Protein AF-A0A535AF80-F1 (afdb_monomer)

Solvent-accessible surface area (backbone atoms only — not comparable to full-atom values): 20603 Å² total; per-residue (Å²): 132,81,79,77,71,72,63,47,30,35,35,31,58,43,94,53,42,88,67,36,57,57,56,49,55,56,58,67,22,40,58,79,92,40,58,54,42,36,38,41,33,32,73,37,66,48,49,93,91,62,58,72,66,58,47,52,55,50,43,55,52,49,51,60,47,44,55,61,45,42,58,47,17,63,76,68,74,39,65,56,46,75,47,75,46,78,26,67,43,61,30,57,51,47,53,52,46,37,65,75,69,59,32,54,32,38,45,36,75,47,94,52,69,73,54,70,70,56,46,53,52,48,55,52,49,46,51,52,29,52,77,68,72,42,84,74,77,74,68,61,68,67,36,66,48,59,48,51,41,62,70,71,33,92,32,28,37,35,42,28,29,79,62,62,68,90,75,40,61,30,36,38,30,57,44,70,55,63,68,24,25,53,50,17,43,48,49,44,53,28,39,24,61,69,51,70,23,48,42,36,41,32,35,70,41,65,61,88,63,51,70,73,40,50,51,37,46,48,48,11,50,54,46,51,44,67,75,56,42,78,90,52,89,62,47,80,40,83,40,71,34,94,42,62,57,62,50,51,42,58,56,41,65,80,31,38,31,37,28,24,25,31,58,81,85,84,82,81,74,60,96,71,71,59,56,90,37,25,71,56,47,51,50,41,47,72,67,39,76,34,18,24,37,41,24,44,60,44,72,78,79,51,87,59,52,60,56,52,40,40,66,37,82,54,27,43,46,26,28,50,52,48,42,54,51,52,53,51,49,48,52,52,50,52,47,48,47,69,76,58,70,78,59,81,76,73,66,71,52,58,68,63,55,50,52,53,29,63,74,67,74,55,92,79,83,87,86,78,87,83,130

Sequence (371 aa):
MARSRQPYRVLLPLANPRTARDLVRIGSGVSPNRRTEITGLGIVEVPEGFSLADGAIAARTTRRLLQRVLDFGDEEGVEIRTMVRISRKASDGIIEAVAEEGADLIIFGWGGPPSPRKVARADEADRDASLRGRPIEPRPTFSETIDAVVRDSPCDIAVVKQRGVNEVRSILVPVRGGPHASLSMRLARDLSRRFKAELVVMHVAPKGIGERARHRQQQALDRFIAEHGGGRRVRGLLREAASVRTAILREAAHHDLVVMGASAQPSNATPEGRFLFGVVAETVAAKAKPTVIVVKTRQALAAGTFDDLRAAEGSFAAADAFVERSTSLSALVDQWFAENTFHAGEFRDIAKLVELKERQGITISVGLPAL

Secondary structure (DSSP, 8-state):
----PPPEEEEEE-S-GGGTHHHHHHHHTS-TTS-EEEEEEEEEE--TT--HHHHHHHHHHHHHHHHHHHHHHHHHT--EEEEEEEESSHHHHHHHHHHHHT-SEEEEE---SPPHHHHHHHHHHHHHHHHTTPPPPPPPSS-HHHHHHHHH--SEEEEEE-S--S---EEEEE---HHHHHHHHHHHHHHHHHHT-EEEEEEEEPTT-HHHHHHHHHHHHHHHHHHHSTTS-EEEEEEE-S-HHHHHHHHHTT-SEEEEEPPPP-S---TT---SS-HHHHHHHHH-SSEEEEEE--S---TTHHHHHHHSTTSHHHHHHHHHHHHHHHHHHHHHHHHT---GGGGS-HHHHHHHHHHHT------PPP-

Radius of gyration: 26.9 Å; Cα contacts (8 Å, |Δi|>4): 601; chains: 1; bounding box: 60×52×89 Å

pLDDT: mean 82.91, std 14.98, range [36.03, 98.75]

Mean predicted aligned error: 10.99 Å

Nearest PDB structures (foldseek):
  6vwa-assembly1_A-2  TM=6.072E-01  e=1.140E-09  Caenorhabditis elegans
  2z3v-assembly1_A  TM=7.632E-01  e=3.804E-04  Thermus thermophilus HB8
  7yem-assembly2_B  TM=6.408E-01  e=2.740E-03  Methanosarcina mazei Go1
  1jmv-assembly3_C  TM=5.153E-01  e=1.565E-02  Haemophilus influenzae
  5b3g-assembly1_B  TM=5.092E-01  e=1.757E-02  Arabidopsis thaliana

Foldseek 3Di:
DPPQPPAAEEEEECPQLVPCLVVLLLQLLAPVVGQYEYEYEYEAAAAPPGDPVVSVVVQVVSVVRNVVNCVSCVVSVHHYHYDYDYYNDLQVSVLVVCVVRVHQEYEYEFPFDDDPVVVVVLVVVQVVCVVVVHDRAQDALGDPNVSSNLVVCSHKYKYKHAPDDPAFAEEEEEDLDDPQSLVLLNSQLSVCVSRVHAAEYEYEDEPPLDDVLLVLLVLQQVVVCVVRVVPDDHHYHYHYDNDPLVVLQVVLQVGQEYGYEQDDDDDDDPPNCNGSRDPSLSSCSNRHNHMYMYIYGSPDCPPCNLVVQCPPRSHSNVSVVSSVVSVVVVVVVVVVCVVPVDDPVVCPCVVVVVVVCVVVVHDDDDDDDDD

Structure (mmCIF, N/CA/C/O backbone):
data_AF-A0A535AF80-F1
#
_entry.id   AF-A0A535AF80-F1
#
loop_
_atom_site.group_PDB
_atom_site.id
_atom_site.type_symbol
_atom_site.label_atom_id
_atom_site.label_alt_id
_atom_site.label_comp_id
_atom_site.label_asym_id
_atom_site.label_entity_id
_atom_site.label_seq_id
_atom_site.pdbx_PDB_ins_code
_atom_site.Cartn_x
_atom_site.Cartn_y
_atom_site.Cartn_z
_atom_site.occupancy
_atom_site.B_iso_or_equiv
_atom_site.auth_seq_id
_atom_site.auth_comp_id
_atom_site.auth_asym_id
_atom_site.auth_atom_id
_atom_site.pdbx_PDB_model_num
ATOM 1 N N . MET A 1 1 ? -22.419 14.947 -25.824 1.00 36.03 1 MET A N 1
ATOM 2 C CA . MET A 1 1 ? -21.231 14.067 -25.888 1.00 36.03 1 MET A CA 1
ATOM 3 C C . MET A 1 1 ? -20.567 14.046 -24.520 1.00 36.03 1 MET A C 1
ATOM 5 O O . MET A 1 1 ? -20.099 15.084 -24.068 1.00 36.03 1 MET A O 1
ATOM 9 N N . ALA A 1 2 ? -20.599 12.913 -23.816 1.00 41.78 2 ALA A N 1
ATOM 10 C CA . ALA A 1 2 ? -19.894 12.770 -22.544 1.00 41.78 2 ALA A CA 1
ATOM 11 C C . ALA A 1 2 ? -18.384 12.854 -22.813 1.00 41.78 2 ALA A C 1
ATOM 13 O O . ALA A 1 2 ? -17.870 12.070 -23.607 1.00 41.78 2 ALA A O 1
ATOM 14 N N . ARG A 1 3 ? -17.675 13.809 -22.191 1.00 42.47 3 ARG A N 1
ATOM 15 C CA . ARG A 1 3 ? -16.203 13.827 -22.189 1.00 42.47 3 ARG A CA 1
ATOM 16 C C . ARG A 1 3 ? -15.738 12.454 -21.702 1.00 42.47 3 ARG A C 1
ATOM 18 O O . ARG A 1 3 ? -15.981 12.119 -20.542 1.00 42.47 3 ARG A O 1
ATOM 25 N N . SER A 1 4 ? -15.123 11.649 -22.568 1.00 54.62 4 SER A N 1
ATOM 26 C CA . SER A 1 4 ? -14.541 10.371 -22.160 1.00 54.62 4 SER A CA 1
ATOM 27 C C . SER A 1 4 ? -13.546 10.663 -21.040 1.00 54.62 4 SER A C 1
ATOM 29 O O . SER A 1 4 ? -12.564 11.376 -21.262 1.00 54.62 4 SER A O 1
ATOM 31 N N . ARG A 1 5 ? -13.819 10.195 -19.814 1.00 71.88 5 ARG A N 1
ATOM 32 C CA . ARG A 1 5 ? -12.859 10.325 -18.709 1.00 71.88 5 ARG A CA 1
ATOM 33 C C . ARG A 1 5 ? -11.549 9.702 -19.183 1.00 71.88 5 ARG A C 1
ATOM 35 O O . ARG A 1 5 ? -11.574 8.584 -19.694 1.00 71.88 5 ARG A O 1
ATOM 42 N N . GLN A 1 6 ? -10.440 10.425 -19.031 1.00 83.94 6 GLN A N 1
ATOM 43 C CA . GLN A 1 6 ? -9.116 9.903 -19.372 1.00 83.94 6 GLN A CA 1
ATOM 44 C C . GLN A 1 6 ? -8.912 8.525 -18.713 1.00 83.94 6 GLN A C 1
ATO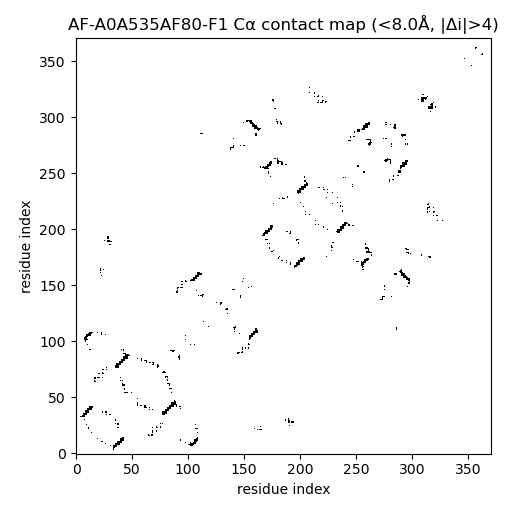M 46 O O . GLN A 1 6 ? -9.408 8.317 -17.595 1.00 83.94 6 GLN A O 1
ATOM 51 N N . PRO A 1 7 ? -8.228 7.574 -19.371 1.00 89.06 7 PRO A N 1
ATOM 52 C CA . PRO A 1 7 ? -7.968 6.258 -18.791 1.00 89.06 7 PRO A CA 1
ATOM 53 C C . PRO A 1 7 ? -7.167 6.386 -17.491 1.00 89.06 7 PRO A C 1
ATOM 55 O O . PRO A 1 7 ? -6.455 7.372 -17.312 1.00 89.06 7 PRO A O 1
ATOM 58 N N . TYR A 1 8 ? -7.347 5.454 -16.554 1.00 93.25 8 TYR A N 1
ATOM 59 C CA . TYR A 1 8 ? -6.520 5.364 -15.348 1.00 93.25 8 TYR A CA 1
ATOM 60 C C . TYR A 1 8 ? -5.271 4.550 -15.676 1.00 93.25 8 TYR A C 1
ATOM 62 O O . TYR A 1 8 ? -5.395 3.405 -16.114 1.00 93.25 8 TYR A O 1
ATOM 70 N N . ARG A 1 9 ? -4.086 5.135 -15.512 1.00 95.50 9 ARG A N 1
ATOM 71 C CA . ARG A 1 9 ? -2.837 4.537 -16.001 1.00 95.50 9 ARG A CA 1
ATOM 72 C C . ARG A 1 9 ? -2.043 3.909 -14.867 1.00 95.50 9 ARG A C 1
ATOM 74 O O . ARG A 1 9 ? -1.689 4.587 -13.904 1.00 95.50 9 ARG A O 1
ATOM 81 N N . VAL A 1 10 ? -1.752 2.619 -14.995 1.00 97.25 10 VAL A N 1
ATOM 82 C CA . VAL A 1 10 ? -0.998 1.835 -14.013 1.00 97.25 10 VAL A CA 1
ATOM 83 C C . VAL A 1 10 ? 0.339 1.424 -14.613 1.00 97.25 10 VAL A C 1
ATOM 85 O O . VAL A 1 10 ? 0.383 0.761 -15.647 1.00 97.25 10 VAL A O 1
ATOM 88 N N . LEU A 1 11 ? 1.433 1.762 -13.938 1.00 98.06 11 LEU A N 1
ATOM 89 C CA . LEU A 1 11 ? 2.770 1.304 -14.302 1.00 98.06 11 LEU A CA 1
ATOM 90 C C . LEU A 1 11 ? 3.189 0.149 -13.385 1.00 98.06 11 LEU A C 1
ATOM 92 O O . LEU A 1 11 ? 3.129 0.262 -12.160 1.00 98.06 11 LEU A O 1
ATOM 96 N N . LEU A 1 12 ? 3.642 -0.958 -13.972 1.00 97.50 12 LEU A N 1
ATOM 97 C CA . LEU A 1 12 ? 4.144 -2.131 -13.256 1.00 97.50 12 LEU A CA 1
ATOM 98 C C . LEU A 1 12 ? 5.644 -2.303 -13.531 1.00 97.50 12 LEU A C 1
ATOM 100 O O . LEU A 1 12 ? 6.000 -2.907 -14.541 1.00 97.50 12 LEU A O 1
ATOM 104 N N . PRO A 1 13 ? 6.550 -1.804 -12.675 1.00 96.44 13 PRO A N 1
ATOM 105 C CA . PRO A 1 13 ? 7.966 -2.146 -12.754 1.00 96.44 13 PRO A CA 1
ATOM 106 C C . PRO A 1 13 ? 8.185 -3.613 -12.362 1.00 96.44 13 PRO A C 1
ATOM 108 O O . PRO A 1 13 ? 7.913 -4.024 -11.231 1.00 96.44 13 PRO A O 1
ATOM 111 N N . LEU A 1 14 ? 8.675 -4.423 -13.302 1.00 93.50 14 LEU A N 1
ATOM 112 C CA . LEU A 1 14 ? 8.781 -5.875 -13.155 1.00 93.50 14 LEU A CA 1
ATOM 113 C C . LEU A 1 14 ? 10.241 -6.330 -13.129 1.00 93.50 14 LEU A C 1
ATOM 115 O O . LEU A 1 14 ? 10.872 -6.510 -14.168 1.00 93.50 14 LEU A O 1
ATOM 119 N N . ALA A 1 15 ? 10.753 -6.610 -11.928 1.00 84.56 15 ALA A N 1
ATOM 120 C CA . ALA A 1 15 ? 12.056 -7.261 -11.757 1.00 84.56 15 ALA A CA 1
ATOM 121 C C . ALA A 1 15 ? 12.026 -8.741 -12.187 1.00 84.56 15 ALA A C 1
ATOM 123 O O . ALA A 1 15 ? 12.991 -9.261 -12.741 1.00 84.56 15 ALA A O 1
ATOM 124 N N . ASN A 1 16 ? 10.903 -9.427 -11.952 1.00 84.56 16 ASN A N 1
ATOM 125 C CA . ASN A 1 16 ? 10.665 -10.787 -12.424 1.00 84.56 16 ASN A CA 1
ATOM 126 C C . ASN A 1 16 ? 9.269 -10.883 -13.063 1.00 84.56 16 ASN A C 1
ATOM 128 O O . ASN A 1 16 ? 8.282 -11.082 -12.354 1.00 84.56 16 ASN A O 1
ATOM 132 N N . PRO A 1 17 ? 9.164 -10.796 -14.400 1.00 83.19 17 PRO A N 1
ATOM 133 C CA . PRO A 1 17 ? 7.881 -10.878 -15.098 1.00 83.19 17 PRO A CA 1
ATOM 134 C C . PRO A 1 17 ? 7.100 -12.176 -14.841 1.00 83.19 17 PRO A C 1
ATOM 136 O O . PRO A 1 17 ? 5.883 -12.199 -14.975 1.00 83.19 17 PRO A O 1
ATOM 139 N N . ARG A 1 18 ? 7.764 -13.260 -14.408 1.00 77.81 18 ARG A N 1
ATOM 140 C CA . ARG A 1 18 ? 7.097 -14.540 -14.106 1.00 77.81 18 ARG A CA 1
ATOM 141 C C . ARG A 1 18 ? 6.209 -14.477 -12.867 1.00 77.81 18 ARG A C 1
ATOM 143 O O . ARG A 1 18 ? 5.315 -15.301 -12.731 1.00 77.81 18 ARG A O 1
ATOM 150 N N . THR A 1 19 ? 6.457 -13.526 -11.971 1.00 83.31 19 THR A N 1
ATOM 151 C CA . THR A 1 19 ? 5.650 -13.318 -10.762 1.00 83.31 19 THR A CA 1
ATOM 152 C C . THR A 1 19 ? 4.671 -12.157 -10.927 1.00 83.31 19 THR A C 1
ATOM 154 O O . THR A 1 19 ? 4.051 -11.748 -9.952 1.00 83.31 19 THR A O 1
ATOM 157 N N . ALA A 1 20 ? 4.513 -11.613 -12.139 1.00 92.00 20 ALA A N 1
ATOM 158 C CA . ALA A 1 20 ? 3.694 -10.428 -12.383 1.00 92.00 20 ALA A CA 1
ATOM 159 C C . ALA A 1 20 ? 2.183 -10.684 -12.293 1.00 92.00 20 ALA A C 1
ATOM 161 O O . ALA A 1 20 ? 1.436 -9.724 -12.147 1.00 92.00 20 ALA A O 1
ATOM 162 N N . ARG A 1 21 ? 1.728 -11.946 -12.344 1.00 93.19 21 ARG A N 1
ATOM 163 C CA . ARG A 1 21 ? 0.301 -12.311 -12.363 1.00 93.19 21 ARG A CA 1
ATOM 164 C C . ARG A 1 21 ? -0.508 -11.630 -11.254 1.00 93.19 21 ARG A C 1
ATOM 166 O O . ARG A 1 21 ? -1.501 -10.978 -11.554 1.00 93.19 21 ARG A O 1
ATOM 173 N N . ASP A 1 22 ? -0.066 -11.709 -9.995 1.00 93.69 22 ASP A N 1
ATOM 174 C CA . ASP A 1 22 ? -0.788 -11.050 -8.891 1.00 93.69 22 ASP A CA 1
ATOM 175 C C . ASP A 1 22 ? -0.807 -9.523 -9.054 1.00 93.69 22 ASP A C 1
ATOM 177 O O . ASP A 1 22 ? -1.806 -8.885 -8.740 1.00 93.69 22 ASP A O 1
ATOM 181 N N . LEU A 1 23 ? 0.287 -8.926 -9.544 1.00 95.88 23 LEU A N 1
ATOM 182 C CA . LEU A 1 23 ? 0.392 -7.476 -9.740 1.00 95.88 23 LEU A CA 1
ATOM 183 C C . LEU A 1 23 ? -0.539 -7.001 -10.855 1.00 95.88 23 LEU A C 1
ATOM 185 O O . LEU A 1 23 ? -1.203 -5.982 -10.693 1.00 95.88 23 LEU A O 1
ATOM 189 N N . VAL A 1 24 ? -0.624 -7.760 -11.950 1.00 95.44 24 VAL A N 1
ATOM 190 C CA . VAL A 1 24 ? -1.572 -7.525 -13.044 1.00 95.44 24 VAL A CA 1
ATOM 191 C C . VAL A 1 24 ? -3.002 -7.661 -12.539 1.00 95.44 24 VAL A C 1
ATOM 193 O O . VAL A 1 24 ? -3.808 -6.763 -12.752 1.00 95.44 24 VAL A O 1
ATOM 196 N N . ARG A 1 25 ? -3.312 -8.722 -11.789 1.00 94.88 25 ARG A N 1
ATOM 197 C CA . ARG A 1 25 ? -4.644 -8.942 -11.215 1.00 94.88 25 ARG A CA 1
ATOM 198 C C . ARG A 1 25 ? -5.056 -7.827 -10.254 1.00 94.88 25 ARG A C 1
ATOM 200 O O . ARG A 1 25 ? -6.181 -7.341 -10.335 1.00 94.88 25 ARG A O 1
ATOM 207 N N . ILE A 1 26 ? -4.149 -7.364 -9.392 1.00 95.75 26 ILE A N 1
ATOM 208 C CA . ILE A 1 26 ? -4.372 -6.192 -8.530 1.00 95.75 26 ILE A CA 1
ATOM 209 C C . ILE A 1 26 ? -4.562 -4.931 -9.385 1.00 95.75 26 ILE A C 1
ATOM 211 O O . ILE A 1 26 ? -5.537 -4.209 -9.189 1.00 95.75 26 ILE A O 1
ATOM 215 N N . GLY A 1 27 ? -3.671 -4.687 -10.349 1.00 95.19 27 GLY A N 1
ATOM 216 C CA . GLY A 1 27 ? -3.712 -3.535 -11.251 1.00 95.19 27 GLY A CA 1
ATOM 217 C C . GLY A 1 27 ? -4.979 -3.475 -12.105 1.00 95.19 27 GLY A C 1
ATOM 218 O O . GLY A 1 27 ? -5.515 -2.396 -12.312 1.00 95.19 27 GLY A O 1
ATOM 219 N N . SER A 1 28 ? -5.519 -4.617 -12.530 1.00 93.62 28 SER A N 1
ATOM 220 C CA . SER A 1 28 ? -6.771 -4.708 -13.296 1.00 93.62 28 SER A CA 1
ATOM 221 C C . SER A 1 28 ? -7.994 -4.276 -12.482 1.00 93.62 28 SER A C 1
ATOM 223 O O . SER A 1 28 ? -8.983 -3.792 -13.028 1.00 93.62 28 SER A O 1
ATOM 225 N N . GLY A 1 29 ? -7.929 -4.444 -11.158 1.00 92.06 29 GLY A N 1
ATOM 226 C CA . GLY A 1 29 ? -9.030 -4.170 -10.243 1.00 92.06 29 GLY A CA 1
ATOM 227 C C . GLY A 1 29 ? -9.111 -2.724 -9.767 1.00 92.06 29 GLY A C 1
ATOM 228 O O . GLY A 1 29 ? -10.014 -2.416 -8.989 1.00 92.06 29 GLY A O 1
ATOM 229 N N . VAL A 1 30 ? -8.191 -1.846 -10.179 1.00 91.38 30 VAL A N 1
ATOM 230 C CA . VAL A 1 30 ? -8.158 -0.448 -9.725 1.00 91.38 30 VAL A CA 1
ATOM 231 C C . VAL A 1 30 ? -9.034 0.443 -10.602 1.00 91.38 30 VAL A C 1
ATOM 233 O O . VAL A 1 30 ? -9.098 0.265 -11.816 1.00 91.38 30 VAL A O 1
ATOM 236 N N . SER A 1 31 ? -9.679 1.445 -9.996 1.00 85.75 31 SER A N 1
ATOM 237 C CA . SER A 1 31 ? -10.458 2.467 -10.707 1.00 85.75 31 SER A CA 1
ATOM 238 C C . SER A 1 31 ? -11.528 1.902 -11.668 1.00 85.75 31 SER A C 1
ATOM 240 O O . SER A 1 31 ? -11.614 2.338 -12.814 1.00 85.75 31 SER A O 1
ATOM 242 N N . PRO A 1 32 ? -12.425 0.997 -11.221 1.00 80.00 32 PRO A N 1
ATOM 243 C CA . PRO A 1 32 ? -13.348 0.253 -12.094 1.00 80.00 32 PRO A CA 1
ATOM 244 C C . PRO A 1 32 ? -14.362 1.124 -12.863 1.00 80.00 32 PRO A C 1
ATOM 246 O O . PRO A 1 32 ? -15.074 0.631 -13.729 1.00 80.00 32 PRO A O 1
ATOM 249 N N . ASN A 1 33 ? -14.448 2.420 -12.550 1.00 83.69 33 ASN A N 1
ATOM 250 C CA . ASN A 1 33 ? -15.314 3.387 -13.232 1.00 83.69 33 ASN A CA 1
ATOM 251 C C . ASN A 1 33 ? -14.601 4.131 -14.383 1.00 83.69 33 ASN A C 1
ATOM 253 O O . ASN A 1 33 ? -15.168 5.063 -14.959 1.00 83.69 33 ASN A O 1
ATOM 257 N N . ARG A 1 34 ? -13.341 3.793 -14.672 1.00 84.62 34 ARG A N 1
ATOM 258 C CA . ARG A 1 34 ? -12.534 4.308 -15.786 1.00 84.62 34 ARG A CA 1
ATOM 259 C C . ARG A 1 34 ? -11.957 3.111 -16.542 1.00 84.62 34 ARG A C 1
ATOM 261 O O . ARG A 1 34 ? -11.769 2.048 -15.964 1.00 84.62 34 ARG A O 1
ATOM 268 N N . ARG A 1 35 ? -11.651 3.287 -17.829 1.00 86.94 35 ARG A N 1
ATOM 269 C CA . ARG A 1 35 ? -10.811 2.321 -18.549 1.00 86.94 35 ARG A CA 1
ATOM 270 C C . ARG A 1 35 ? -9.427 2.330 -17.900 1.00 86.94 35 ARG A C 1
ATOM 272 O O . ARG A 1 35 ? -8.835 3.404 -17.798 1.00 86.94 35 ARG A O 1
ATOM 279 N N . THR A 1 36 ? -8.949 1.175 -17.457 1.00 90.19 36 THR A N 1
ATOM 280 C CA . THR A 1 36 ? -7.615 1.024 -16.866 1.00 90.19 36 THR A CA 1
ATOM 281 C C . THR A 1 36 ? -6.643 0.553 -17.942 1.00 90.19 36 THR A C 1
ATOM 283 O O . THR A 1 36 ? -6.920 -0.419 -18.639 1.00 90.19 36 THR A O 1
ATOM 286 N N . GLU A 1 37 ? -5.530 1.264 -18.099 1.00 93.00 37 GLU A N 1
ATOM 287 C CA . GLU A 1 37 ? -4.429 0.911 -19.002 1.00 93.00 37 GLU A CA 1
ATOM 288 C C . GLU A 1 37 ? -3.228 0.505 -18.151 1.00 93.00 37 GLU A C 1
ATOM 290 O O . GLU A 1 37 ? -2.828 1.250 -17.253 1.00 93.00 37 GLU A O 1
ATOM 295 N N . ILE A 1 38 ? -2.664 -0.673 -18.414 1.00 96.31 38 ILE A N 1
ATOM 296 C CA . ILE A 1 38 ? -1.537 -1.201 -17.644 1.00 96.31 38 ILE A CA 1
ATOM 297 C C . ILE A 1 38 ? -0.297 -1.262 -18.534 1.00 96.31 38 ILE A C 1
ATOM 299 O O . ILE A 1 38 ? -0.318 -1.876 -19.600 1.00 96.31 38 ILE A O 1
ATOM 303 N N . THR A 1 39 ? 0.809 -0.693 -18.062 1.00 97.25 39 THR A N 1
ATOM 304 C CA . THR A 1 39 ? 2.114 -0.786 -18.722 1.00 97.25 39 THR A CA 1
ATOM 305 C C . THR A 1 39 ? 3.080 -1.605 -17.867 1.00 97.25 39 THR A C 1
ATOM 307 O O . THR A 1 39 ? 3.488 -1.186 -16.785 1.00 97.25 39 THR A O 1
ATOM 310 N N . GLY A 1 40 ? 3.473 -2.783 -18.352 1.00 96.94 40 GLY A N 1
ATOM 311 C CA . GLY A 1 40 ? 4.551 -3.598 -17.796 1.00 96.94 40 GLY A CA 1
ATOM 312 C C . GLY A 1 40 ? 5.920 -3.056 -18.204 1.00 96.94 40 GLY A C 1
ATOM 313 O O . GLY A 1 40 ? 6.291 -3.104 -19.377 1.00 96.94 40 GLY A O 1
ATOM 314 N N . LEU A 1 41 ? 6.686 -2.562 -17.237 1.00 97.12 41 LEU A N 1
ATOM 315 C CA . LEU A 1 41 ? 7.989 -1.935 -17.436 1.00 97.12 41 LEU A CA 1
ATOM 316 C C . LEU A 1 41 ? 9.116 -2.879 -17.012 1.00 97.12 41 LEU A C 1
ATOM 318 O O . LEU A 1 41 ? 9.243 -3.237 -15.841 1.00 97.12 41 LEU A O 1
ATOM 322 N N . GLY A 1 42 ? 9.968 -3.248 -17.963 1.00 95.19 42 GLY A N 1
ATOM 323 C CA . GLY A 1 42 ? 11.255 -3.881 -17.694 1.00 95.19 42 GLY A CA 1
ATOM 324 C C . GLY A 1 42 ? 12.375 -2.850 -17.725 1.00 95.19 42 GLY A C 1
ATOM 325 O O . GLY A 1 42 ? 12.481 -2.081 -18.679 1.00 95.19 42 GLY A O 1
ATOM 326 N N . ILE A 1 43 ? 13.231 -2.860 -16.710 1.00 93.56 43 ILE A N 1
ATOM 327 C CA . ILE A 1 43 ? 14.398 -1.984 -16.643 1.00 93.56 43 ILE A CA 1
ATOM 328 C C . ILE A 1 43 ? 15.663 -2.801 -16.856 1.00 93.56 43 ILE A C 1
ATOM 330 O O . ILE A 1 43 ? 15.850 -3.849 -16.239 1.00 93.56 43 ILE A O 1
ATOM 334 N N . VAL A 1 44 ? 16.525 -2.314 -17.739 1.00 91.25 44 VAL A N 1
ATOM 335 C CA . VAL A 1 44 ? 17.880 -2.819 -17.929 1.00 91.25 44 VAL A CA 1
ATOM 336 C C . VAL A 1 44 ? 18.840 -1.755 -17.435 1.00 91.25 44 VAL A C 1
ATOM 338 O O . VAL A 1 44 ? 18.978 -0.698 -18.048 1.00 91.25 44 VAL A O 1
ATOM 341 N N . GLU A 1 45 ? 19.481 -2.039 -16.309 1.00 88.81 45 GLU A N 1
ATOM 342 C CA . GLU A 1 45 ? 20.495 -1.156 -15.754 1.00 88.81 45 GLU A CA 1
ATOM 343 C C . GLU A 1 45 ? 21.834 -1.394 -16.463 1.00 88.81 45 GLU A C 1
ATOM 345 O O . GLU A 1 45 ? 22.305 -2.530 -16.537 1.00 88.81 45 GLU A O 1
ATOM 350 N N . VAL A 1 46 ? 22.424 -0.333 -17.018 1.00 86.56 46 VAL A N 1
ATOM 351 C CA . VAL A 1 46 ? 23.730 -0.362 -17.697 1.00 86.56 46 VAL A CA 1
ATOM 352 C C . VAL A 1 46 ? 24.652 0.655 -17.016 1.00 86.56 46 VAL A C 1
ATOM 354 O O . VAL A 1 46 ? 24.660 1.835 -17.398 1.00 86.56 46 VAL A O 1
ATOM 357 N N . PRO A 1 47 ? 25.416 0.225 -15.994 1.00 78.56 47 PRO A N 1
ATOM 358 C CA . PRO A 1 47 ? 26.306 1.102 -15.242 1.00 78.56 47 PRO A CA 1
ATOM 359 C C . PRO A 1 47 ? 27.404 1.733 -16.104 1.00 78.56 47 PRO A C 1
ATOM 361 O O . PRO A 1 47 ? 27.651 1.342 -17.251 1.00 78.56 47 PRO A O 1
ATOM 364 N N . GLU A 1 48 ? 28.094 2.721 -15.541 1.00 79.19 48 GLU A N 1
ATOM 365 C CA . GLU A 1 48 ? 29.237 3.354 -16.201 1.00 79.19 48 GLU A CA 1
ATOM 366 C C . GLU A 1 48 ? 30.346 2.330 -16.480 1.00 79.19 48 GLU A C 1
ATOM 368 O O . GLU A 1 48 ? 30.684 1.522 -15.621 1.00 79.19 48 GLU A O 1
ATOM 373 N N . GLY A 1 49 ? 30.880 2.332 -17.706 1.00 76.00 49 GLY A N 1
ATOM 374 C CA . GLY A 1 49 ? 31.903 1.376 -18.150 1.00 76.00 49 GLY A CA 1
ATOM 375 C C . GLY A 1 49 ? 31.387 0.107 -18.844 1.00 76.00 49 GLY A C 1
ATOM 376 O O . GLY A 1 49 ? 32.199 -0.632 -19.393 1.00 76.00 49 GLY A O 1
ATOM 377 N N . PHE A 1 50 ? 30.071 -0.143 -18.889 1.00 77.94 50 PHE A N 1
ATOM 378 C CA . PHE A 1 50 ? 29.495 -1.258 -19.660 1.00 77.94 50 PHE A CA 1
ATOM 379 C C . PHE A 1 50 ? 29.270 -0.903 -21.137 1.00 77.94 50 PHE A C 1
ATOM 381 O O . PHE A 1 50 ? 28.965 0.244 -21.475 1.00 77.94 50 PHE A O 1
ATOM 388 N N . SER A 1 51 ? 29.392 -1.896 -22.027 1.00 80.75 51 SER A N 1
ATOM 389 C CA . SER A 1 51 ? 29.195 -1.694 -23.465 1.00 80.75 51 SER A CA 1
ATOM 390 C C . SER A 1 51 ? 27.709 -1.562 -23.833 1.00 80.75 51 SER A C 1
ATOM 392 O O . SER A 1 51 ? 26.832 -2.194 -23.237 1.00 80.75 51 SER A O 1
ATOM 394 N N . LEU A 1 52 ? 27.410 -0.785 -24.880 1.00 75.38 52 LEU A N 1
ATOM 395 C CA . LEU A 1 52 ? 26.048 -0.678 -25.427 1.00 75.38 52 LEU A CA 1
ATOM 396 C C . LEU A 1 52 ? 25.524 -2.022 -25.970 1.00 75.38 52 LEU A C 1
ATOM 398 O O . LEU A 1 52 ? 24.316 -2.269 -25.958 1.00 75.38 52 LEU A O 1
ATOM 402 N N . ALA A 1 53 ? 26.421 -2.903 -26.424 1.00 78.81 53 ALA A N 1
ATOM 403 C CA . ALA A 1 53 ? 26.067 -4.225 -26.933 1.00 78.81 53 ALA A CA 1
ATOM 404 C C . ALA A 1 53 ? 25.501 -5.131 -25.824 1.00 78.81 53 ALA A C 1
ATOM 406 O O . ALA A 1 53 ? 24.483 -5.796 -26.039 1.00 78.81 53 ALA A O 1
ATOM 407 N N . ASP A 1 54 ? 26.091 -5.094 -24.625 1.00 77.56 54 ASP A N 1
ATOM 408 C CA . ASP A 1 54 ? 25.610 -5.855 -23.464 1.00 77.56 54 ASP A CA 1
ATOM 409 C C . ASP A 1 54 ? 24.213 -5.391 -23.036 1.00 77.56 54 ASP A C 1
ATOM 411 O O . ASP A 1 54 ? 23.308 -6.208 -22.826 1.00 77.56 54 ASP A O 1
ATOM 415 N N . GLY A 1 55 ? 23.995 -4.070 -23.015 1.00 82.56 55 GLY A N 1
ATOM 416 C CA . GLY A 1 55 ? 22.682 -3.473 -22.766 1.00 82.56 55 GLY A CA 1
ATOM 417 C C . GLY A 1 55 ? 21.623 -3.931 -23.775 1.00 82.56 55 GLY A C 1
ATOM 418 O O . GLY A 1 55 ? 20.500 -4.265 -23.392 1.00 82.56 55 GLY A O 1
ATOM 419 N N . ALA A 1 56 ? 21.977 -4.035 -25.060 1.00 84.31 56 ALA A N 1
ATOM 420 C CA . ALA A 1 56 ? 21.067 -4.509 -26.102 1.00 84.31 56 ALA A CA 1
ATOM 421 C C . ALA A 1 56 ? 20.685 -5.994 -25.936 1.00 84.31 56 ALA A C 1
ATOM 423 O O . ALA A 1 56 ? 19.521 -6.364 -26.136 1.00 84.31 56 ALA A O 1
ATOM 424 N N . ILE A 1 57 ? 21.632 -6.856 -25.545 1.00 87.38 57 ILE A N 1
ATOM 425 C CA . ILE A 1 57 ? 21.372 -8.282 -25.275 1.00 87.38 57 ILE A CA 1
ATOM 426 C C . ILE A 1 57 ? 20.453 -8.440 -24.057 1.00 87.38 57 ILE A C 1
ATOM 428 O O . ILE A 1 57 ? 19.459 -9.179 -24.116 1.00 87.38 57 ILE A O 1
ATOM 432 N N . ALA A 1 58 ? 20.745 -7.717 -22.974 1.00 86.94 58 ALA A N 1
ATOM 433 C CA . ALA A 1 58 ? 19.912 -7.701 -21.779 1.00 86.94 58 ALA A CA 1
ATOM 434 C C . ALA A 1 58 ? 18.495 -7.194 -22.102 1.00 86.94 58 ALA A C 1
ATOM 436 O O . ALA A 1 58 ? 17.516 -7.858 -21.761 1.00 86.94 58 ALA A O 1
ATOM 437 N N . ALA A 1 59 ? 18.365 -6.113 -22.878 1.00 90.25 59 ALA A N 1
ATOM 438 C CA . ALA A 1 59 ? 17.075 -5.571 -23.304 1.00 90.25 59 ALA A CA 1
ATOM 439 C C . ALA A 1 59 ? 16.251 -6.561 -24.133 1.00 90.25 59 ALA A C 1
ATOM 441 O O . ALA A 1 59 ? 15.056 -6.721 -23.877 1.00 90.25 59 ALA A O 1
ATOM 442 N N . ARG A 1 60 ? 16.866 -7.279 -25.084 1.00 91.00 60 ARG A N 1
ATOM 443 C CA . ARG A 1 60 ? 16.187 -8.349 -25.845 1.00 91.00 60 ARG A CA 1
ATOM 444 C C . ARG A 1 60 ? 15.686 -9.465 -24.930 1.00 91.00 60 ARG A C 1
ATOM 446 O O . ARG A 1 60 ? 14.591 -9.989 -25.130 1.00 91.00 60 ARG A O 1
ATOM 453 N N . THR A 1 61 ? 16.467 -9.834 -23.920 1.00 90.12 61 THR A N 1
ATOM 454 C CA . THR A 1 61 ? 16.089 -10.872 -22.952 1.00 90.12 61 THR A CA 1
ATOM 455 C C . THR A 1 61 ? 14.935 -10.418 -22.063 1.00 90.12 61 THR A C 1
ATOM 457 O O . THR A 1 61 ? 13.941 -11.137 -21.959 1.00 90.12 61 THR A O 1
ATOM 460 N N . THR A 1 62 ? 14.996 -9.201 -21.524 1.00 91.19 62 THR A N 1
ATOM 461 C CA . THR A 1 62 ? 13.901 -8.596 -20.753 1.00 91.19 62 THR A CA 1
ATOM 462 C C . THR A 1 62 ? 12.620 -8.501 -21.579 1.00 91.19 62 THR A C 1
ATOM 464 O O . THR A 1 62 ? 11.558 -8.891 -21.100 1.00 91.19 62 THR A O 1
ATOM 467 N N . ARG A 1 63 ? 12.707 -8.088 -22.853 1.00 91.94 63 ARG A N 1
ATOM 468 C CA . ARG A 1 63 ? 11.545 -8.000 -23.756 1.00 91.94 63 ARG A CA 1
ATOM 469 C C . ARG A 1 63 ? 10.857 -9.353 -23.940 1.00 91.94 63 ARG A C 1
ATOM 471 O O . ARG A 1 63 ? 9.637 -9.426 -23.866 1.00 91.94 63 ARG A O 1
ATOM 478 N N . ARG A 1 64 ? 11.636 -10.430 -24.114 1.00 90.75 64 ARG A N 1
ATOM 479 C CA . ARG A 1 64 ? 11.110 -11.805 -24.196 1.00 90.75 64 ARG A CA 1
ATOM 480 C C . ARG A 1 64 ? 10.432 -12.247 -22.900 1.00 90.75 64 ARG A C 1
ATOM 482 O O . ARG A 1 64 ? 9.402 -12.907 -22.956 1.00 90.75 64 ARG A O 1
ATOM 489 N N . LEU A 1 65 ? 10.981 -11.889 -21.737 1.00 89.00 65 LEU A N 1
ATOM 490 C CA . LEU A 1 65 ? 10.360 -12.212 -20.447 1.00 89.00 65 LEU A CA 1
ATOM 491 C C . LEU A 1 65 ? 9.040 -11.460 -20.238 1.00 89.00 65 LEU A C 1
ATOM 493 O O . LEU A 1 65 ? 8.104 -12.041 -19.694 1.00 89.00 65 LEU A O 1
ATOM 497 N N . LEU A 1 66 ? 8.961 -10.205 -20.688 1.00 92.38 66 LEU A N 1
ATOM 498 C CA . LEU A 1 66 ? 7.754 -9.385 -20.590 1.00 92.38 66 LEU A CA 1
ATOM 499 C C . LEU A 1 66 ? 6.604 -9.879 -21.470 1.00 92.38 66 LEU A C 1
ATOM 501 O O . LEU A 1 66 ? 5.462 -9.612 -21.122 1.00 92.38 66 LEU A O 1
ATOM 505 N N . GLN A 1 67 ? 6.863 -10.625 -22.551 1.00 90.44 67 GLN A N 1
ATOM 506 C CA . GLN A 1 67 ? 5.783 -11.169 -23.390 1.00 90.44 67 GLN A CA 1
ATOM 507 C C . GLN A 1 67 ? 4.781 -12.004 -22.583 1.00 90.44 67 GLN A C 1
ATOM 509 O O . GLN A 1 67 ? 3.587 -11.888 -22.803 1.00 90.44 67 GLN A O 1
ATOM 514 N N . ARG A 1 68 ? 5.243 -12.734 -21.559 1.00 87.75 68 ARG A N 1
ATOM 515 C CA . ARG A 1 68 ? 4.364 -13.512 -20.664 1.00 87.75 68 ARG A CA 1
ATOM 516 C C . ARG A 1 68 ? 3.383 -12.661 -19.860 1.00 87.75 68 ARG A C 1
ATOM 518 O O . ARG A 1 68 ? 2.422 -13.180 -19.314 1.00 87.75 68 ARG A O 1
ATOM 525 N N . VAL A 1 69 ? 3.667 -11.370 -19.702 1.00 92.56 69 VAL A N 1
ATOM 526 C CA . VAL A 1 69 ? 2.789 -10.451 -18.972 1.00 92.56 69 VAL A CA 1
ATOM 527 C C . VAL A 1 69 ? 1.546 -10.142 -19.800 1.00 92.56 69 VAL A C 1
ATOM 529 O O . VAL A 1 69 ? 0.495 -9.912 -19.214 1.00 92.56 69 VAL A O 1
ATOM 532 N N . LEU A 1 70 ? 1.651 -10.180 -21.135 1.00 92.62 70 LEU A N 1
ATOM 533 C CA . LEU A 1 70 ? 0.514 -9.994 -22.037 1.00 92.62 70 LEU A CA 1
ATOM 534 C C . LEU A 1 70 ? -0.534 -11.090 -21.821 1.00 92.62 70 LEU A C 1
ATOM 536 O O . LEU A 1 70 ? -1.704 -10.763 -21.658 1.00 92.62 70 LEU A O 1
ATOM 540 N N . ASP A 1 71 ? -0.095 -12.345 -21.664 1.00 92.00 71 ASP A N 1
ATOM 541 C CA . ASP A 1 71 ? -0.977 -13.480 -21.356 1.00 92.00 71 ASP A CA 1
ATOM 542 C C . ASP A 1 71 ? -1.803 -13.229 -20.077 1.00 92.00 71 ASP A C 1
ATOM 544 O O . ASP A 1 71 ? -2.994 -13.526 -20.019 1.00 92.00 71 ASP A O 1
ATOM 548 N N . PHE A 1 72 ? -1.204 -12.617 -19.045 1.00 92.62 72 PHE A N 1
ATOM 549 C CA . PHE A 1 72 ? -1.930 -12.255 -17.819 1.00 92.62 72 PHE A CA 1
ATOM 550 C C . PHE A 1 72 ? -2.951 -11.132 -18.041 1.00 92.62 72 PHE A C 1
ATOM 552 O O . PHE A 1 72 ? -3.932 -11.052 -17.307 1.00 92.62 72 PHE A O 1
ATOM 559 N N . GLY A 1 73 ? -2.718 -10.253 -19.016 1.00 90.31 73 GLY A N 1
ATOM 560 C CA . GLY A 1 73 ? -3.677 -9.227 -19.420 1.00 90.31 73 GLY A CA 1
ATOM 561 C C . GLY A 1 73 ? -4.919 -9.831 -20.049 1.00 90.31 73 GLY A C 1
ATOM 562 O O . GLY A 1 73 ? -6.028 -9.485 -19.647 1.00 90.31 73 GLY A O 1
ATOM 563 N N . ASP A 1 74 ? -4.725 -10.793 -20.950 1.00 90.44 74 ASP A N 1
ATOM 564 C CA . ASP A 1 74 ? -5.813 -11.528 -21.594 1.00 90.44 74 ASP A CA 1
ATOM 565 C C . ASP A 1 74 ? -6.634 -12.324 -20.568 1.00 90.44 74 ASP A C 1
ATOM 567 O O . ASP A 1 74 ? -7.864 -12.264 -20.580 1.00 90.44 74 ASP A O 1
ATOM 571 N N . GLU A 1 75 ? -5.969 -13.000 -19.620 1.00 91.06 75 GLU A N 1
ATOM 572 C CA . GLU A 1 75 ? -6.627 -13.706 -18.508 1.00 91.06 75 GLU A CA 1
ATOM 573 C C . GLU A 1 75 ? -7.495 -12.774 -17.639 1.00 91.06 75 GLU A C 1
ATOM 575 O O . GLU A 1 75 ? -8.565 -13.166 -17.169 1.00 91.06 75 GLU A O 1
ATOM 580 N N . GLU A 1 76 ? -7.041 -11.540 -17.414 1.00 89.19 76 GLU A N 1
ATOM 581 C CA . GLU A 1 76 ? -7.733 -10.548 -16.583 1.00 89.19 76 GLU A CA 1
ATOM 582 C C . GLU A 1 76 ? -8.688 -9.640 -17.384 1.00 89.19 76 GLU A C 1
ATOM 584 O O . GLU A 1 76 ? -9.409 -8.834 -16.790 1.00 89.19 76 GLU A O 1
ATOM 589 N N . GLY A 1 77 ? -8.729 -9.776 -18.714 1.00 87.00 77 GLY A N 1
ATOM 590 C CA . GLY A 1 77 ? -9.563 -8.971 -19.606 1.00 87.00 77 GLY A CA 1
ATOM 591 C C . GLY A 1 77 ? -9.157 -7.495 -19.676 1.00 87.00 77 GLY A C 1
ATOM 592 O O . GLY A 1 77 ? -10.023 -6.628 -19.813 1.00 87.00 77 GLY A O 1
ATOM 593 N N . VAL A 1 78 ? -7.861 -7.190 -19.549 1.00 87.94 78 VAL A N 1
ATOM 594 C CA . VAL A 1 78 ? -7.321 -5.820 -19.574 1.00 87.94 78 VAL A CA 1
ATOM 595 C C . VAL A 1 78 ? -6.229 -5.653 -20.623 1.00 87.94 78 VAL A C 1
ATOM 597 O O . VAL A 1 78 ? -5.393 -6.529 -20.820 1.00 87.94 78 VAL A O 1
ATOM 600 N N . GLU A 1 79 ? -6.198 -4.488 -21.277 1.00 86.75 79 GLU A N 1
ATOM 601 C CA . GLU A 1 79 ? -5.126 -4.162 -22.220 1.00 86.75 79 GLU A CA 1
ATOM 602 C C . GLU A 1 79 ? -3.824 -3.910 -21.455 1.00 86.75 79 GLU A C 1
ATOM 604 O O . GLU A 1 79 ? -3.731 -2.983 -20.639 1.00 86.75 79 GLU A O 1
ATOM 609 N N . ILE A 1 80 ? -2.813 -4.725 -21.755 1.00 93.75 80 ILE A N 1
ATOM 610 C CA . ILE A 1 80 ? -1.462 -4.558 -21.231 1.00 93.75 80 ILE A CA 1
ATOM 611 C C . ILE A 1 80 ? -0.520 -4.177 -22.359 1.00 93.75 80 ILE A C 1
ATOM 613 O O . ILE A 1 80 ? -0.441 -4.839 -23.391 1.00 93.75 80 ILE A O 1
ATOM 617 N N . ARG A 1 81 ? 0.259 -3.127 -22.121 1.00 94.88 81 ARG A N 1
ATOM 618 C CA . ARG A 1 81 ? 1.415 -2.769 -22.940 1.00 94.88 81 ARG A CA 1
ATOM 619 C C . ARG A 1 81 ? 2.678 -3.159 -22.205 1.00 94.88 81 ARG A C 1
ATOM 621 O O . ARG A 1 81 ? 2.727 -3.141 -20.980 1.00 94.88 81 ARG A O 1
ATOM 628 N N . THR A 1 82 ? 3.726 -3.496 -22.942 1.00 95.25 82 THR A N 1
ATOM 629 C CA . THR A 1 82 ? 5.034 -3.775 -22.343 1.00 95.25 82 THR A CA 1
ATOM 630 C C . THR A 1 82 ? 6.081 -2.855 -22.921 1.00 95.25 82 THR A C 1
ATOM 632 O O . THR A 1 82 ? 6.145 -2.682 -24.138 1.00 95.25 82 THR A O 1
ATOM 635 N N . MET A 1 83 ? 6.948 -2.330 -22.066 1.00 94.75 83 MET A N 1
ATOM 636 C CA . MET A 1 83 ? 8.066 -1.499 -22.480 1.00 94.75 83 MET A CA 1
ATOM 637 C C . MET A 1 83 ? 9.351 -1.923 -21.776 1.00 94.75 83 MET A C 1
ATOM 639 O O . MET A 1 83 ? 9.332 -2.420 -20.650 1.00 94.75 83 MET A O 1
ATOM 643 N N . VAL A 1 84 ? 10.480 -1.729 -22.453 1.00 95.12 84 VAL A N 1
ATOM 644 C CA . VAL A 1 84 ? 11.811 -1.944 -21.881 1.00 95.12 84 VAL A CA 1
ATOM 645 C C . VAL A 1 84 ? 12.558 -0.624 -21.938 1.00 95.12 84 VAL A C 1
ATOM 647 O O . VAL A 1 84 ? 12.717 -0.082 -23.032 1.00 95.12 84 VAL A O 1
ATOM 650 N N . ARG A 1 85 ? 13.025 -0.135 -20.788 1.00 92.38 85 ARG A N 1
ATOM 651 C CA . ARG A 1 85 ? 13.918 1.025 -20.701 1.00 92.38 85 ARG A CA 1
ATOM 652 C C . ARG A 1 85 ? 15.319 0.588 -20.302 1.00 92.38 85 ARG A C 1
ATOM 654 O O . ARG A 1 85 ? 15.491 -0.324 -19.494 1.00 92.38 85 ARG A O 1
ATOM 661 N N . ILE A 1 86 ? 16.307 1.250 -20.889 1.00 91.38 86 ILE A N 1
ATOM 662 C CA . ILE A 1 86 ? 17.712 1.131 -20.512 1.00 91.38 86 ILE A CA 1
ATOM 663 C C . ILE A 1 86 ? 18.050 2.394 -19.728 1.00 91.38 86 ILE A C 1
ATOM 665 O O . ILE A 1 86 ? 17.778 3.485 -20.216 1.00 91.38 86 ILE A O 1
ATOM 669 N N . SER A 1 87 ? 18.608 2.255 -18.530 1.00 89.81 87 SER A N 1
ATOM 670 C CA . SER A 1 87 ? 19.006 3.404 -17.710 1.00 89.81 87 SER A CA 1
ATOM 671 C C . SER A 1 87 ? 20.295 3.114 -16.949 1.00 89.81 87 SER A C 1
ATOM 673 O O . SER A 1 87 ? 20.691 1.960 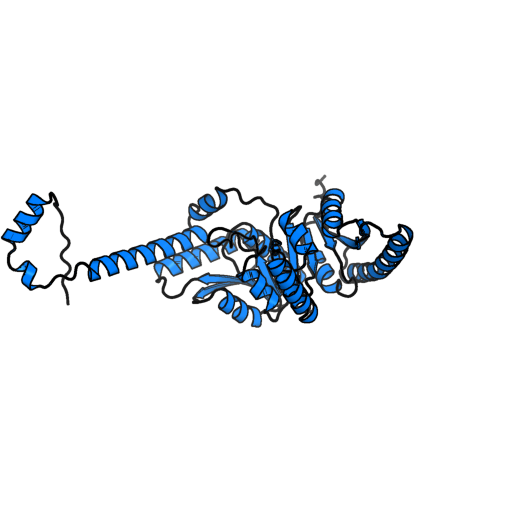-16.790 1.00 89.81 87 SER A O 1
ATOM 675 N N . ARG A 1 88 ? 20.964 4.169 -16.480 1.00 87.75 88 ARG A N 1
ATOM 676 C CA . ARG A 1 88 ? 22.128 4.060 -15.589 1.00 87.75 88 ARG A CA 1
ATOM 677 C C . ARG A 1 88 ? 21.749 3.548 -14.208 1.00 87.75 88 ARG A C 1
ATOM 679 O O . ARG A 1 88 ? 22.539 2.841 -13.596 1.00 87.75 88 ARG A O 1
ATOM 686 N N . LYS A 1 89 ? 20.557 3.921 -13.744 1.00 90.12 89 LYS A N 1
ATOM 687 C CA . LYS A 1 89 ? 19.984 3.521 -12.462 1.00 90.12 89 LYS A CA 1
ATOM 688 C C . LYS A 1 89 ? 18.534 3.143 -12.670 1.00 90.12 89 LYS A C 1
ATOM 690 O O . LYS A 1 89 ? 17.784 3.865 -13.329 1.00 90.12 89 LYS A O 1
ATOM 695 N N . ALA A 1 90 ? 18.113 2.028 -12.087 1.00 92.25 90 ALA A N 1
ATOM 696 C CA . ALA A 1 90 ? 16.763 1.555 -12.320 1.00 92.25 90 ALA A CA 1
ATOM 697 C C . ALA A 1 90 ? 15.678 2.504 -11.791 1.00 92.25 90 ALA A C 1
ATOM 699 O O . ALA A 1 90 ? 14.614 2.596 -12.398 1.00 92.25 90 ALA A O 1
ATOM 700 N N . SER A 1 91 ? 15.948 3.221 -10.695 1.00 94.50 91 SER A N 1
ATOM 701 C CA . SER A 1 91 ? 15.032 4.209 -10.114 1.00 94.50 91 SER A CA 1
ATOM 702 C C . SER A 1 91 ? 14.707 5.330 -11.091 1.00 94.50 91 SER A C 1
ATOM 704 O O . SER A 1 91 ? 13.537 5.638 -11.299 1.00 94.50 91 SER A O 1
ATOM 706 N N . ASP A 1 92 ? 15.735 5.880 -11.729 1.00 94.31 92 ASP A N 1
ATOM 707 C CA . ASP A 1 92 ? 15.629 7.058 -12.588 1.00 94.31 92 ASP A CA 1
ATOM 708 C C . ASP A 1 92 ? 14.830 6.694 -13.841 1.00 94.31 92 ASP A C 1
ATOM 710 O O . ASP A 1 92 ? 13.849 7.352 -14.171 1.00 94.31 92 ASP A O 1
ATOM 714 N N . GLY A 1 93 ? 15.137 5.536 -14.439 1.00 94.62 93 GLY A N 1
ATOM 715 C CA . GLY A 1 93 ? 14.369 5.014 -15.570 1.00 94.62 93 GLY A CA 1
ATOM 716 C C . GLY A 1 93 ? 12.902 4.703 -15.242 1.00 94.62 93 GLY A C 1
ATOM 717 O O . GLY A 1 93 ? 12.066 4.710 -16.144 1.00 94.62 93 GLY A O 1
ATOM 718 N N . ILE A 1 94 ? 12.560 4.425 -13.977 1.00 96.94 94 ILE A N 1
ATO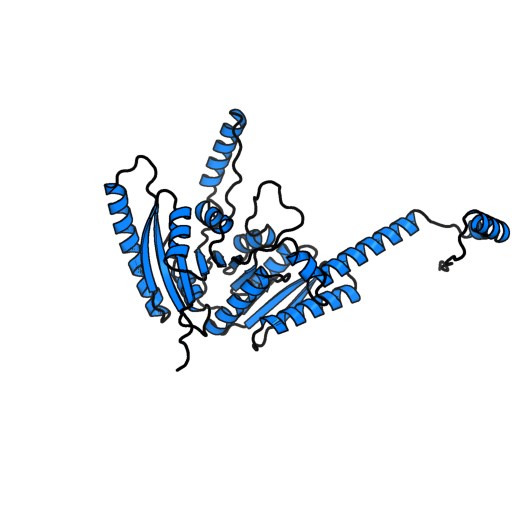M 719 C CA . ILE A 1 94 ? 11.162 4.276 -13.536 1.00 96.94 94 ILE A CA 1
ATOM 720 C C . ILE A 1 94 ? 10.507 5.644 -13.340 1.00 96.94 94 ILE A C 1
ATOM 722 O O . ILE A 1 94 ? 9.367 5.818 -13.754 1.00 96.94 94 ILE A O 1
ATOM 726 N N . ILE A 1 95 ? 11.191 6.614 -12.734 1.00 96.25 95 ILE A N 1
ATOM 727 C CA . ILE A 1 95 ? 10.653 7.967 -12.518 1.00 96.25 95 ILE A CA 1
ATOM 728 C C . ILE A 1 95 ? 10.372 8.650 -13.864 1.00 96.25 95 ILE A C 1
ATOM 730 O O . ILE A 1 95 ? 9.268 9.149 -14.086 1.00 96.25 95 ILE A O 1
ATOM 734 N N . GLU A 1 96 ? 11.316 8.576 -14.804 1.00 95.94 96 GLU A N 1
ATOM 735 C CA . GLU A 1 96 ? 11.145 9.055 -16.182 1.00 95.94 96 GLU A CA 1
ATOM 736 C C . GLU A 1 96 ? 9.959 8.365 -16.867 1.00 95.94 96 GLU A C 1
ATOM 738 O O . GLU A 1 96 ? 9.114 9.018 -17.479 1.00 95.94 96 GLU A O 1
ATOM 743 N N . ALA A 1 97 ? 9.825 7.046 -16.684 1.00 96.69 97 ALA A N 1
ATOM 744 C CA . ALA A 1 97 ? 8.692 6.292 -17.210 1.00 96.69 97 ALA A CA 1
ATOM 745 C C . ALA A 1 97 ? 7.344 6.795 -16.708 1.00 96.69 97 ALA A C 1
ATOM 747 O O . ALA A 1 97 ? 6.390 6.871 -17.477 1.00 96.69 97 ALA A O 1
ATOM 748 N N . VAL A 1 98 ? 7.256 7.107 -15.420 1.00 96.50 98 VAL A N 1
ATOM 749 C CA . VAL A 1 98 ? 6.028 7.602 -14.795 1.00 96.50 98 VAL A CA 1
ATOM 750 C C . VAL A 1 98 ? 5.637 8.946 -15.387 1.00 96.50 98 VAL A C 1
ATOM 752 O O . VAL A 1 98 ? 4.463 9.142 -15.705 1.00 96.50 98 VAL A O 1
ATOM 755 N N . ALA A 1 99 ? 6.612 9.840 -15.561 1.00 94.44 99 ALA A N 1
ATOM 756 C CA . ALA A 1 99 ? 6.397 11.157 -16.143 1.00 94.44 99 ALA A CA 1
ATOM 757 C C . ALA A 1 99 ? 5.960 11.069 -17.614 1.00 94.44 99 ALA A C 1
ATOM 759 O O . ALA A 1 99 ? 4.973 11.696 -17.995 1.00 94.44 99 ALA A O 1
ATOM 760 N N . GLU A 1 100 ? 6.642 10.257 -18.425 1.00 95.44 100 GLU A N 1
ATOM 761 C CA . GLU A 1 100 ? 6.342 10.099 -19.854 1.00 95.44 100 GLU A CA 1
ATOM 762 C C . GLU A 1 100 ? 4.992 9.412 -20.106 1.00 95.44 100 GLU A C 1
ATOM 764 O O . GLU A 1 100 ? 4.208 9.856 -20.946 1.00 95.44 100 GLU A O 1
ATOM 769 N N . GLU A 1 101 ? 4.685 8.348 -19.359 1.00 94.31 101 GLU A N 1
ATOM 770 C CA . GLU A 1 101 ? 3.418 7.620 -19.500 1.00 94.31 101 GLU A CA 1
ATOM 771 C C . GLU A 1 101 ? 2.251 8.340 -18.804 1.00 94.31 101 GLU A C 1
ATOM 773 O O . GLU A 1 101 ? 1.085 8.002 -19.027 1.00 94.31 101 GLU A O 1
ATOM 778 N N . GLY A 1 102 ? 2.529 9.334 -17.955 1.00 94.69 102 GLY A N 1
ATOM 779 C CA . GLY A 1 102 ? 1.527 9.997 -17.121 1.00 94.69 102 GLY A CA 1
ATOM 780 C C . GLY A 1 102 ? 0.809 9.007 -16.203 1.00 94.69 102 GLY A C 1
ATOM 781 O O . GLY A 1 102 ? -0.423 8.978 -16.174 1.00 94.69 102 GLY A O 1
ATOM 782 N N . ALA A 1 103 ? 1.566 8.140 -15.524 1.00 96.19 103 ALA A N 1
ATOM 783 C CA . ALA A 1 103 ? 0.989 7.098 -14.680 1.00 96.19 103 ALA A CA 1
ATOM 784 C C . ALA A 1 103 ? 0.298 7.697 -13.441 1.00 96.19 103 ALA A C 1
ATOM 786 O O . ALA A 1 103 ? 0.849 8.552 -12.748 1.00 96.19 103 ALA A O 1
ATOM 787 N N . ASP A 1 104 ? -0.912 7.220 -13.140 1.00 95.56 104 ASP A N 1
ATOM 788 C CA . ASP A 1 104 ? -1.653 7.596 -11.933 1.00 95.56 104 ASP A CA 1
ATOM 789 C C . ASP A 1 104 ? -1.168 6.794 -10.710 1.00 95.56 104 ASP A C 1
ATOM 791 O O . ASP A 1 104 ? -1.194 7.298 -9.584 1.00 95.56 104 ASP A O 1
ATOM 795 N N . LEU A 1 105 ? -0.748 5.541 -10.937 1.00 97.50 105 LEU A N 1
ATOM 796 C CA . LEU A 1 105 ? -0.333 4.584 -9.913 1.00 97.50 105 LEU A CA 1
ATOM 797 C C . LEU A 1 105 ? 0.842 3.722 -10.391 1.00 97.50 105 LEU A C 1
ATOM 799 O O . LEU A 1 105 ? 0.779 3.122 -11.465 1.00 97.50 105 LEU A O 1
ATOM 803 N N . ILE A 1 106 ? 1.859 3.564 -9.545 1.00 97.88 106 ILE A N 1
ATOM 804 C CA . ILE A 1 106 ? 2.891 2.531 -9.701 1.00 97.88 106 ILE A CA 1
ATOM 805 C C . ILE A 1 106 ? 2.582 1.369 -8.764 1.00 97.88 106 ILE A C 1
ATOM 807 O O . ILE A 1 106 ? 2.316 1.592 -7.582 1.00 97.88 106 ILE A O 1
ATOM 811 N N . ILE A 1 107 ? 2.678 0.131 -9.252 1.00 97.56 107 ILE A N 1
ATOM 812 C CA . ILE A 1 107 ? 2.579 -1.067 -8.408 1.00 97.56 107 ILE A CA 1
ATOM 813 C C . ILE A 1 107 ? 3.882 -1.864 -8.481 1.00 97.56 107 ILE A C 1
ATOM 815 O O . ILE A 1 107 ? 4.219 -2.451 -9.509 1.00 97.56 107 ILE A O 1
ATOM 819 N N . PHE A 1 108 ? 4.594 -1.923 -7.359 1.00 95.75 108 PHE A N 1
ATOM 820 C CA . PHE A 1 108 ? 5.802 -2.724 -7.192 1.00 95.75 108 PHE A CA 1
ATOM 821 C C . PHE A 1 108 ? 5.496 -4.084 -6.570 1.00 95.75 108 PHE A C 1
ATOM 823 O O . PHE A 1 108 ? 4.754 -4.176 -5.593 1.00 95.75 108 PHE A O 1
ATOM 830 N N . GLY A 1 109 ? 6.156 -5.133 -7.058 1.00 93.50 109 GLY A N 1
ATOM 831 C CA . GLY A 1 109 ? 6.291 -6.388 -6.319 1.00 93.50 109 GLY A CA 1
ATOM 832 C C . GLY A 1 109 ? 7.473 -6.329 -5.351 1.00 93.50 109 GLY A C 1
ATOM 833 O O . GLY A 1 109 ? 8.572 -5.932 -5.737 1.00 93.50 109 GLY A O 1
ATOM 834 N N . TRP A 1 110 ? 7.278 -6.759 -4.104 1.00 89.00 110 TRP A N 1
ATOM 835 C CA . TRP A 1 110 ? 8.340 -6.821 -3.101 1.00 89.00 110 TRP A CA 1
ATOM 836 C C . TRP A 1 110 ? 8.738 -8.258 -2.753 1.00 89.00 110 TRP A C 1
ATOM 838 O O . TRP A 1 110 ? 7.986 -9.022 -2.139 1.00 89.00 110 TRP A O 1
ATOM 848 N N . GLY A 1 111 ? 9.990 -8.601 -3.069 1.00 74.62 111 GLY A N 1
ATOM 849 C CA . GLY A 1 111 ? 10.598 -9.900 -2.766 1.00 74.62 111 GLY A CA 1
ATOM 850 C C . GLY A 1 111 ? 10.783 -10.186 -1.271 1.00 74.62 111 GLY A C 1
ATOM 851 O O . GLY A 1 111 ? 10.936 -11.342 -0.884 1.00 74.62 111 GLY A O 1
ATOM 852 N N . GLY A 1 112 ? 10.643 -9.187 -0.393 1.00 67.12 112 GLY A N 1
ATOM 853 C CA . GLY A 1 112 ? 10.956 -9.289 1.036 1.00 67.12 112 GLY A CA 1
ATOM 854 C C . GLY A 1 112 ? 12.325 -8.697 1.372 1.00 67.12 112 GLY A C 1
ATOM 855 O O . GLY A 1 112 ? 13.004 -8.192 0.476 1.00 67.12 112 GLY A O 1
ATOM 856 N N . PRO A 1 113 ? 12.727 -8.741 2.654 1.00 63.03 113 PRO A N 1
ATOM 857 C CA . PRO A 1 113 ? 14.026 -8.235 3.071 1.00 63.03 113 PRO A CA 1
ATOM 858 C C . PRO A 1 113 ? 15.165 -8.949 2.321 1.00 63.03 113 PRO A C 1
ATOM 860 O O . PRO A 1 113 ? 14.995 -10.096 1.887 1.00 63.03 113 PRO A O 1
ATOM 863 N N . PRO A 1 114 ? 16.327 -8.292 2.158 1.00 63.91 114 PRO A N 1
ATOM 864 C CA . PRO A 1 114 ? 17.478 -8.887 1.494 1.00 63.91 114 PRO A CA 1
ATOM 865 C C . PRO A 1 114 ? 17.840 -10.245 2.111 1.00 63.91 114 PRO A C 1
ATOM 867 O O . PRO A 1 114 ? 17.749 -10.444 3.320 1.00 63.91 114 PRO A O 1
ATOM 870 N N . SER A 1 115 ? 18.262 -11.196 1.269 1.00 65.75 115 SER A N 1
ATOM 871 C CA . SER A 1 115 ? 18.675 -12.532 1.725 1.00 65.75 115 SER A CA 1
ATOM 872 C C . SER A 1 115 ? 19.760 -12.445 2.814 1.00 65.75 115 SER A C 1
ATOM 874 O O . SER A 1 115 ? 20.585 -11.531 2.725 1.00 65.75 115 SER A O 1
ATOM 876 N N . PRO A 1 116 ? 19.877 -13.421 3.738 1.00 69.25 116 PRO A N 1
ATOM 877 C CA . PRO A 1 116 ? 20.907 -13.417 4.786 1.00 69.25 116 PRO A CA 1
ATOM 878 C C . PRO A 1 116 ? 22.332 -13.181 4.264 1.00 69.25 116 PRO A C 1
ATOM 880 O O . PRO A 1 116 ? 23.114 -12.479 4.888 1.00 69.25 116 PRO A O 1
ATOM 883 N N . ARG A 1 117 ? 22.649 -13.684 3.061 1.00 72.50 117 ARG A N 1
ATOM 884 C CA . ARG A 1 117 ? 23.935 -13.436 2.385 1.00 72.50 117 ARG A CA 1
ATOM 885 C C . ARG A 1 117 ? 24.167 -11.966 2.027 1.00 72.50 117 ARG A C 1
ATOM 887 O O .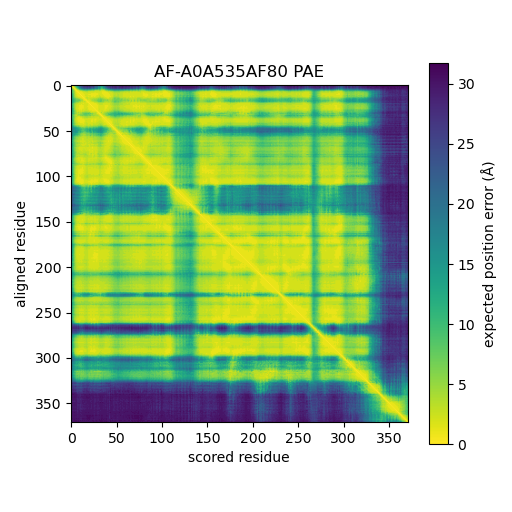 ARG A 1 117 ? 25.278 -11.474 2.164 1.00 72.50 117 ARG A O 1
ATOM 894 N N . LYS A 1 118 ? 23.131 -11.274 1.541 1.00 68.94 118 LYS A N 1
ATOM 895 C CA . LYS A 1 118 ? 23.198 -9.834 1.238 1.00 68.94 118 LYS A CA 1
ATOM 896 C C . LYS A 1 118 ? 23.326 -9.015 2.521 1.00 68.94 118 LYS A C 1
ATOM 898 O O . LYS A 1 118 ? 24.057 -8.037 2.519 1.00 68.94 118 LYS A O 1
ATOM 903 N N . VAL A 1 119 ? 22.657 -9.441 3.594 1.00 71.38 119 VAL A N 1
ATOM 904 C CA . VAL A 1 119 ? 22.776 -8.807 4.915 1.00 71.38 119 VAL A CA 1
ATOM 905 C C . VAL A 1 119 ? 24.199 -8.950 5.454 1.00 71.38 119 VAL A C 1
ATOM 907 O O . VAL A 1 119 ? 24.801 -7.939 5.775 1.00 71.38 119 VAL A O 1
ATOM 910 N N . ALA A 1 120 ? 24.775 -10.156 5.437 1.00 74.62 120 ALA A N 1
ATOM 911 C CA . ALA A 1 120 ? 26.144 -10.385 5.903 1.00 74.62 120 ALA A CA 1
ATOM 912 C C . ALA A 1 120 ? 27.184 -9.555 5.128 1.00 74.62 120 ALA A C 1
ATOM 914 O O . ALA A 1 120 ? 28.054 -8.939 5.731 1.00 74.62 120 ALA A O 1
ATOM 915 N N . ARG A 1 121 ? 27.054 -9.466 3.796 1.00 75.75 121 ARG A N 1
ATOM 916 C CA . ARG A 1 121 ? 27.922 -8.603 2.973 1.00 75.75 121 ARG A CA 1
ATOM 917 C C . ARG A 1 121 ? 27.774 -7.120 3.308 1.00 75.75 121 ARG A C 1
ATOM 919 O O . ARG A 1 121 ? 28.761 -6.397 3.284 1.00 75.75 121 ARG A O 1
ATOM 926 N N . ALA A 1 122 ? 26.553 -6.668 3.592 1.00 72.88 122 ALA A N 1
ATOM 927 C CA . ALA A 1 122 ? 26.317 -5.296 4.028 1.00 72.88 122 ALA A CA 1
ATOM 928 C C . ALA A 1 122 ? 26.910 -5.049 5.424 1.00 72.88 122 ALA A C 1
ATOM 930 O O . ALA A 1 122 ? 27.557 -4.034 5.623 1.00 72.88 122 ALA A O 1
ATOM 931 N N . ASP A 1 123 ? 26.775 -5.996 6.362 1.00 79.69 123 ASP A N 1
ATOM 932 C CA . ASP A 1 123 ? 27.402 -5.909 7.688 1.00 79.69 123 ASP A CA 1
ATOM 933 C C . ASP A 1 123 ? 28.938 -5.810 7.582 1.00 79.69 123 ASP A C 1
ATOM 935 O O . ASP A 1 123 ? 29.563 -5.044 8.312 1.00 79.69 123 ASP A O 1
ATOM 939 N N . GLU A 1 124 ? 29.558 -6.573 6.678 1.00 80.25 124 GLU A N 1
ATOM 940 C CA . GLU A 1 124 ? 30.998 -6.498 6.397 1.00 80.25 124 GLU A CA 1
ATOM 941 C C . GLU A 1 124 ? 31.400 -5.145 5.793 1.00 80.25 124 GLU A C 1
ATOM 943 O O . GLU A 1 124 ? 32.384 -4.549 6.232 1.00 80.25 124 GLU A O 1
ATOM 948 N N . ALA A 1 125 ? 30.624 -4.635 4.833 1.00 78.94 125 ALA A N 1
ATOM 949 C CA . ALA A 1 125 ? 30.859 -3.330 4.220 1.00 78.94 125 ALA A CA 1
ATOM 950 C C . ALA A 1 125 ? 30.703 -2.179 5.227 1.00 78.94 125 ALA A C 1
ATOM 952 O O . ALA A 1 125 ? 31.531 -1.272 5.242 1.00 78.94 125 ALA A O 1
ATOM 953 N N . ASP A 1 126 ? 29.701 -2.240 6.108 1.00 82.06 126 ASP A N 1
ATOM 954 C CA . ASP A 1 126 ? 29.474 -1.251 7.166 1.00 82.06 126 ASP A CA 1
ATOM 955 C C . ASP A 1 126 ? 30.644 -1.230 8.162 1.00 82.06 126 ASP A C 1
ATOM 957 O O . ASP A 1 126 ? 31.071 -0.164 8.612 1.00 82.06 126 ASP A O 1
ATOM 961 N N . ARG A 1 127 ? 31.209 -2.405 8.482 1.00 82.62 127 ARG A N 1
ATOM 962 C CA . ARG A 1 127 ? 32.411 -2.517 9.323 1.00 82.62 127 ARG A CA 1
ATOM 963 C C . ARG A 1 127 ? 33.632 -1.894 8.650 1.00 82.62 127 ARG A C 1
ATOM 965 O O . ARG A 1 127 ? 34.331 -1.122 9.299 1.00 82.62 127 ARG A O 1
ATOM 972 N N . ASP A 1 128 ? 33.884 -2.188 7.373 1.00 83.81 128 ASP A N 1
ATOM 973 C CA . ASP A 1 128 ? 34.998 -1.579 6.626 1.00 83.81 128 ASP A CA 1
ATOM 974 C C . ASP A 1 128 ? 34.816 -0.058 6.477 1.00 83.81 128 ASP A C 1
ATOM 976 O O . ASP A 1 128 ? 35.757 0.704 6.694 1.00 83.81 128 ASP A O 1
ATOM 980 N N . ALA A 1 129 ? 33.594 0.406 6.200 1.00 81.44 129 ALA A N 1
ATOM 981 C CA . ALA A 1 129 ? 33.261 1.826 6.142 1.00 81.44 129 ALA A CA 1
ATOM 982 C C . ALA A 1 129 ? 33.521 2.521 7.484 1.00 81.44 129 ALA A C 1
ATOM 984 O O . ALA A 1 129 ? 34.195 3.549 7.512 1.00 81.44 129 ALA A O 1
ATOM 985 N N . SER A 1 130 ? 33.070 1.926 8.593 1.00 83.38 130 SER A N 1
ATOM 986 C CA . SER A 1 130 ? 33.316 2.439 9.943 1.00 83.38 130 SER A CA 1
ATOM 987 C C . SER A 1 130 ? 34.812 2.521 10.263 1.00 83.38 130 SER A C 1
ATOM 989 O O . SER A 1 130 ? 35.272 3.565 10.724 1.00 83.38 130 SER A O 1
ATOM 991 N N . LEU A 1 131 ? 35.588 1.477 9.945 1.00 87.31 131 LEU A N 1
ATOM 992 C CA . LEU A 1 131 ? 37.048 1.465 10.121 1.00 87.31 131 LEU A CA 1
ATOM 993 C C . LEU A 1 131 ? 37.752 2.549 9.290 1.00 87.31 131 LEU A C 1
ATOM 995 O O . LEU A 1 131 ? 38.768 3.092 9.714 1.00 87.31 131 LEU A O 1
ATOM 999 N N . ARG A 1 132 ? 37.210 2.880 8.114 1.00 87.81 132 ARG A N 1
ATOM 1000 C CA . ARG A 1 132 ? 37.733 3.914 7.206 1.00 87.81 132 ARG A CA 1
ATOM 1001 C C . ARG A 1 132 ? 37.133 5.303 7.445 1.00 87.81 132 ARG A C 1
ATOM 1003 O O . ARG A 1 132 ? 37.381 6.199 6.639 1.00 87.81 132 ARG A O 1
ATOM 1010 N N . GLY A 1 133 ? 36.326 5.485 8.493 1.00 83.31 133 GLY A N 1
ATOM 1011 C CA . GLY A 1 133 ? 35.652 6.752 8.796 1.00 83.31 133 GLY A CA 1
ATOM 1012 C C . GLY A 1 133 ? 34.657 7.212 7.722 1.00 83.31 133 GLY A C 1
ATOM 1013 O O . GLY A 1 133 ? 34.391 8.407 7.607 1.00 83.31 133 GLY A O 1
ATOM 1014 N N . ARG A 1 134 ? 34.130 6.296 6.901 1.00 80.00 134 ARG A N 1
ATOM 1015 C CA . ARG A 1 134 ? 33.128 6.598 5.871 1.00 80.00 134 ARG A CA 1
ATOM 1016 C C . ARG A 1 134 ? 31.714 6.586 6.469 1.00 80.00 134 ARG A C 1
ATOM 1018 O O . ARG A 1 134 ? 31.439 5.756 7.338 1.00 80.00 134 ARG A O 1
ATOM 1025 N N . PRO A 1 135 ? 30.803 7.455 5.995 1.00 72.31 135 PRO A N 1
ATOM 1026 C CA . PRO A 1 135 ? 29.401 7.409 6.397 1.00 72.31 135 PRO A CA 1
ATOM 1027 C C . PRO A 1 135 ? 28.774 6.054 6.050 1.00 72.31 135 PRO A C 1
ATOM 1029 O O . PRO A 1 135 ? 28.961 5.553 4.942 1.00 72.31 135 PRO A O 1
ATOM 1032 N N . ILE A 1 136 ? 28.024 5.475 6.989 1.00 70.88 136 ILE A N 1
ATOM 1033 C CA . ILE A 1 136 ? 27.233 4.264 6.751 1.00 70.88 136 ILE A CA 1
ATOM 1034 C C . ILE A 1 136 ? 25.893 4.693 6.160 1.00 70.88 136 ILE A C 1
ATOM 1036 O O . ILE A 1 136 ? 25.144 5.441 6.793 1.00 70.88 136 ILE A O 1
ATOM 1040 N N . GLU A 1 137 ? 25.584 4.220 4.956 1.00 65.19 137 GLU A N 1
ATOM 1041 C CA . GLU A 1 137 ? 24.290 4.497 4.343 1.00 65.19 137 GLU A CA 1
ATOM 1042 C C . GLU A 1 137 ? 23.174 3.673 5.008 1.00 65.19 137 GLU A C 1
ATOM 1044 O O . GLU A 1 137 ? 23.355 2.492 5.324 1.00 65.19 137 GLU A O 1
ATOM 1049 N N . PRO A 1 138 ? 21.991 4.267 5.237 1.00 60.94 138 PRO A N 1
ATOM 1050 C CA . PRO A 1 138 ? 20.871 3.545 5.815 1.00 60.94 138 PRO A CA 1
ATOM 1051 C C . PRO A 1 138 ? 20.413 2.426 4.874 1.00 60.94 138 PRO A C 1
ATOM 1053 O O . PRO A 1 138 ? 20.187 2.637 3.683 1.00 60.94 138 PRO A O 1
ATOM 1056 N N . ARG A 1 139 ? 20.235 1.221 5.427 1.00 65.75 139 ARG A N 1
ATOM 1057 C CA . ARG A 1 139 ? 19.811 0.049 4.648 1.00 65.75 139 ARG A CA 1
ATOM 1058 C C . ARG A 1 139 ? 18.448 0.274 3.994 1.00 65.75 139 ARG A C 1
ATOM 1060 O O . ARG A 1 139 ? 17.547 0.791 4.661 1.00 65.75 139 ARG A O 1
ATOM 1067 N N . PRO A 1 140 ? 18.259 -0.193 2.747 1.00 61.31 140 PRO A N 1
ATOM 1068 C CA . PRO A 1 140 ? 16.978 -0.076 2.079 1.00 61.31 140 PRO A CA 1
ATOM 1069 C C . PRO A 1 140 ? 15.913 -0.897 2.810 1.00 61.31 140 PRO A C 1
ATOM 1071 O O . PRO A 1 140 ? 16.129 -2.055 3.181 1.00 61.31 140 PRO A O 1
ATOM 1074 N N . THR A 1 141 ? 14.751 -0.287 2.991 1.00 64.12 141 THR A N 1
ATOM 1075 C CA . THR A 1 141 ? 13.573 -0.860 3.630 1.00 64.12 141 THR A CA 1
ATOM 1076 C C . THR A 1 141 ? 12.978 -1.983 2.780 1.00 64.12 141 THR A C 1
ATOM 1078 O O . THR A 1 141 ? 12.734 -3.087 3.274 1.00 64.12 141 THR A O 1
ATOM 1081 N N . PHE A 1 142 ? 12.734 -1.706 1.494 1.00 72.81 142 PHE A N 1
ATOM 1082 C CA . PHE A 1 142 ? 12.188 -2.678 0.549 1.00 72.81 142 PHE A CA 1
ATOM 1083 C C . PHE A 1 142 ? 13.281 -3.165 -0.393 1.00 72.81 142 PHE A C 1
ATOM 1085 O O . PHE A 1 142 ? 13.615 -4.352 -0.421 1.00 72.81 142 PHE A O 1
ATOM 1092 N N . SER A 1 143 ? 13.816 -2.229 -1.171 1.00 80.19 143 SER A N 1
ATOM 1093 C CA . SER A 1 143 ? 14.949 -2.390 -2.081 1.00 80.19 143 SER A CA 1
ATOM 1094 C C . SER A 1 143 ? 15.405 -0.998 -2.500 1.00 80.19 143 SER A C 1
ATOM 1096 O O . SER A 1 143 ? 14.561 -0.115 -2.603 1.00 80.19 143 SER A O 1
ATOM 1098 N N . GLU A 1 144 ? 16.680 -0.825 -2.826 1.00 82.56 144 GLU A N 1
ATOM 1099 C CA . GLU A 1 144 ? 17.249 0.459 -3.256 1.00 82.56 144 GLU A CA 1
ATOM 1100 C C . GLU A 1 144 ? 16.414 1.167 -4.341 1.00 82.56 144 GLU A C 1
ATOM 1102 O O . GLU A 1 144 ? 16.060 2.333 -4.190 1.00 82.56 144 GLU A O 1
ATOM 1107 N N . THR A 1 145 ? 15.992 0.436 -5.379 1.00 88.44 145 THR A N 1
ATOM 1108 C CA . THR A 1 145 ? 15.167 0.979 -6.469 1.00 88.44 145 THR A CA 1
ATOM 1109 C C . THR A 1 145 ? 13.794 1.461 -5.996 1.00 88.44 145 THR A C 1
ATOM 1111 O O . THR A 1 145 ? 13.405 2.586 -6.295 1.00 88.44 145 THR A O 1
ATOM 1114 N N . ILE A 1 146 ? 13.046 0.622 -5.265 1.00 89.25 146 ILE A N 1
ATOM 1115 C CA . ILE A 1 146 ? 11.714 0.987 -4.744 1.00 89.25 146 ILE A CA 1
ATOM 1116 C C . ILE A 1 146 ? 11.839 2.188 -3.809 1.00 89.25 146 ILE A C 1
ATOM 1118 O O . ILE A 1 146 ? 11.064 3.135 -3.908 1.00 89.25 146 ILE A O 1
ATOM 1122 N N . ASP A 1 147 ? 12.827 2.155 -2.922 1.00 85.69 147 ASP A N 1
ATOM 1123 C CA . ASP A 1 147 ? 13.055 3.181 -1.921 1.00 85.69 147 ASP A CA 1
ATOM 1124 C C . ASP A 1 147 ? 13.359 4.540 -2.568 1.00 85.69 147 ASP A C 1
ATOM 1126 O O . ASP A 1 147 ? 12.798 5.553 -2.152 1.00 85.69 147 ASP A O 1
ATOM 1130 N N . ALA A 1 148 ? 14.185 4.568 -3.618 1.00 87.94 148 ALA A N 1
ATOM 1131 C CA . ALA A 1 148 ? 14.476 5.780 -4.380 1.00 87.94 148 ALA A CA 1
ATOM 1132 C C . ALA A 1 148 ? 13.219 6.362 -5.054 1.00 87.94 148 ALA A C 1
ATOM 1134 O O . ALA A 1 148 ? 12.926 7.544 -4.881 1.00 87.94 148 ALA A O 1
ATOM 1135 N N . VAL A 1 149 ? 12.415 5.532 -5.731 1.00 91.25 149 VAL A N 1
ATOM 1136 C CA . VAL A 1 149 ? 11.160 5.981 -6.371 1.00 91.25 149 VAL A CA 1
ATOM 1137 C C . VAL A 1 149 ? 10.145 6.472 -5.333 1.00 91.25 149 VAL A C 1
ATOM 1139 O O . VAL A 1 149 ? 9.421 7.435 -5.561 1.00 91.25 149 VAL A O 1
ATOM 1142 N N . VAL A 1 150 ? 10.092 5.840 -4.159 1.00 88.62 150 VAL A N 1
ATOM 1143 C CA . VAL A 1 150 ? 9.195 6.234 -3.061 1.00 88.62 150 VAL A CA 1
ATOM 1144 C C . VAL A 1 150 ? 9.599 7.563 -2.424 1.00 88.62 150 VAL A C 1
ATOM 1146 O O . VAL A 1 150 ? 8.723 8.277 -1.920 1.00 88.62 150 VAL A O 1
ATOM 1149 N N . ARG A 1 151 ? 10.896 7.895 -2.408 1.00 85.12 151 ARG A N 1
ATOM 1150 C CA . ARG A 1 151 ? 11.384 9.206 -1.953 1.00 85.12 151 ARG A CA 1
ATOM 1151 C C . ARG A 1 151 ? 10.973 10.314 -2.918 1.00 85.12 151 ARG A C 1
ATOM 1153 O O . ARG A 1 151 ? 10.484 11.330 -2.441 1.00 85.12 151 ARG A O 1
ATOM 1160 N N . ASP A 1 152 ? 11.114 10.083 -4.221 1.00 87.19 152 ASP A N 1
ATOM 1161 C CA . ASP A 1 152 ? 10.701 11.033 -5.264 1.00 87.19 152 ASP A CA 1
ATOM 1162 C C . ASP A 1 152 ? 9.169 11.187 -5.340 1.00 87.19 152 ASP A C 1
ATOM 1164 O O . ASP A 1 152 ? 8.641 12.289 -5.446 1.00 87.19 152 ASP A O 1
ATOM 1168 N N . SER A 1 153 ? 8.437 10.083 -5.153 1.00 88.12 153 SER A N 1
ATOM 1169 C CA . SER A 1 153 ? 6.970 10.036 -5.120 1.00 88.12 153 SER A CA 1
ATOM 1170 C C . SER A 1 153 ? 6.279 10.662 -6.355 1.00 88.12 153 SER A C 1
ATOM 1172 O O . SER A 1 153 ? 5.354 11.467 -6.189 1.00 88.12 153 SER A O 1
ATOM 1174 N N . PRO A 1 154 ? 6.641 10.260 -7.592 1.00 91.12 154 PRO A N 1
ATOM 1175 C CA . PRO A 1 154 ? 6.165 10.909 -8.821 1.00 91.12 154 PRO A CA 1
ATOM 1176 C C . PRO A 1 154 ? 4.654 10.729 -9.073 1.00 91.12 154 PRO A C 1
ATOM 1178 O O . PRO A 1 154 ? 4.011 11.564 -9.710 1.00 91.12 154 PRO A O 1
ATOM 1181 N N . CYS A 1 155 ? 4.052 9.665 -8.536 1.00 94.81 155 CYS A N 1
ATOM 1182 C CA . CYS A 1 155 ? 2.606 9.440 -8.518 1.00 94.81 155 CYS A CA 1
ATOM 1183 C C . CYS A 1 155 ? 2.192 8.648 -7.263 1.00 94.81 155 CYS A C 1
ATOM 1185 O O . CYS A 1 155 ? 2.998 8.485 -6.345 1.00 94.81 155 CYS A O 1
ATOM 1187 N N . ASP A 1 156 ? 0.934 8.198 -7.167 1.00 95.94 156 ASP A N 1
ATOM 1188 C CA . ASP A 1 156 ? 0.562 7.289 -6.078 1.00 95.94 156 ASP A CA 1
ATOM 1189 C C . ASP A 1 156 ? 1.346 5.972 -6.239 1.00 95.94 156 ASP A C 1
ATOM 1191 O O . ASP A 1 156 ? 1.593 5.506 -7.353 1.00 95.94 156 ASP A O 1
ATOM 1195 N N . ILE A 1 157 ? 1.766 5.368 -5.130 1.00 96.00 157 ILE A N 1
ATOM 1196 C CA . ILE A 1 157 ? 2.607 4.167 -5.129 1.00 96.00 157 ILE A CA 1
ATOM 1197 C C . ILE A 1 157 ? 1.929 3.084 -4.302 1.00 96.00 157 ILE A C 1
ATOM 1199 O O . ILE A 1 157 ? 1.491 3.336 -3.180 1.00 96.00 157 ILE A O 1
ATOM 1203 N N . ALA A 1 158 ? 1.903 1.863 -4.827 1.00 97.19 158 ALA A N 1
ATOM 1204 C CA . ALA A 1 158 ? 1.554 0.649 -4.109 1.00 97.19 158 ALA A CA 1
ATOM 1205 C C . ALA A 1 158 ? 2.738 -0.327 -4.125 1.00 97.19 158 ALA A C 1
ATOM 1207 O O . ALA A 1 158 ? 3.279 -0.656 -5.178 1.00 97.19 158 ALA A O 1
ATOM 1208 N N . VAL A 1 159 ? 3.125 -0.829 -2.957 1.00 95.19 159 VAL A N 1
ATOM 1209 C CA . VAL A 1 159 ? 4.138 -1.879 -2.815 1.00 95.19 159 VAL A CA 1
ATOM 1210 C C . VAL A 1 159 ? 3.457 -3.143 -2.311 1.00 95.19 159 VAL A C 1
ATOM 1212 O O . VAL A 1 159 ? 2.814 -3.141 -1.261 1.00 95.19 159 VAL A O 1
ATOM 1215 N N . VAL A 1 160 ? 3.583 -4.228 -3.073 1.00 95.81 160 VAL A N 1
ATOM 1216 C CA . VAL A 1 160 ? 2.853 -5.479 -2.866 1.00 95.81 160 VAL A CA 1
ATOM 1217 C C . VAL A 1 160 ? 3.801 -6.570 -2.394 1.00 95.81 160 VAL A C 1
ATOM 1219 O O . VAL A 1 160 ? 4.656 -7.049 -3.141 1.00 95.81 160 VAL A O 1
ATOM 1222 N N . LYS A 1 161 ? 3.607 -7.043 -1.162 1.00 93.12 161 LYS A N 1
ATOM 1223 C CA . LYS A 1 161 ? 4.190 -8.303 -0.704 1.00 93.12 161 LYS A CA 1
ATOM 1224 C C . LYS A 1 161 ? 3.284 -9.454 -1.121 1.00 93.12 161 LYS A C 1
ATOM 1226 O O . LYS A 1 161 ? 2.299 -9.743 -0.445 1.00 93.12 161 LYS A O 1
ATOM 1231 N N . GLN A 1 162 ? 3.629 -10.101 -2.227 1.00 91.81 162 GLN A N 1
ATOM 1232 C CA . GLN A 1 162 ? 2.835 -11.172 -2.824 1.00 91.81 162 GLN A CA 1
ATOM 1233 C C . GLN A 1 162 ? 2.881 -12.456 -1.989 1.00 91.81 162 GLN A C 1
ATOM 1235 O O . GLN A 1 162 ? 3.960 -12.942 -1.640 1.00 91.81 162 GLN A O 1
ATOM 1240 N N . ARG A 1 163 ? 1.703 -13.010 -1.700 1.00 92.31 163 ARG A N 1
ATOM 1241 C CA . ARG A 1 163 ? 1.488 -14.365 -1.164 1.00 92.31 163 ARG A CA 1
ATOM 1242 C C . ARG A 1 163 ? 0.315 -15.067 -1.875 1.00 92.31 163 ARG A C 1
ATOM 1244 O O . ARG A 1 163 ? -0.243 -16.020 -1.344 1.00 92.31 163 ARG A O 1
ATOM 1251 N N . GLY A 1 164 ? -0.027 -14.590 -3.076 1.00 91.88 164 GLY A N 1
ATOM 1252 C CA . GLY A 1 164 ? -1.164 -15.027 -3.884 1.00 91.88 164 GLY A CA 1
ATOM 1253 C C . GLY A 1 164 ? -2.423 -14.185 -3.662 1.00 91.88 164 GLY A C 1
ATOM 1254 O O . GLY A 1 164 ? -2.689 -13.712 -2.555 1.00 91.88 164 GLY A O 1
ATOM 1255 N N . VAL A 1 165 ? -3.195 -13.994 -4.736 1.00 93.00 165 VAL A N 1
ATOM 1256 C CA . VAL A 1 165 ? -4.511 -13.314 -4.726 1.00 93.00 165 VAL A CA 1
ATOM 1257 C C . VAL A 1 165 ? -5.559 -14.063 -5.567 1.00 93.00 165 VAL A C 1
ATOM 1259 O O . VAL A 1 165 ? -6.469 -13.464 -6.141 1.00 93.00 165 VAL A O 1
ATOM 1262 N N . ASN A 1 166 ? -5.430 -15.391 -5.663 1.00 88.06 166 ASN A N 1
ATOM 1263 C CA . ASN A 1 166 ? -6.321 -16.224 -6.479 1.00 88.06 166 ASN A CA 1
ATOM 1264 C C . ASN A 1 166 ? -7.761 -16.249 -5.952 1.00 88.06 166 ASN A C 1
ATOM 1266 O O . ASN A 1 166 ? -8.704 -16.155 -6.738 1.00 88.06 166 ASN A O 1
ATOM 1270 N N . GLU A 1 167 ? -7.919 -16.323 -4.631 1.00 91.44 167 GLU A N 1
ATOM 1271 C CA . GLU A 1 167 ? -9.204 -16.302 -3.937 1.00 91.44 167 GLU A CA 1
ATOM 1272 C C . GLU A 1 167 ? -9.133 -15.280 -2.804 1.00 91.44 167 GLU A C 1
ATOM 1274 O O . GLU A 1 167 ? -8.500 -15.510 -1.778 1.00 91.44 167 GLU A O 1
ATOM 1279 N N . VAL A 1 168 ? -9.762 -14.122 -3.005 1.00 97.00 168 VAL A N 1
ATOM 1280 C CA . VAL A 1 168 ? -9.834 -13.057 -1.999 1.00 97.00 168 VAL A CA 1
ATOM 1281 C C . VAL A 1 168 ? -11.291 -12.911 -1.588 1.00 97.00 168 VAL A C 1
ATOM 1283 O O . VAL A 1 168 ? -12.096 -12.365 -2.337 1.00 97.00 168 VAL A O 1
ATOM 1286 N N . ARG A 1 169 ? -11.644 -13.419 -0.406 1.00 97.06 169 ARG A N 1
ATOM 1287 C CA . ARG A 1 169 ? -13.005 -13.361 0.153 1.00 97.06 169 ARG A CA 1
ATOM 1288 C C . ARG A 1 169 ? -13.150 -12.229 1.154 1.00 97.06 169 ARG A C 1
ATOM 1290 O O . ARG A 1 169 ? -14.251 -11.715 1.326 1.00 97.06 169 ARG A O 1
ATOM 1297 N N . SER A 1 170 ? -12.057 -11.809 1.785 1.00 97.75 170 SER A N 1
ATOM 1298 C CA . SER A 1 170 ? -12.059 -10.684 2.716 1.00 97.75 170 SER A CA 1
ATOM 1299 C C . SER A 1 170 ? -10.787 -9.838 2.633 1.00 97.75 170 SER A C 1
ATOM 1301 O O . SER A 1 170 ? -9.682 -10.351 2.436 1.00 97.75 170 SER A O 1
ATOM 1303 N N . ILE A 1 171 ? -10.961 -8.524 2.780 1.00 98.50 171 ILE A N 1
ATOM 1304 C CA . ILE A 1 171 ? -9.896 -7.523 2.719 1.00 98.50 171 ILE A CA 1
ATOM 1305 C C . ILE A 1 171 ? -9.895 -6.721 4.019 1.00 98.50 171 ILE A C 1
ATOM 1307 O O . ILE A 1 171 ? -10.897 -6.087 4.357 1.00 98.50 171 ILE A O 1
ATOM 1311 N N . LEU A 1 172 ? -8.758 -6.709 4.713 1.00 98.75 172 LEU A N 1
ATOM 1312 C CA . LEU A 1 172 ? -8.528 -5.887 5.897 1.00 98.75 172 LEU A CA 1
ATOM 1313 C C . LEU A 1 172 ? -7.889 -4.551 5.510 1.00 98.75 172 LEU A C 1
ATOM 1315 O O . LEU A 1 172 ? -6.877 -4.518 4.806 1.00 98.75 172 LEU A O 1
ATOM 1319 N N . VAL A 1 173 ? -8.426 -3.457 6.043 1.00 98.44 173 VAL A N 1
ATOM 1320 C CA . VAL A 1 173 ? -7.892 -2.102 5.878 1.00 98.44 173 VAL A CA 1
ATOM 1321 C C . VAL A 1 173 ? -7.636 -1.482 7.249 1.00 98.44 173 VAL A C 1
ATOM 1323 O O . VAL A 1 173 ? -8.542 -0.888 7.838 1.00 98.44 173 VAL A O 1
ATOM 1326 N N . PRO A 1 174 ? -6.417 -1.614 7.796 1.00 97.56 174 PRO A N 1
ATOM 1327 C CA . PRO A 1 174 ? -6.012 -0.886 8.990 1.00 97.56 174 PRO A CA 1
ATOM 1328 C C . PRO A 1 174 ? -5.920 0.614 8.694 1.00 97.56 174 PRO A C 1
ATOM 1330 O O . PRO A 1 174 ? -5.235 1.017 7.750 1.00 97.56 174 PRO A O 1
ATOM 1333 N N . VAL A 1 175 ? -6.576 1.444 9.507 1.00 92.81 175 VAL A N 1
ATOM 1334 C CA . VAL A 1 175 ? -6.640 2.897 9.303 1.00 92.81 175 VAL A CA 1
ATOM 1335 C C . VAL A 1 175 ? -6.350 3.688 10.574 1.00 92.81 175 VAL A C 1
ATOM 1337 O O . VAL A 1 175 ? -6.739 3.322 11.683 1.00 92.81 175 VAL A O 1
ATOM 1340 N N . ARG A 1 176 ? -5.686 4.827 10.375 1.00 84.56 176 ARG A N 1
ATOM 1341 C CA . ARG A 1 176 ? -5.506 5.903 11.362 1.00 84.56 176 ARG A CA 1
ATOM 1342 C C . ARG A 1 176 ? -5.974 7.261 10.804 1.00 84.56 176 ARG A C 1
ATOM 1344 O O . ARG A 1 176 ? -5.711 8.305 11.381 1.00 84.56 176 ARG A O 1
ATOM 1351 N N . GLY A 1 177 ? -6.638 7.260 9.646 1.00 83.25 177 GLY A N 1
ATOM 1352 C CA . GLY A 1 177 ? -6.975 8.476 8.904 1.00 83.25 177 GLY A CA 1
ATOM 1353 C C . GLY A 1 177 ? -5.816 9.049 8.086 1.00 83.25 177 GLY A C 1
ATOM 1354 O O . GLY A 1 177 ? -4.781 8.408 7.893 1.00 83.25 177 GLY A O 1
ATOM 1355 N N . GLY A 1 178 ? -6.028 10.259 7.567 1.00 85.38 178 GLY A N 1
ATOM 1356 C CA . GLY A 1 178 ? -5.097 10.940 6.669 1.00 85.38 178 GLY A CA 1
ATOM 1357 C C . GLY A 1 178 ? -5.122 10.405 5.228 1.00 85.38 178 GLY A C 1
ATOM 1358 O O . GLY A 1 178 ? -5.790 9.412 4.923 1.00 85.38 178 GLY A O 1
ATOM 1359 N N . PRO A 1 179 ? -4.374 11.041 4.314 1.00 86.25 179 PRO A N 1
ATOM 1360 C CA . PRO A 1 179 ? -4.520 10.797 2.880 1.00 86.25 179 PRO A CA 1
ATOM 1361 C C . PRO A 1 179 ? -4.005 9.421 2.438 1.00 86.25 179 PRO A C 1
ATOM 1363 O O . PRO A 1 179 ? -4.534 8.843 1.487 1.00 86.25 179 PRO A O 1
ATOM 1366 N N . HIS A 1 180 ? -3.035 8.835 3.149 1.00 88.38 180 HIS A N 1
ATOM 1367 C CA . HIS A 1 180 ? -2.616 7.452 2.900 1.00 88.38 180 HIS A CA 1
ATOM 1368 C C . HIS A 1 180 ? -3.723 6.445 3.240 1.00 88.38 180 HIS A C 1
ATOM 1370 O O . HIS A 1 180 ? -3.914 5.489 2.489 1.00 88.38 180 HIS A O 1
ATOM 1376 N N . ALA A 1 181 ? -4.489 6.675 4.315 1.00 91.31 181 ALA A N 1
ATOM 1377 C CA . ALA A 1 181 ? -5.653 5.849 4.635 1.00 91.31 181 ALA A CA 1
ATOM 1378 C C . ALA A 1 181 ? -6.777 6.047 3.606 1.00 91.31 181 ALA A C 1
ATOM 1380 O O . ALA A 1 181 ? -7.425 5.086 3.194 1.00 91.31 181 ALA A O 1
ATOM 1381 N N . SER A 1 182 ? -6.982 7.275 3.123 1.00 92.12 182 SER A N 1
ATOM 1382 C CA . SER A 1 182 ? -7.943 7.545 2.048 1.00 92.12 182 SER A CA 1
ATOM 1383 C C . SER A 1 182 ? -7.575 6.814 0.750 1.00 92.12 182 SER A C 1
ATOM 1385 O O . SER A 1 182 ? -8.449 6.240 0.097 1.00 92.12 182 SER A O 1
ATOM 1387 N N . LEU A 1 183 ? -6.289 6.786 0.374 1.00 93.81 183 LEU A N 1
ATOM 1388 C CA . LEU A 1 183 ? -5.803 6.006 -0.769 1.00 93.81 183 LEU A CA 1
ATOM 1389 C C . LEU A 1 183 ? -5.956 4.496 -0.538 1.00 93.81 183 LEU A C 1
ATOM 1391 O O . LEU A 1 183 ? -6.443 3.803 -1.433 1.00 93.81 183 LEU A O 1
ATOM 1395 N N . SER A 1 184 ? -5.611 3.988 0.652 1.00 96.06 184 SER A N 1
ATOM 1396 C CA . SER A 1 184 ? -5.730 2.557 0.962 1.00 96.06 184 SER A CA 1
ATOM 1397 C C . SER A 1 184 ? -7.182 2.099 0.904 1.00 96.06 184 SER A C 1
ATOM 1399 O O . SER A 1 184 ? -7.476 1.070 0.304 1.00 96.06 184 SER A O 1
ATOM 1401 N N . MET A 1 185 ? -8.106 2.899 1.438 1.00 95.75 185 MET A N 1
ATOM 1402 C CA . MET A 1 185 ? -9.537 2.617 1.396 1.00 95.75 185 MET A CA 1
ATOM 1403 C C . MET A 1 185 ? -10.097 2.668 -0.030 1.00 95.75 185 MET A C 1
ATOM 1405 O O . MET A 1 185 ? -10.888 1.805 -0.416 1.00 95.75 185 MET A O 1
ATOM 1409 N N . ARG 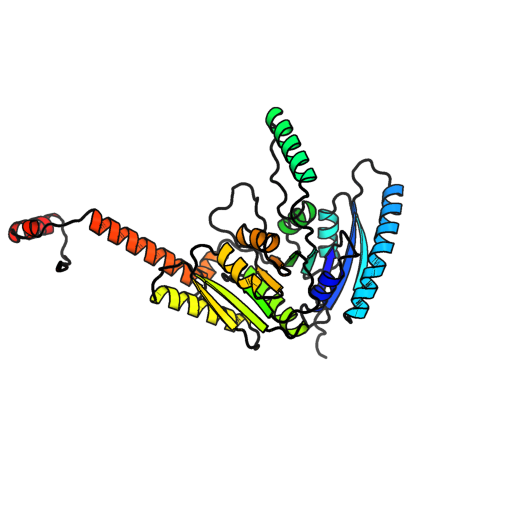A 1 186 ? -9.661 3.638 -0.846 1.00 94.88 186 ARG A N 1
ATOM 1410 C CA . ARG A 1 186 ? -10.041 3.731 -2.266 1.00 94.88 186 ARG A CA 1
ATOM 1411 C C . ARG A 1 186 ? -9.633 2.469 -3.025 1.00 94.88 186 ARG A C 1
ATOM 1413 O O . ARG A 1 186 ? -10.485 1.855 -3.663 1.00 94.88 186 ARG A O 1
ATOM 1420 N N . LEU A 1 187 ? -8.365 2.070 -2.904 1.00 96.25 187 LEU A N 1
ATOM 1421 C CA . LEU A 1 187 ? -7.831 0.876 -3.555 1.00 96.25 187 LEU A CA 1
ATOM 1422 C C . LEU A 1 187 ? -8.526 -0.393 -3.046 1.00 96.25 187 LEU A C 1
ATOM 1424 O O . LEU A 1 187 ? -8.964 -1.220 -3.840 1.00 96.25 187 LEU A O 1
ATOM 1428 N N . ALA A 1 188 ? -8.698 -0.530 -1.731 1.00 97.31 188 ALA A N 1
ATOM 1429 C CA . ALA A 1 188 ? -9.348 -1.691 -1.134 1.00 97.31 188 ALA A CA 1
ATOM 1430 C C . ALA A 1 188 ? -10.813 -1.833 -1.563 1.00 97.31 188 ALA A C 1
ATOM 1432 O O . ALA A 1 188 ? -11.273 -2.945 -1.805 1.00 97.31 188 ALA A O 1
ATOM 1433 N N . ARG A 1 189 ? -11.549 -0.727 -1.714 1.00 95.56 189 ARG A N 1
ATOM 1434 C CA . ARG A 1 189 ? -12.923 -0.738 -2.233 1.00 95.56 189 ARG A CA 1
ATOM 1435 C C . ARG A 1 189 ? -12.981 -1.227 -3.676 1.00 95.56 189 ARG A C 1
ATOM 1437 O O . ARG A 1 189 ? -13.874 -2.009 -4.010 1.00 95.56 189 ARG A O 1
ATOM 1444 N N . ASP A 1 190 ? -12.061 -0.760 -4.510 1.00 94.94 190 ASP A N 1
ATOM 1445 C CA . ASP A 1 190 ? -11.986 -1.136 -5.919 1.00 94.94 190 ASP A CA 1
ATOM 1446 C C . ASP A 1 190 ? -11.649 -2.634 -6.055 1.00 94.94 190 ASP A C 1
ATOM 1448 O O . ASP A 1 190 ? -12.411 -3.388 -6.667 1.00 94.94 190 ASP A O 1
ATOM 1452 N N . LEU A 1 191 ? -10.634 -3.110 -5.325 1.00 95.69 191 LEU A N 1
ATOM 1453 C CA . LEU A 1 191 ? -10.280 -4.533 -5.249 1.00 95.69 191 LEU A CA 1
ATOM 1454 C C . LEU A 1 191 ? -11.401 -5.390 -4.652 1.00 95.69 191 LEU A C 1
ATOM 1456 O O . LEU A 1 191 ? -11.701 -6.473 -5.146 1.00 95.69 191 LEU A O 1
ATOM 1460 N N . SER A 1 192 ? -12.082 -4.894 -3.622 1.00 95.38 192 SER A N 1
ATOM 1461 C CA . SER A 1 192 ? -13.215 -5.584 -3.011 1.00 95.38 192 SER A CA 1
ATOM 1462 C C . SER A 1 192 ? -14.362 -5.774 -4.013 1.00 95.38 192 SER A C 1
ATOM 1464 O O . SER A 1 192 ? -15.079 -6.768 -3.921 1.00 95.38 192 SER A O 1
ATOM 1466 N N . ARG A 1 193 ? -14.562 -4.857 -4.976 1.00 92.69 193 ARG A N 1
ATOM 1467 C CA . ARG A 1 193 ? -15.547 -5.045 -6.061 1.00 92.69 193 ARG A CA 1
ATOM 1468 C C . ARG A 1 193 ? -15.065 -6.103 -7.044 1.00 92.69 193 ARG A C 1
ATOM 1470 O O . ARG A 1 193 ? -15.822 -7.018 -7.355 1.00 92.69 193 ARG A O 1
ATOM 1477 N N . ARG A 1 194 ? -13.805 -6.002 -7.480 1.00 91.88 194 ARG A N 1
ATOM 1478 C CA . ARG A 1 194 ? -13.176 -6.946 -8.416 1.00 91.88 194 ARG A CA 1
ATOM 1479 C C . ARG A 1 194 ? -13.224 -8.386 -7.905 1.00 91.88 194 ARG A C 1
ATOM 1481 O O . ARG A 1 194 ? -13.528 -9.292 -8.679 1.00 91.88 194 ARG A O 1
ATOM 1488 N N . PHE A 1 195 ? -12.936 -8.582 -6.621 1.00 94.06 195 PHE A N 1
ATOM 1489 C CA . PHE A 1 195 ? -12.897 -9.895 -5.978 1.00 94.06 195 PHE A CA 1
ATOM 1490 C C . PHE A 1 195 ? -14.221 -10.310 -5.332 1.00 94.06 195 PHE A C 1
ATOM 1492 O O . PHE A 1 195 ? -14.332 -11.436 -4.864 1.00 94.06 195 PHE A O 1
ATOM 1499 N N . LYS A 1 196 ? -15.231 -9.427 -5.306 1.00 94.38 196 LYS A N 1
ATOM 1500 C CA . LYS A 1 196 ? -16.487 -9.628 -4.558 1.00 94.38 196 LYS A CA 1
ATOM 1501 C C . LYS A 1 196 ? -16.241 -9.968 -3.077 1.00 94.38 196 LYS A C 1
ATOM 1503 O O . LYS A 1 196 ? -16.996 -10.720 -2.470 1.00 94.38 196 LYS A O 1
ATOM 1508 N N . ALA A 1 197 ? -15.192 -9.387 -2.502 1.00 95.88 197 ALA A N 1
ATOM 1509 C CA . ALA A 1 197 ? -14.756 -9.642 -1.136 1.00 95.88 197 ALA A CA 1
ATOM 1510 C C . ALA A 1 197 ? -15.528 -8.791 -0.114 1.00 95.88 197 ALA A C 1
ATOM 1512 O O . ALA A 1 197 ? -15.986 -7.687 -0.434 1.00 95.88 197 ALA A O 1
ATOM 1513 N N . GLU A 1 198 ? -15.611 -9.257 1.130 1.00 96.69 198 GLU A N 1
ATOM 1514 C CA . GLU A 1 198 ? -15.964 -8.430 2.287 1.00 96.69 198 GLU A CA 1
ATOM 1515 C C . GLU A 1 198 ? -14.849 -7.409 2.556 1.00 96.69 198 GLU A C 1
ATOM 1517 O O . GLU A 1 198 ? -13.664 -7.719 2.429 1.00 96.69 198 GLU A O 1
ATOM 1522 N N . LEU A 1 199 ? -15.224 -6.182 2.922 1.00 97.62 199 LEU A N 1
ATOM 1523 C CA . LEU A 1 199 ? -14.280 -5.131 3.288 1.00 97.62 199 LEU A CA 1
ATOM 1524 C C . LEU A 1 199 ? -14.398 -4.828 4.783 1.00 97.62 199 LEU A C 1
ATOM 1526 O O . LEU A 1 199 ? -15.452 -4.380 5.242 1.00 97.62 199 LEU A O 1
ATOM 1530 N N . VAL A 1 200 ? -13.308 -5.048 5.517 1.00 98.31 200 VAL A N 1
ATOM 1531 C CA . VAL A 1 200 ? -13.210 -4.804 6.959 1.00 98.31 200 VAL A CA 1
ATOM 1532 C C . VAL A 1 200 ? -12.238 -3.659 7.203 1.00 98.31 200 VAL A C 1
ATOM 1534 O O . VAL A 1 200 ? -11.059 -3.755 6.874 1.00 98.31 200 VAL A O 1
ATOM 1537 N N . VAL A 1 201 ? -12.723 -2.566 7.786 1.00 98.12 201 VAL A N 1
ATOM 1538 C CA . VAL A 1 201 ? -11.906 -1.404 8.147 1.00 98.12 201 VAL A CA 1
ATOM 1539 C C . VAL A 1 201 ? -11.634 -1.458 9.638 1.00 98.12 201 VAL A C 1
ATOM 1541 O O . VAL A 1 201 ? -12.557 -1.429 10.450 1.00 98.12 201 VAL A O 1
ATOM 1544 N N . MET A 1 202 ? -10.358 -1.543 9.994 1.00 97.81 202 MET A N 1
ATOM 1545 C CA . MET A 1 202 ? -9.920 -1.725 11.369 1.00 97.81 202 MET A CA 1
ATOM 1546 C C . MET A 1 202 ? -9.226 -0.470 11.881 1.00 97.81 202 MET A C 1
ATOM 1548 O O . MET A 1 202 ? -8.281 0.015 11.262 1.00 97.81 202 MET A O 1
ATOM 1552 N N . HIS A 1 203 ? -9.629 -0.004 13.057 1.00 95.94 203 HIS A N 1
ATOM 1553 C CA . HIS A 1 203 ? -8.879 0.985 13.821 1.00 95.94 203 HIS A CA 1
ATOM 1554 C C . HIS A 1 203 ? -8.381 0.367 15.130 1.00 95.94 203 HIS A C 1
ATOM 1556 O O . HIS A 1 203 ? -9.115 -0.373 15.789 1.00 95.94 203 HIS A O 1
ATOM 1562 N N . VAL A 1 204 ? -7.128 0.650 15.502 1.00 93.62 204 VAL A N 1
ATOM 1563 C CA . VAL A 1 204 ? -6.538 0.160 16.753 1.00 93.62 204 VAL A CA 1
ATOM 1564 C C . VAL A 1 204 ? -6.390 1.307 17.740 1.00 93.62 204 VAL A C 1
ATOM 1566 O O . VAL A 1 204 ? -5.531 2.165 17.551 1.00 93.62 204 VAL A O 1
ATOM 1569 N N . ALA A 1 205 ? -7.180 1.269 18.807 1.00 90.75 205 ALA A N 1
ATOM 1570 C CA . ALA A 1 205 ? -7.097 2.208 19.915 1.00 90.75 205 ALA A CA 1
ATOM 1571 C C . ALA A 1 205 ? -6.173 1.674 21.031 1.00 90.75 205 ALA A C 1
ATOM 1573 O O . ALA A 1 205 ? -6.046 0.452 21.202 1.00 90.75 205 ALA A O 1
ATOM 1574 N N . PRO A 1 206 ? -5.534 2.552 21.823 1.00 88.00 206 PRO A N 1
ATOM 1575 C CA . PRO A 1 206 ? -4.846 2.140 23.042 1.00 88.00 206 PRO A CA 1
ATOM 1576 C C . PRO A 1 206 ? -5.820 1.508 24.045 1.00 88.00 206 PRO A C 1
ATOM 1578 O O . PRO A 1 206 ? -7.014 1.802 24.045 1.00 88.00 206 PRO A O 1
ATOM 1581 N N . LYS A 1 207 ? -5.312 0.635 24.920 1.00 88.50 207 LYS A N 1
ATOM 1582 C CA . LYS A 1 207 ? -6.111 0.081 26.023 1.00 88.50 207 LYS A CA 1
ATOM 1583 C C . LYS A 1 207 ? -6.292 1.113 27.135 1.00 88.50 207 LYS A C 1
ATOM 1585 O O . LYS A 1 207 ? -5.378 1.886 27.396 1.00 88.50 207 LYS A O 1
ATOM 1590 N N . GLY A 1 208 ? -7.421 1.043 27.839 1.00 86.75 208 GLY A N 1
ATOM 1591 C CA . GLY A 1 208 ? -7.624 1.795 29.082 1.00 86.75 208 GLY A CA 1
ATOM 1592 C C . GLY A 1 208 ? -7.903 3.286 28.884 1.00 86.75 208 GLY A C 1
ATOM 1593 O O . GLY A 1 208 ? -7.742 4.059 29.817 1.00 86.75 208 GLY A O 1
ATOM 1594 N N . ILE A 1 209 ? -8.337 3.699 27.689 1.00 84.88 209 ILE A N 1
ATOM 1595 C CA . ILE A 1 209 ? -8.610 5.112 27.363 1.00 84.88 209 ILE A CA 1
ATOM 1596 C C . ILE A 1 209 ? -9.956 5.629 27.911 1.00 84.88 209 ILE A C 1
ATOM 1598 O O . ILE A 1 209 ? -10.287 6.801 27.752 1.00 84.88 209 ILE A O 1
ATOM 1602 N N . GLY A 1 210 ? -10.747 4.760 28.547 1.00 88.88 210 GLY A N 1
ATOM 1603 C CA . GLY A 1 210 ? -12.077 5.075 29.070 1.00 88.88 210 GLY A CA 1
ATOM 1604 C C . GLY A 1 210 ? -13.166 5.179 27.991 1.00 88.88 210 GLY A C 1
ATOM 1605 O O . GLY A 1 210 ? -12.902 5.378 26.804 1.00 88.88 210 GLY A O 1
ATOM 1606 N N . GLU A 1 211 ? -14.428 5.069 28.415 1.00 90.56 211 GLU A N 1
ATOM 1607 C CA . GLU A 1 211 ? -15.586 4.974 27.508 1.00 90.56 211 GLU A CA 1
ATOM 1608 C C . GLU A 1 211 ? -15.768 6.212 26.616 1.00 90.56 211 GLU A C 1
ATOM 1610 O O . GLU A 1 211 ? -16.055 6.088 25.427 1.00 90.56 211 GLU A O 1
ATOM 1615 N N . ARG A 1 212 ? -15.525 7.424 27.140 1.00 90.12 212 ARG A N 1
ATOM 1616 C CA . ARG A 1 212 ? -15.647 8.664 26.347 1.00 90.12 212 ARG A CA 1
ATOM 1617 C C . ARG A 1 212 ? -14.645 8.720 25.194 1.00 90.12 212 ARG A C 1
ATOM 1619 O O . ARG A 1 212 ? -15.011 9.115 24.088 1.00 90.12 212 ARG A O 1
ATOM 1626 N N . ALA A 1 213 ? -13.390 8.342 25.437 1.00 89.62 213 ALA A N 1
ATOM 1627 C CA . ALA A 1 213 ? -12.371 8.343 24.393 1.00 89.62 213 ALA A CA 1
ATOM 1628 C C . ALA A 1 213 ? -12.621 7.220 23.382 1.00 89.62 213 ALA A C 1
ATOM 1630 O O . ALA A 1 213 ? -12.545 7.448 22.176 1.00 89.62 213 ALA A O 1
ATOM 1631 N N . ARG A 1 214 ? -13.009 6.034 23.867 1.00 93.12 214 ARG A N 1
ATOM 1632 C CA . ARG A 1 214 ? -13.405 4.902 23.025 1.00 93.12 214 ARG A CA 1
ATOM 1633 C C . ARG A 1 214 ? -14.570 5.258 22.100 1.00 93.12 214 ARG A C 1
ATOM 1635 O O . ARG A 1 214 ? -14.504 4.971 20.908 1.00 93.12 214 ARG A O 1
ATOM 1642 N N . HIS A 1 215 ? -15.587 5.949 22.613 1.00 93.94 215 HIS A N 1
ATOM 1643 C CA . HIS A 1 215 ? -16.712 6.430 21.814 1.00 93.94 215 HIS A CA 1
ATOM 1644 C C . HIS A 1 215 ? -16.266 7.410 20.717 1.00 93.94 215 HIS A C 1
ATOM 1646 O O . HIS A 1 215 ? -16.693 7.281 19.574 1.00 93.94 215 HIS A O 1
ATOM 1652 N N . ARG A 1 216 ? -15.352 8.345 21.019 1.00 92.75 216 ARG A N 1
ATOM 1653 C CA . ARG A 1 216 ? -14.784 9.259 20.006 1.00 92.75 216 ARG A CA 1
ATOM 1654 C C . ARG A 1 216 ? -13.993 8.517 18.923 1.00 92.75 216 ARG A C 1
ATOM 1656 O O . ARG A 1 216 ? -14.114 8.860 17.752 1.00 92.75 216 ARG A O 1
ATOM 1663 N N . GLN A 1 217 ? -13.227 7.490 19.292 1.00 92.38 217 GLN A N 1
ATOM 1664 C CA . GLN A 1 217 ? -12.506 6.643 18.331 1.00 92.38 217 GLN A CA 1
ATOM 1665 C C . GLN A 1 217 ? -13.468 5.843 17.436 1.00 92.38 217 GLN A C 1
ATOM 1667 O O . GLN A 1 217 ? -13.243 5.728 16.231 1.00 92.38 217 GLN A O 1
ATOM 1672 N N . GLN A 1 218 ? -14.575 5.342 17.995 1.00 95.75 218 GLN A N 1
ATOM 1673 C CA . GLN A 1 218 ? -15.626 4.684 17.216 1.00 95.75 218 GLN A CA 1
ATOM 1674 C C . GLN A 1 218 ? -16.295 5.659 16.236 1.00 95.75 218 GLN A C 1
ATOM 1676 O O . GLN A 1 218 ? -16.399 5.350 15.053 1.00 95.75 218 GLN A O 1
ATOM 1681 N N . GLN A 1 219 ? -16.661 6.861 16.691 1.00 95.25 219 GLN A N 1
ATOM 1682 C CA . GLN A 1 219 ? -17.224 7.903 15.824 1.00 95.25 219 GLN A CA 1
ATOM 1683 C C . GLN A 1 219 ? -16.278 8.273 14.677 1.00 95.25 219 GLN A C 1
ATOM 1685 O O . GLN A 1 219 ? -16.729 8.457 13.547 1.00 95.25 219 GLN A O 1
ATOM 1690 N N . ALA A 1 220 ? -14.970 8.344 14.943 1.00 93.19 220 ALA A N 1
ATOM 1691 C CA . ALA A 1 220 ? -13.975 8.608 13.911 1.00 93.19 220 ALA A CA 1
ATOM 1692 C C . ALA A 1 220 ? -13.888 7.495 12.864 1.00 93.19 220 ALA A C 1
ATOM 1694 O O . ALA A 1 220 ? -13.805 7.772 11.664 1.00 93.19 220 ALA A O 1
ATOM 1695 N N . LEU A 1 221 ? -13.967 6.239 13.302 1.00 95.69 221 LEU A N 1
ATOM 1696 C CA . LEU A 1 221 ? -14.032 5.091 12.407 1.00 95.69 221 LEU A CA 1
ATOM 1697 C C . LEU A 1 221 ? -15.298 5.111 11.544 1.00 95.69 221 LEU A C 1
ATOM 1699 O O . LEU A 1 221 ? -15.205 4.958 10.325 1.00 95.69 221 LEU A O 1
ATOM 1703 N N . ASP A 1 222 ? -16.459 5.347 12.152 1.00 95.25 222 ASP A N 1
ATOM 1704 C CA . ASP A 1 222 ? -17.743 5.381 11.448 1.00 95.25 222 ASP A CA 1
ATOM 1705 C C . ASP A 1 222 ? -17.784 6.520 10.425 1.00 95.25 222 ASP A C 1
ATOM 1707 O O . ASP A 1 222 ? -18.178 6.313 9.274 1.00 95.25 222 ASP A O 1
ATOM 1711 N N . ARG A 1 223 ? -17.286 7.705 10.802 1.00 94.06 223 ARG A N 1
ATOM 1712 C CA . ARG A 1 223 ? -17.141 8.852 9.900 1.00 94.06 223 ARG A CA 1
ATOM 1713 C C . ARG A 1 223 ? -16.222 8.527 8.726 1.00 94.06 223 ARG A C 1
ATOM 1715 O O . ARG A 1 223 ? -16.593 8.757 7.576 1.00 94.06 223 ARG A O 1
ATOM 1722 N N . PHE A 1 224 ? -15.048 7.954 8.989 1.00 93.75 224 PHE A N 1
ATOM 1723 C CA . PHE A 1 224 ? -14.112 7.579 7.931 1.00 93.75 224 PHE A CA 1
ATOM 1724 C C . PHE A 1 224 ? -14.738 6.583 6.944 1.00 93.75 224 PHE A C 1
ATOM 1726 O O . PHE A 1 224 ? -14.585 6.735 5.727 1.00 93.75 224 PHE A O 1
ATOM 1733 N N . ILE A 1 225 ? -15.471 5.585 7.453 1.00 95.25 225 ILE A N 1
ATOM 1734 C CA . ILE A 1 225 ? -16.198 4.610 6.633 1.00 95.25 225 ILE A CA 1
ATOM 1735 C C . ILE A 1 225 ? -17.297 5.294 5.817 1.00 95.25 225 ILE A C 1
ATOM 1737 O O . ILE A 1 225 ? -17.433 4.986 4.633 1.00 95.25 225 ILE A O 1
ATOM 1741 N N . ALA A 1 226 ? -18.049 6.228 6.398 1.00 92.69 226 ALA A N 1
ATOM 1742 C CA . ALA A 1 226 ? -19.080 6.972 5.681 1.00 92.69 226 ALA A CA 1
ATOM 1743 C C . ALA A 1 226 ? -18.489 7.791 4.519 1.00 92.69 226 ALA A C 1
ATOM 1745 O O . ALA A 1 226 ? -19.002 7.744 3.401 1.00 92.69 226 ALA A O 1
ATOM 1746 N N . GLU A 1 227 ? -17.367 8.475 4.754 1.00 91.88 227 GLU A N 1
ATOM 1747 C CA . GLU A 1 227 ? -16.695 9.314 3.755 1.00 91.88 227 GLU A CA 1
ATOM 1748 C C . GLU A 1 227 ? -16.050 8.493 2.620 1.00 91.88 227 GLU A C 1
ATOM 1750 O O . GLU A 1 227 ? -16.098 8.886 1.453 1.00 91.88 227 GLU A O 1
ATOM 1755 N N . HIS A 1 228 ? -15.461 7.332 2.928 1.00 91.94 228 HIS A N 1
ATOM 1756 C CA . HIS A 1 228 ? -14.615 6.595 1.977 1.00 91.94 228 HIS A CA 1
ATOM 1757 C C . HIS A 1 228 ? -15.225 5.271 1.478 1.00 91.94 228 HIS A C 1
ATOM 1759 O O . HIS A 1 228 ? -14.800 4.732 0.447 1.00 91.94 228 HIS A O 1
ATOM 1765 N N . GLY A 1 229 ? -16.255 4.753 2.154 1.00 85.31 229 GLY A N 1
ATOM 1766 C CA . GLY A 1 229 ? -16.892 3.456 1.891 1.00 85.31 229 GLY A CA 1
ATOM 1767 C C . GLY A 1 229 ? -17.585 3.345 0.533 1.00 85.31 229 GLY A C 1
ATOM 1768 O O . GLY A 1 229 ? -17.732 2.245 -0.003 1.00 85.31 229 GLY A O 1
ATOM 1769 N N . GLY A 1 230 ? -17.957 4.476 -0.078 1.00 80.50 230 GLY A N 1
ATOM 1770 C CA . GLY A 1 230 ? -18.482 4.524 -1.447 1.00 80.50 230 GLY A CA 1
ATOM 1771 C C . GLY A 1 230 ? -19.730 3.661 -1.663 1.00 80.50 230 GLY A C 1
ATOM 1772 O O . GLY A 1 230 ? -19.818 2.973 -2.684 1.00 80.50 230 GLY A O 1
ATOM 1773 N N . GLY A 1 231 ? -20.644 3.657 -0.684 1.00 73.06 231 GLY A N 1
ATOM 1774 C CA . GLY A 1 231 ? -21.960 3.010 -0.755 1.00 73.06 231 GLY A CA 1
ATOM 1775 C C . GLY A 1 231 ? -21.980 1.486 -0.584 1.00 73.06 231 GLY A C 1
ATOM 1776 O O . GLY A 1 231 ? -23.047 0.887 -0.675 1.00 73.06 231 GLY A O 1
ATOM 1777 N N . ARG A 1 232 ? -20.836 0.829 -0.344 1.00 74.81 232 ARG A N 1
ATOM 1778 C CA . ARG A 1 232 ? -20.806 -0.612 -0.035 1.00 74.81 232 ARG A CA 1
ATOM 1779 C C . ARG A 1 232 ? -20.942 -0.856 1.461 1.00 74.81 232 ARG A C 1
ATOM 1781 O O . ARG A 1 232 ? -20.528 -0.033 2.271 1.00 74.81 232 ARG A O 1
ATOM 1788 N N . ARG A 1 233 ? -21.470 -2.029 1.823 1.00 81.31 233 ARG A N 1
ATOM 1789 C CA . ARG A 1 233 ? -21.428 -2.506 3.206 1.00 81.31 233 ARG A CA 1
ATOM 1790 C C . ARG A 1 233 ? -19.969 -2.771 3.578 1.00 81.31 233 ARG A C 1
ATOM 1792 O O . ARG A 1 233 ? -19.342 -3.673 3.029 1.00 81.31 233 ARG A O 1
ATOM 1799 N N . VAL A 1 234 ? -19.455 -1.942 4.475 1.00 93.81 234 VAL A N 1
ATOM 1800 C CA . VAL A 1 234 ? -18.114 -2.031 5.047 1.00 93.81 234 VAL A CA 1
ATOM 1801 C C . VAL A 1 234 ? -18.278 -2.337 6.523 1.00 93.81 234 VAL A C 1
ATOM 1803 O O . VAL A 1 234 ? -19.076 -1.692 7.202 1.00 93.81 234 VAL A O 1
ATOM 1806 N N . ARG A 1 235 ? -17.540 -3.324 7.020 1.00 96.00 235 ARG A N 1
ATOM 1807 C CA . ARG A 1 235 ? -17.544 -3.662 8.439 1.00 96.00 235 ARG A CA 1
ATOM 1808 C C . ARG A 1 235 ? -16.490 -2.827 9.159 1.00 96.00 235 ARG A C 1
ATOM 1810 O O . ARG A 1 235 ? -15.306 -2.959 8.866 1.00 96.00 235 ARG A O 1
ATOM 1817 N N . GLY A 1 236 ? -16.911 -1.992 10.104 1.00 96.56 236 GLY A N 1
ATOM 1818 C CA . GLY A 1 236 ? -16.003 -1.317 11.030 1.00 96.56 236 GLY A CA 1
ATOM 1819 C C . GLY A 1 236 ? -15.572 -2.245 12.166 1.00 96.56 236 GLY A C 1
ATOM 1820 O O . GLY A 1 236 ? -16.392 -2.980 12.716 1.00 96.56 236 GLY A O 1
ATOM 1821 N N . LEU A 1 237 ? -14.288 -2.218 12.518 1.00 97.44 237 LEU A N 1
ATOM 1822 C CA . LEU A 1 237 ? -13.715 -2.952 13.642 1.00 97.44 237 LEU A CA 1
ATOM 1823 C C . LEU A 1 237 ? -12.821 -2.036 14.487 1.00 97.44 237 LEU A C 1
ATOM 1825 O O . LEU A 1 237 ? -11.673 -1.771 14.131 1.00 97.44 237 LEU A O 1
ATOM 1829 N N . LEU A 1 238 ? -13.323 -1.596 15.640 1.00 96.69 238 LEU A N 1
ATOM 1830 C CA . LEU A 1 238 ? -12.508 -0.941 16.660 1.00 96.69 238 LEU A CA 1
ATOM 1831 C C . LEU A 1 238 ? -11.875 -1.999 17.572 1.00 96.69 238 LEU A C 1
ATOM 1833 O O . LEU A 1 238 ? -12.577 -2.800 18.192 1.00 96.69 238 LEU A O 1
ATOM 1837 N N . ARG A 1 239 ? -10.544 -2.008 17.669 1.00 95.50 239 ARG A N 1
ATOM 1838 C CA . ARG A 1 239 ? -9.796 -2.944 18.515 1.00 95.50 239 ARG A CA 1
ATOM 1839 C C . ARG A 1 239 ? -8.937 -2.196 19.520 1.00 95.50 239 ARG A C 1
ATOM 1841 O O . ARG A 1 239 ? -8.094 -1.403 19.131 1.00 95.50 239 ARG A O 1
ATOM 1848 N N . GLU A 1 240 ? -9.064 -2.523 20.798 1.00 94.06 240 GLU A N 1
ATOM 1849 C CA . GLU A 1 240 ? -8.151 -2.010 21.821 1.00 94.06 240 GLU A CA 1
ATOM 1850 C C . GLU A 1 240 ? -6.930 -2.924 21.970 1.00 94.06 240 GLU A C 1
ATOM 1852 O O . GLU A 1 240 ? -7.053 -4.137 22.180 1.00 94.06 240 GLU A O 1
ATOM 1857 N N . ALA A 1 241 ? -5.726 -2.363 21.871 1.00 91.12 241 ALA A N 1
ATOM 1858 C CA . ALA A 1 241 ? -4.492 -3.123 22.017 1.00 91.12 241 ALA A CA 1
ATOM 1859 C C . ALA A 1 241 ? -3.332 -2.275 22.547 1.00 91.12 241 ALA A C 1
ATOM 1861 O O . ALA A 1 241 ? -3.203 -1.099 22.240 1.00 91.12 241 ALA A O 1
ATOM 1862 N N . ALA A 1 242 ? -2.423 -2.919 23.284 1.00 87.62 242 ALA A N 1
ATOM 1863 C CA . ALA A 1 242 ? -1.162 -2.301 23.704 1.00 87.62 242 ALA A CA 1
ATOM 1864 C C . ALA A 1 242 ? -0.154 -2.163 22.544 1.00 87.62 242 ALA A C 1
ATOM 1866 O O . ALA A 1 242 ? 0.798 -1.399 22.625 1.00 87.62 242 ALA A O 1
ATOM 1867 N N . SER A 1 243 ? -0.337 -2.924 21.459 1.00 88.56 243 SER A N 1
ATOM 1868 C CA . SER A 1 243 ? 0.527 -2.869 20.280 1.00 88.56 243 SER A CA 1
ATOM 1869 C C . SER A 1 243 ? -0.300 -2.905 19.003 1.00 88.56 243 SER A C 1
ATOM 1871 O O . SER A 1 243 ? -0.872 -3.943 18.657 1.00 88.56 243 SER A O 1
ATOM 1873 N N . VAL A 1 244 ? -0.294 -1.786 18.275 1.00 90.00 244 VAL A N 1
ATOM 1874 C CA . VAL A 1 244 ? -0.950 -1.631 16.967 1.00 90.00 244 VAL A CA 1
ATOM 1875 C C . VAL A 1 244 ? -0.483 -2.703 15.988 1.00 90.00 244 VAL A C 1
ATOM 1877 O O . VAL A 1 244 ? -1.290 -3.424 15.408 1.00 90.00 244 VAL A O 1
ATOM 1880 N N . ARG A 1 245 ? 0.835 -2.883 15.870 1.00 91.06 245 ARG A N 1
ATOM 1881 C CA . ARG A 1 245 ? 1.446 -3.880 14.985 1.00 91.06 245 ARG A CA 1
ATOM 1882 C C . ARG A 1 245 ? 0.940 -5.297 15.268 1.00 91.06 245 ARG A C 1
ATOM 1884 O O . ARG A 1 245 ? 0.564 -6.008 14.342 1.00 91.06 245 ARG A O 1
ATOM 1891 N N . THR A 1 246 ? 0.955 -5.720 16.531 1.00 93.12 246 THR A N 1
ATOM 1892 C CA . THR A 1 246 ? 0.524 -7.075 16.905 1.00 93.12 246 THR A CA 1
ATOM 1893 C C . THR A 1 246 ? -0.973 -7.261 16.683 1.00 93.12 246 THR A C 1
ATOM 1895 O O . THR A 1 246 ? -1.384 -8.328 16.238 1.00 93.12 246 THR A O 1
ATOM 1898 N N . ALA A 1 247 ? -1.784 -6.235 16.953 1.00 95.25 247 ALA A N 1
ATOM 1899 C CA . ALA A 1 247 ? -3.218 -6.275 16.689 1.00 95.25 247 ALA A CA 1
ATOM 1900 C C . ALA A 1 247 ? -3.514 -6.451 15.193 1.00 95.25 247 ALA A C 1
ATOM 1902 O O . ALA A 1 247 ? -4.271 -7.349 14.835 1.00 95.25 247 ALA A O 1
ATOM 1903 N N . ILE A 1 248 ? -2.852 -5.670 14.330 1.00 96.56 248 ILE A N 1
ATOM 1904 C CA . ILE A 1 248 ? -3.010 -5.778 12.873 1.00 96.56 248 ILE A CA 1
ATOM 1905 C C . ILE A 1 248 ? -2.569 -7.157 12.380 1.00 96.56 248 ILE A C 1
ATOM 1907 O O . ILE A 1 248 ? -3.290 -7.780 11.615 1.00 96.56 248 ILE A O 1
ATOM 1911 N N . LEU A 1 249 ? -1.416 -7.667 12.827 1.00 97.12 249 LEU A N 1
ATOM 1912 C CA . LEU A 1 249 ? -0.924 -8.987 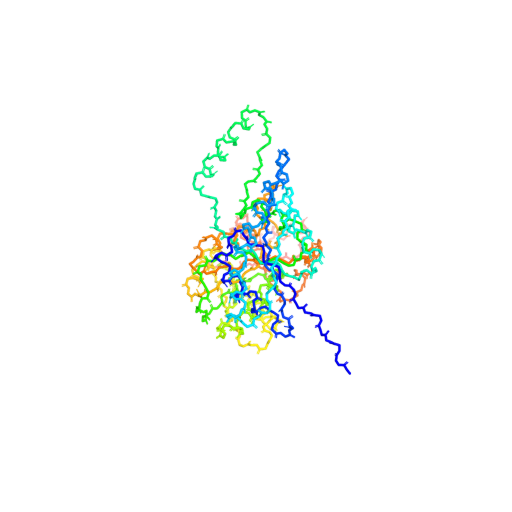12.408 1.00 97.12 249 LEU A CA 1
ATOM 1913 C C . LEU A 1 249 ? -1.858 -10.133 12.817 1.00 97.12 249 LEU A C 1
ATOM 1915 O O . LEU A 1 249 ? -2.003 -11.092 12.062 1.00 97.12 249 LEU A O 1
ATOM 1919 N N . ARG A 1 250 ? -2.469 -10.044 14.004 1.00 97.50 250 ARG A N 1
ATOM 1920 C CA . ARG A 1 250 ? -3.445 -11.035 14.473 1.00 97.50 250 ARG A CA 1
ATOM 1921 C C . ARG A 1 250 ? -4.711 -10.997 13.628 1.00 97.50 250 ARG A C 1
ATOM 1923 O O . ARG A 1 250 ? -5.120 -12.041 13.141 1.00 97.50 250 ARG A O 1
ATOM 1930 N N . GLU A 1 251 ? -5.278 -9.813 13.405 1.00 98.19 251 GLU A N 1
ATOM 1931 C CA . GLU A 1 251 ? -6.488 -9.671 12.588 1.00 98.19 251 GLU A CA 1
ATOM 1932 C C . GLU A 1 251 ? -6.226 -10.076 11.128 1.00 98.19 251 GLU A C 1
ATOM 1934 O O . GLU A 1 251 ? -6.994 -10.828 10.540 1.00 98.19 251 GLU A O 1
ATOM 1939 N N . ALA A 1 252 ? -5.080 -9.681 10.565 1.00 98.06 252 ALA A N 1
ATOM 1940 C CA . ALA A 1 252 ? -4.673 -10.038 9.206 1.00 98.06 252 ALA A CA 1
ATOM 1941 C C . ALA A 1 252 ? -4.597 -11.554 8.968 1.00 98.06 252 ALA A C 1
ATOM 1943 O O . ALA A 1 252 ? -4.717 -11.988 7.829 1.00 98.06 252 ALA A O 1
ATOM 1944 N N . ALA A 1 253 ? -4.405 -12.375 10.006 1.00 97.44 253 ALA A N 1
ATOM 1945 C CA . ALA A 1 253 ? -4.396 -13.830 9.865 1.00 97.44 253 ALA A CA 1
ATOM 1946 C C . ALA A 1 253 ? -5.778 -14.426 9.529 1.00 97.44 253 ALA A C 1
ATOM 1948 O O . ALA A 1 253 ? -5.843 -15.592 9.145 1.00 97.44 253 ALA A O 1
ATOM 1949 N N . HIS A 1 254 ? -6.852 -13.645 9.669 1.00 97.56 254 HIS A N 1
ATOM 1950 C CA . HIS A 1 254 ? -8.229 -14.031 9.354 1.00 97.56 254 HIS A CA 1
ATOM 1951 C C . HIS A 1 254 ? -8.714 -13.492 8.000 1.00 97.56 254 HIS A C 1
ATOM 1953 O O . HIS A 1 254 ? -9.875 -13.688 7.647 1.00 97.56 254 HIS A O 1
ATOM 1959 N N . HIS A 1 255 ? -7.837 -12.821 7.250 1.00 98.19 255 HIS A N 1
ATOM 1960 C CA . HIS A 1 255 ? -8.162 -12.181 5.982 1.00 98.19 255 HIS A CA 1
ATOM 1961 C C . HIS A 1 255 ? -7.233 -12.640 4.860 1.00 98.19 255 HIS A C 1
ATOM 1963 O O . HIS A 1 255 ? -6.111 -13.080 5.108 1.00 98.19 255 HIS A O 1
ATOM 1969 N N . ASP A 1 256 ? -7.694 -12.509 3.616 1.00 97.81 256 ASP A N 1
ATOM 1970 C CA . ASP A 1 256 ? -6.961 -12.992 2.438 1.00 97.81 256 ASP A CA 1
ATOM 1971 C C . ASP A 1 256 ? -6.052 -11.903 1.834 1.00 97.81 256 ASP A C 1
ATOM 1973 O O . ASP A 1 256 ? -5.078 -12.197 1.138 1.00 97.81 256 ASP A O 1
ATOM 1977 N N . LEU A 1 257 ? -6.347 -10.630 2.122 1.00 98.44 257 LEU A N 1
ATOM 1978 C CA . LEU A 1 257 ? -5.601 -9.465 1.648 1.00 98.44 257 LEU A CA 1
ATOM 1979 C C . LEU A 1 257 ? -5.597 -8.352 2.703 1.00 98.44 257 LEU A C 1
ATOM 1981 O O . LEU A 1 257 ? -6.622 -8.061 3.317 1.00 98.44 257 LEU A O 1
ATOM 1985 N N . VAL A 1 258 ? -4.458 -7.679 2.866 1.00 98.62 258 VAL A N 1
ATOM 1986 C CA . VAL A 1 258 ? -4.343 -6.449 3.662 1.00 98.62 258 VAL A CA 1
ATOM 1987 C C . VAL A 1 258 ? -4.001 -5.286 2.742 1.00 98.62 258 VAL A C 1
ATOM 1989 O O . VAL A 1 258 ? -3.051 -5.378 1.968 1.00 98.62 258 VAL A O 1
ATOM 1992 N N . VAL A 1 259 ? -4.728 -4.176 2.853 1.00 98.44 259 VAL A N 1
ATOM 1993 C CA . VAL A 1 259 ? -4.406 -2.920 2.163 1.00 98.44 259 VAL A CA 1
ATOM 1994 C C . VAL A 1 259 ? -4.258 -1.825 3.206 1.00 98.44 259 VAL A C 1
ATOM 1996 O O . VAL A 1 259 ? -5.201 -1.534 3.933 1.00 98.44 259 VAL A O 1
ATOM 1999 N N . MET A 1 260 ? -3.087 -1.205 3.302 1.00 95.25 260 MET A N 1
ATOM 2000 C CA . MET A 1 260 ? -2.825 -0.197 4.328 1.00 95.25 260 MET A CA 1
ATOM 2001 C C . MET A 1 260 ? -2.037 0.990 3.795 1.00 95.25 260 MET A C 1
ATOM 2003 O O . MET A 1 260 ? -1.241 0.863 2.869 1.00 95.25 260 MET A O 1
ATOM 2007 N N . GLY A 1 261 ? -2.264 2.155 4.392 1.00 91.75 261 GLY A N 1
ATOM 2008 C CA . GLY A 1 261 ? -1.479 3.346 4.105 1.00 91.75 261 GLY A CA 1
ATOM 2009 C C . GLY A 1 261 ? -0.087 3.283 4.734 1.00 91.75 261 GLY A C 1
ATOM 2010 O O . GLY A 1 261 ? 0.105 2.691 5.799 1.00 91.75 261 GLY A O 1
ATOM 2011 N N . ALA A 1 262 ? 0.869 3.950 4.093 1.00 86.38 262 ALA A N 1
ATOM 2012 C CA . ALA A 1 262 ? 2.100 4.396 4.720 1.00 86.38 262 ALA A CA 1
ATOM 2013 C C . ALA A 1 262 ? 1.769 5.218 5.974 1.00 86.38 262 ALA A C 1
ATOM 2015 O O . ALA A 1 262 ? 0.744 5.902 6.043 1.00 86.38 262 ALA A O 1
ATOM 2016 N N . SER A 1 263 ? 2.649 5.180 6.966 1.00 72.69 263 SER A N 1
ATOM 2017 C CA . SER A 1 263 ? 2.534 6.067 8.120 1.00 72.69 263 SER A CA 1
ATOM 2018 C C . SER A 1 263 ? 2.870 7.498 7.696 1.00 72.69 263 SER A C 1
ATOM 2020 O O . SER A 1 263 ? 3.971 7.761 7.221 1.00 72.69 263 SER A O 1
ATOM 2022 N N . ALA A 1 264 ? 1.923 8.418 7.880 1.00 60.44 264 ALA A N 1
ATOM 2023 C CA . ALA A 1 264 ? 2.161 9.850 7.751 1.00 60.44 264 ALA A CA 1
ATOM 2024 C C . ALA A 1 264 ? 2.959 10.310 8.990 1.00 60.44 264 ALA A C 1
ATOM 2026 O O . ALA A 1 264 ? 2.517 10.083 10.117 1.00 60.44 264 ALA A O 1
ATOM 2027 N N . GLN A 1 265 ? 4.162 10.862 8.813 1.00 56.28 265 GLN A N 1
ATOM 2028 C CA . GLN A 1 265 ? 4.982 11.359 9.931 1.00 56.28 265 GLN A CA 1
ATOM 2029 C C . GLN A 1 265 ? 4.340 12.630 10.506 1.00 56.28 265 GLN A C 1
ATOM 2031 O O . GLN A 1 265 ? 4.087 13.538 9.721 1.00 56.28 265 GLN A O 1
ATOM 2036 N N . PRO A 1 266 ? 4.087 12.719 11.829 1.00 45.47 266 PRO A N 1
ATOM 2037 C CA . PRO A 1 266 ? 5.134 13.217 12.729 1.00 45.47 266 PRO A CA 1
ATOM 2038 C C . PRO A 1 266 ? 5.094 12.632 14.163 1.00 45.47 266 PRO A C 1
ATOM 2040 O O . PRO A 1 266 ? 4.061 12.654 14.822 1.00 45.47 266 PRO A O 1
ATOM 2043 N N . SER A 1 267 ? 6.254 12.142 14.625 1.00 36.22 267 SER A N 1
ATOM 2044 C CA . SER A 1 267 ? 6.717 11.886 16.013 1.00 36.22 267 SER A CA 1
ATOM 2045 C C . SER A 1 267 ? 7.596 10.629 15.976 1.00 36.22 267 SER A C 1
ATOM 2047 O O . SER A 1 267 ? 7.094 9.537 15.712 1.00 36.22 267 SER A O 1
ATOM 2049 N N . ASN A 1 268 ? 8.903 10.772 16.195 1.00 36.19 268 ASN A N 1
ATOM 2050 C CA . ASN A 1 268 ? 9.935 9.729 16.057 1.00 36.19 268 ASN A CA 1
ATOM 2051 C C . ASN A 1 268 ? 10.333 9.403 14.611 1.00 36.19 268 ASN A C 1
ATOM 2053 O O . ASN A 1 268 ? 10.562 8.241 14.266 1.00 36.19 268 ASN A O 1
ATOM 2057 N N . ALA A 1 269 ? 10.489 10.427 13.767 1.00 40.03 269 ALA A N 1
ATOM 2058 C CA . ALA A 1 269 ? 11.442 10.283 12.679 1.00 40.03 269 ALA A CA 1
ATOM 2059 C C . ALA A 1 269 ? 12.783 9.911 13.324 1.00 40.03 269 ALA A C 1
ATOM 2061 O O . ALA A 1 269 ? 13.368 10.703 14.060 1.00 40.03 269 ALA A O 1
ATOM 2062 N N . THR A 1 270 ? 13.270 8.695 13.081 1.00 42.09 270 THR A N 1
ATOM 2063 C CA . THR A 1 270 ? 14.717 8.500 13.111 1.00 42.09 270 THR A CA 1
ATOM 2064 C C . THR A 1 270 ? 15.286 9.592 12.198 1.00 42.09 270 THR A C 1
ATOM 2066 O O . THR A 1 270 ? 14.806 9.666 11.058 1.00 42.09 270 THR A O 1
ATOM 2069 N N . PRO A 1 271 ? 16.253 10.414 12.641 1.00 42.12 271 PRO A N 1
ATOM 2070 C CA . PRO A 1 271 ? 16.842 11.501 11.845 1.00 42.12 271 PRO A CA 1
ATOM 2071 C C . PRO A 1 271 ? 17.346 11.081 10.448 1.00 42.12 271 PRO A C 1
ATOM 2073 O O . PRO A 1 271 ? 17.647 11.915 9.608 1.00 42.12 271 PRO A O 1
ATOM 2076 N N . GLU A 1 272 ? 17.413 9.775 10.192 1.00 49.28 272 GLU A N 1
ATOM 2077 C CA . GLU A 1 272 ? 18.071 9.126 9.063 1.00 49.28 272 GLU A CA 1
ATOM 2078 C C . GLU A 1 272 ? 17.125 8.662 7.932 1.00 49.28 272 GLU A C 1
ATOM 2080 O O . GLU A 1 272 ? 17.581 8.061 6.963 1.00 49.28 272 GLU A O 1
ATOM 2085 N N . GLY A 1 273 ? 15.802 8.864 8.031 1.00 53.19 273 GLY A N 1
ATOM 2086 C CA . GLY A 1 273 ? 14.871 8.459 6.959 1.00 53.19 273 GLY A CA 1
ATOM 2087 C C . GLY A 1 273 ? 14.826 6.942 6.684 1.00 53.19 273 GLY A C 1
ATOM 2088 O O . GLY A 1 273 ? 14.625 6.531 5.541 1.00 53.19 273 GLY A O 1
ATOM 2089 N N . ARG A 1 274 ? 15.024 6.114 7.724 1.00 55.38 274 ARG A N 1
ATOM 2090 C CA . ARG A 1 274 ? 15.142 4.640 7.639 1.00 55.38 274 ARG A CA 1
ATOM 2091 C C . ARG A 1 274 ? 13.861 3.888 7.259 1.00 55.38 274 ARG A C 1
ATOM 2093 O O . ARG A 1 274 ? 13.953 2.740 6.840 1.00 55.38 274 ARG A O 1
ATOM 2100 N N . PHE A 1 275 ? 12.688 4.493 7.443 1.00 60.25 275 PHE A N 1
ATOM 2101 C CA . PHE A 1 275 ? 11.395 3.829 7.253 1.00 60.25 275 PHE A CA 1
ATOM 2102 C C . PHE A 1 275 ? 10.498 4.661 6.337 1.00 60.25 275 PHE A C 1
ATOM 2104 O O . PHE A 1 275 ? 9.803 5.575 6.789 1.00 60.25 275 PHE A O 1
ATOM 2111 N N . LEU A 1 276 ? 10.535 4.365 5.037 1.00 72.44 276 LEU A N 1
ATOM 2112 C CA . LEU A 1 276 ? 9.827 5.136 4.008 1.00 72.44 276 LEU A CA 1
ATOM 2113 C C . LEU A 1 276 ? 8.303 4.968 4.049 1.00 72.44 276 LEU A C 1
ATOM 2115 O O . LEU A 1 276 ? 7.581 5.840 3.563 1.00 72.44 276 LEU A O 1
ATOM 2119 N N . PHE A 1 277 ? 7.818 3.870 4.635 1.00 74.94 277 PHE A N 1
ATOM 2120 C CA . PHE A 1 277 ? 6.388 3.609 4.835 1.00 74.94 277 PHE A CA 1
ATOM 2121 C C . PHE A 1 277 ? 6.004 3.509 6.317 1.00 74.94 277 PHE A C 1
ATOM 2123 O O . PHE A 1 277 ? 4.821 3.403 6.653 1.00 74.94 277 PHE A O 1
ATOM 2130 N N . GLY A 1 278 ? 6.991 3.583 7.210 1.00 78.00 278 GLY A N 1
ATOM 2131 C CA . GLY A 1 278 ? 6.820 3.527 8.652 1.00 78.00 278 GLY A CA 1
ATOM 2132 C C . GLY A 1 278 ? 6.877 2.104 9.202 1.00 78.00 278 GLY A C 1
ATOM 2133 O O . GLY A 1 278 ? 6.432 1.136 8.582 1.00 78.00 278 GLY A O 1
ATOM 2134 N N . VAL A 1 279 ? 7.365 1.997 10.440 1.00 80.44 279 VAL A N 1
ATOM 2135 C CA . VAL A 1 279 ? 7.660 0.725 11.125 1.00 80.44 279 VAL A CA 1
ATOM 2136 C C . VAL A 1 279 ? 6.474 -0.243 11.123 1.00 80.44 279 VAL A C 1
ATOM 2138 O O . VAL A 1 279 ? 6.653 -1.454 10.974 1.00 80.44 279 VAL A O 1
ATOM 2141 N N . VAL A 1 280 ? 5.251 0.262 11.312 1.00 86.12 280 VAL A N 1
ATOM 2142 C CA . VAL A 1 280 ? 4.050 -0.583 11.368 1.00 86.12 280 VAL A CA 1
ATOM 2143 C C . VAL A 1 280 ? 3.771 -1.213 10.007 1.00 86.12 280 VAL A C 1
ATOM 2145 O O . VAL A 1 280 ? 3.644 -2.435 9.936 1.00 86.12 280 VAL A O 1
ATOM 2148 N N . ALA A 1 281 ? 3.713 -0.409 8.943 1.00 87.38 281 ALA A N 1
ATOM 2149 C CA . ALA A 1 281 ? 3.385 -0.886 7.604 1.00 87.38 281 ALA A CA 1
ATOM 2150 C C . ALA A 1 281 ? 4.419 -1.883 7.084 1.00 87.38 281 ALA A C 1
ATOM 2152 O O . ALA A 1 281 ? 4.069 -2.956 6.595 1.00 87.38 281 ALA A O 1
ATOM 2153 N N . GLU A 1 282 ? 5.696 -1.578 7.282 1.00 83.50 282 GLU A N 1
ATOM 2154 C CA . GLU A 1 282 ? 6.796 -2.435 6.852 1.00 83.50 282 GLU A CA 1
ATOM 2155 C C . GLU A 1 282 ? 6.826 -3.753 7.624 1.00 83.50 282 GLU A C 1
ATOM 2157 O O . GLU A 1 282 ? 6.984 -4.823 7.032 1.00 83.50 282 GLU A O 1
ATOM 2162 N N . THR A 1 283 ? 6.592 -3.714 8.942 1.00 85.69 283 THR A N 1
ATOM 2163 C CA . THR A 1 283 ? 6.550 -4.955 9.722 1.00 85.69 283 THR A CA 1
ATOM 2164 C C . THR A 1 283 ? 5.344 -5.814 9.348 1.00 85.69 283 THR A C 1
ATOM 2166 O O . THR A 1 283 ? 5.465 -7.040 9.294 1.00 85.69 283 THR A O 1
ATOM 2169 N N . VAL A 1 284 ? 4.184 -5.201 9.093 1.00 90.69 284 VAL A N 1
ATOM 2170 C CA . VAL A 1 284 ? 2.987 -5.920 8.638 1.00 90.69 284 VAL A CA 1
ATOM 2171 C C . VAL A 1 284 ? 3.2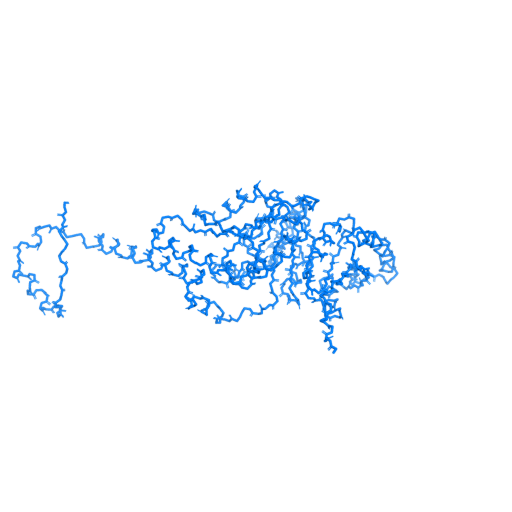40 -6.542 7.269 1.00 90.69 284 VAL A C 1
ATOM 2173 O O . VAL A 1 284 ? 3.039 -7.744 7.119 1.00 90.69 284 VAL A O 1
ATOM 2176 N N . ALA A 1 285 ? 3.774 -5.788 6.306 1.00 89.31 285 ALA A N 1
ATOM 2177 C CA . ALA A 1 285 ? 4.129 -6.319 4.993 1.00 89.31 285 ALA A CA 1
ATOM 2178 C C . ALA A 1 285 ? 5.096 -7.512 5.110 1.00 89.31 285 ALA A C 1
ATOM 2180 O O . ALA A 1 285 ? 4.855 -8.577 4.533 1.00 89.31 285 ALA A O 1
ATOM 2181 N N . ALA A 1 286 ? 6.138 -7.384 5.935 1.00 86.38 286 ALA A N 1
ATOM 2182 C CA . ALA A 1 286 ? 7.128 -8.436 6.138 1.00 86.38 286 ALA A CA 1
ATOM 2183 C C . ALA A 1 286 ? 6.545 -9.704 6.789 1.00 86.38 286 ALA A C 1
ATOM 2185 O O . ALA A 1 286 ? 6.867 -10.810 6.352 1.00 86.38 286 ALA A O 1
ATOM 2186 N N . LYS A 1 287 ? 5.698 -9.564 7.819 1.00 90.19 287 LYS A N 1
ATOM 2187 C CA . LYS A 1 287 ? 5.316 -10.675 8.714 1.00 90.19 287 LYS A CA 1
ATOM 2188 C C . LYS A 1 287 ? 3.899 -11.218 8.536 1.00 90.19 287 LYS A C 1
ATOM 2190 O O . LYS A 1 287 ? 3.631 -12.310 9.033 1.00 90.19 287 LYS A O 1
ATOM 2195 N N . ALA A 1 288 ? 2.986 -10.490 7.896 1.00 93.44 288 ALA A N 1
ATOM 2196 C CA . ALA A 1 288 ? 1.612 -10.962 7.718 1.00 93.44 288 ALA A CA 1
ATOM 2197 C C . ALA A 1 288 ? 1.574 -12.256 6.889 1.00 93.44 288 ALA A C 1
ATOM 2199 O O . ALA A 1 288 ? 2.431 -12.484 6.043 1.00 93.44 288 ALA A O 1
ATOM 2200 N N . LYS A 1 289 ? 0.581 -13.113 7.133 1.00 93.06 289 LYS A N 1
ATOM 2201 C CA . LYS A 1 289 ? 0.352 -14.330 6.341 1.00 93.06 289 LYS A CA 1
ATOM 2202 C C . LYS A 1 289 ? -0.279 -14.080 4.962 1.00 93.06 289 LYS A C 1
ATOM 2204 O O . LYS A 1 289 ? 0.133 -14.780 4.043 1.00 93.06 289 LYS A O 1
ATOM 2209 N N . PRO A 1 290 ? -1.234 -13.145 4.779 1.00 96.31 290 PRO A N 1
ATOM 2210 C CA . PRO A 1 290 ? -1.786 -12.855 3.453 1.00 96.31 290 PRO A CA 1
ATOM 2211 C C . PRO A 1 290 ? -0.890 -11.938 2.614 1.00 96.31 290 PRO A C 1
ATOM 2213 O O . PRO A 1 290 ? 0.132 -11.417 3.080 1.00 96.31 290 PRO A O 1
ATOM 2216 N N . THR A 1 291 ? -1.302 -11.707 1.366 1.00 96.50 291 THR A N 1
ATOM 2217 C CA . THR A 1 291 ? -0.754 -10.625 0.540 1.00 96.50 291 THR A CA 1
ATOM 2218 C C . THR A 1 291 ? -0.981 -9.281 1.242 1.00 96.50 291 THR A C 1
ATOM 2220 O O . THR A 1 291 ? -2.046 -9.043 1.816 1.00 96.50 291 THR A O 1
ATOM 2223 N N . VAL A 1 292 ? 0.020 -8.397 1.217 1.00 97.19 292 VAL A N 1
ATOM 2224 C CA . VAL A 1 292 ? -0.076 -7.046 1.799 1.00 97.19 292 VAL A CA 1
ATOM 2225 C C . VAL A 1 292 ? 0.234 -6.007 0.736 1.00 97.19 292 VAL A C 1
ATOM 2227 O O . VAL A 1 292 ? 1.264 -6.101 0.074 1.00 97.19 292 VAL A O 1
ATOM 2230 N N . ILE A 1 293 ? -0.630 -5.005 0.615 1.00 97.56 293 ILE A N 1
ATOM 2231 C CA . ILE A 1 293 ? -0.433 -3.823 -0.218 1.00 97.56 293 ILE A CA 1
ATOM 2232 C C . ILE A 1 293 ? -0.230 -2.629 0.708 1.00 97.56 293 ILE A C 1
ATOM 2234 O O . ILE A 1 293 ? -1.126 -2.275 1.478 1.00 97.56 293 ILE A O 1
ATOM 2238 N N . VAL A 1 294 ? 0.940 -2.002 0.626 1.00 95.50 294 VAL A N 1
ATOM 2239 C CA . VAL A 1 294 ? 1.219 -0.744 1.319 1.00 95.50 294 VAL A CA 1
ATOM 2240 C C . VAL A 1 294 ? 1.173 0.389 0.306 1.00 95.50 294 VAL A C 1
ATOM 2242 O O . VAL A 1 294 ? 1.865 0.324 -0.708 1.00 95.50 294 VAL A O 1
ATOM 2245 N N . VAL A 1 295 ? 0.367 1.418 0.565 1.00 95.19 295 VAL A N 1
ATOM 2246 C CA . VAL A 1 295 ? 0.192 2.544 -0.360 1.00 95.19 295 VAL A CA 1
ATOM 2247 C C . VAL A 1 295 ? 0.749 3.846 0.195 1.00 95.19 295 VAL A C 1
ATOM 2249 O O . VAL A 1 295 ? 0.583 4.150 1.373 1.00 95.19 295 VAL A O 1
ATOM 2252 N N . LYS A 1 296 ? 1.354 4.657 -0.668 1.00 91.62 296 LYS A N 1
ATOM 2253 C CA . LYS A 1 296 ? 1.770 6.031 -0.378 1.00 91.62 296 LYS A CA 1
ATOM 2254 C C . LYS A 1 296 ? 1.166 6.933 -1.441 1.00 91.62 296 LYS A C 1
ATOM 2256 O O . LYS A 1 296 ? 1.206 6.603 -2.621 1.00 91.62 296 LYS A O 1
ATOM 2261 N N . THR A 1 297 ? 0.575 8.044 -1.015 1.00 89.56 297 THR A N 1
ATOM 2262 C CA . THR A 1 297 ? 0.010 9.007 -1.964 1.00 89.56 297 THR A CA 1
ATOM 2263 C C . THR A 1 297 ? 1.057 10.026 -2.383 1.00 89.56 297 THR A C 1
ATOM 2265 O O . THR A 1 297 ? 1.907 10.385 -1.568 1.00 89.56 297 THR A O 1
ATOM 2268 N N . ARG A 1 298 ? 0.947 10.517 -3.621 1.00 87.00 298 ARG A N 1
ATOM 2269 C CA . ARG A 1 298 ? 1.729 11.656 -4.120 1.00 87.00 298 ARG A CA 1
ATOM 2270 C C . ARG A 1 298 ? 1.320 12.998 -3.532 1.00 87.00 298 ARG A C 1
ATOM 2272 O O . ARG A 1 298 ? 2.015 13.983 -3.753 1.00 87.00 298 ARG A O 1
ATOM 2279 N N . GLN A 1 299 ? 0.152 13.086 -2.888 1.00 75.69 299 GLN A N 1
ATOM 2280 C CA . GLN A 1 299 ? -0.290 14.351 -2.307 1.00 75.69 299 GLN A CA 1
ATOM 2281 C C . GLN A 1 299 ? 0.736 14.793 -1.265 1.00 75.69 299 GLN A C 1
ATOM 2283 O O . GLN A 1 299 ? 0.967 14.085 -0.283 1.00 75.69 299 GLN A O 1
ATOM 2288 N N . ALA A 1 300 ? 1.347 15.956 -1.497 1.00 63.56 300 ALA A N 1
ATOM 2289 C CA . ALA A 1 300 ? 2.246 16.561 -0.535 1.00 63.56 300 ALA A CA 1
ATOM 2290 C C . ALA A 1 300 ? 1.465 16.815 0.760 1.00 63.56 300 ALA A C 1
ATOM 2292 O O . ALA A 1 300 ? 0.464 17.533 0.768 1.00 63.56 300 ALA A O 1
ATOM 2293 N N . LEU A 1 301 ? 1.914 16.192 1.847 1.00 63.25 301 LEU A N 1
ATOM 2294 C CA . LEU A 1 301 ? 1.444 16.500 3.189 1.00 63.25 301 LEU A CA 1
ATOM 2295 C C . LEU A 1 301 ? 2.033 17.863 3.557 1.00 63.25 301 LEU A C 1
ATOM 2297 O O . LEU A 1 301 ? 3.217 17.955 3.879 1.00 63.25 301 LEU A O 1
ATOM 2301 N N . ALA A 1 302 ? 1.241 18.928 3.441 1.00 57.19 302 ALA A N 1
ATOM 2302 C CA . ALA A 1 302 ? 1.670 20.249 3.880 1.00 57.19 302 ALA A CA 1
ATOM 2303 C C . ALA A 1 302 ? 1.817 20.261 5.409 1.00 57.19 302 ALA A C 1
ATOM 2305 O O . ALA A 1 302 ? 1.151 19.495 6.108 1.00 57.19 302 ALA A O 1
ATOM 2306 N N . ALA A 1 303 ? 2.654 21.158 5.941 1.00 56.09 303 ALA A N 1
ATOM 2307 C CA . ALA A 1 303 ? 2.885 21.267 7.385 1.00 56.09 303 ALA A CA 1
ATOM 2308 C C . ALA A 1 303 ? 1.573 21.416 8.187 1.00 56.09 303 ALA A C 1
ATOM 2310 O O . ALA A 1 303 ? 1.425 20.784 9.227 1.00 56.09 303 ALA A O 1
ATOM 2311 N N . GLY A 1 304 ? 0.589 22.150 7.649 1.00 58.59 304 GLY A N 1
ATOM 2312 C CA . GLY A 1 304 ? -0.729 22.337 8.270 1.00 58.59 304 GLY A CA 1
ATOM 2313 C C . GLY A 1 304 ? -1.704 21.165 8.120 1.00 58.59 304 GLY A C 1
ATOM 2314 O O . GLY A 1 304 ? -2.692 21.112 8.838 1.00 58.59 304 GLY A O 1
ATOM 2315 N N . THR A 1 305 ? -1.436 20.173 7.258 1.00 65.69 305 THR A N 1
ATOM 2316 C CA . THR A 1 305 ? -2.372 19.054 7.030 1.00 65.69 305 THR A CA 1
ATOM 2317 C C . THR A 1 305 ? -2.640 18.260 8.310 1.00 65.69 305 THR A C 1
ATOM 2319 O O . THR A 1 305 ? -3.744 17.760 8.511 1.00 65.69 305 THR A O 1
ATOM 2322 N N . PHE A 1 306 ? -1.648 18.136 9.193 1.00 64.88 306 PHE A N 1
ATOM 2323 C CA . PHE A 1 306 ? -1.837 17.456 10.474 1.00 64.88 306 PHE A CA 1
ATOM 2324 C C . PHE A 1 306 ? -2.651 18.289 11.460 1.00 64.88 306 PHE A C 1
ATOM 2326 O O . PHE A 1 306 ? -3.487 17.721 12.162 1.00 64.88 306 PHE A O 1
ATOM 2333 N N . ASP A 1 307 ? -2.454 19.604 11.481 1.00 65.19 307 ASP A N 1
ATOM 2334 C CA . ASP A 1 307 ? -3.230 20.515 12.322 1.00 65.19 307 ASP A CA 1
ATOM 2335 C C . ASP A 1 307 ? -4.690 20.566 11.863 1.00 65.19 307 ASP A C 1
ATOM 2337 O O . ASP A 1 307 ? -5.592 20.406 12.685 1.00 65.19 307 ASP A O 1
ATOM 2341 N N . ASP A 1 308 ? -4.928 20.633 10.551 1.00 70.44 308 ASP A N 1
ATOM 2342 C CA . ASP A 1 308 ? -6.262 20.558 9.949 1.00 70.44 308 ASP A CA 1
ATOM 2343 C C . ASP A 1 308 ? -6.964 19.245 10.318 1.00 70.44 308 ASP A C 1
ATOM 2345 O O . ASP A 1 308 ? -8.125 19.232 10.734 1.00 70.44 308 ASP A O 1
ATOM 2349 N N . LEU A 1 309 ? -6.247 18.116 10.222 1.00 70.19 309 LEU A N 1
ATOM 2350 C CA . LEU A 1 309 ? -6.778 16.815 10.624 1.00 70.19 309 LEU A CA 1
ATOM 2351 C C . LEU A 1 309 ? -7.095 16.779 12.123 1.00 70.19 309 LEU A C 1
ATOM 2353 O O . LEU A 1 309 ? -8.121 16.213 12.496 1.00 70.19 309 LEU A O 1
ATOM 2357 N N . ARG A 1 310 ? -6.256 17.362 12.989 1.00 70.38 310 ARG A N 1
ATOM 2358 C CA . ARG A 1 310 ? -6.497 17.424 14.445 1.00 70.38 310 ARG A CA 1
ATOM 2359 C C . ARG A 1 310 ? -7.652 18.356 14.812 1.00 70.38 310 ARG A C 1
ATOM 2361 O O . ARG A 1 310 ? -8.340 18.077 15.792 1.00 70.38 310 ARG A O 1
ATOM 2368 N N . ALA A 1 311 ? -7.867 19.421 14.045 1.00 72.31 311 ALA A N 1
ATOM 2369 C CA . ALA A 1 311 ? -8.963 20.369 14.226 1.00 72.31 311 ALA A CA 1
ATOM 2370 C C . ALA A 1 311 ? -10.304 19.837 13.692 1.00 72.31 311 ALA A C 1
ATOM 2372 O O . ALA A 1 311 ? -11.361 20.2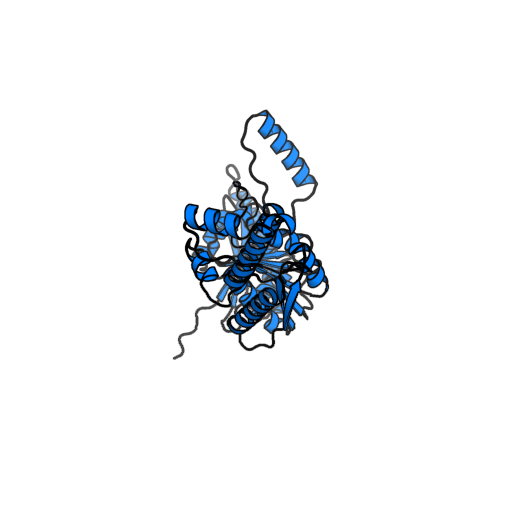13 14.197 1.00 72.31 311 ALA A O 1
ATOM 2373 N N . ALA A 1 312 ? -10.281 18.941 12.702 1.00 78.56 312 ALA A N 1
ATOM 2374 C CA . ALA A 1 312 ? -11.484 18.333 12.147 1.00 78.56 312 ALA A CA 1
ATOM 2375 C C . ALA A 1 312 ? -12.190 17.436 13.182 1.00 78.56 312 ALA A C 1
ATOM 2377 O O . ALA A 1 312 ? -11.765 16.310 13.456 1.00 78.56 312 ALA A O 1
ATOM 2378 N N . GLU A 1 313 ? -13.298 17.921 13.747 1.00 75.50 313 GLU A N 1
ATOM 2379 C CA . GLU A 1 313 ? -14.080 17.175 14.736 1.00 75.50 313 GLU A CA 1
ATOM 2380 C C . GLU A 1 313 ? -14.501 15.795 14.222 1.00 75.50 313 GLU A C 1
ATOM 2382 O O . GLU A 1 313 ? -14.933 15.633 13.085 1.00 75.50 313 GLU A O 1
ATOM 2387 N N . GLY A 1 314 ? -14.384 14.768 15.062 1.00 77.44 314 GLY A N 1
ATOM 2388 C CA . GLY A 1 314 ? -14.704 13.397 14.665 1.00 77.44 314 GLY A CA 1
ATOM 2389 C C . GLY A 1 314 ? -13.695 12.769 13.699 1.00 77.44 314 GLY A C 1
ATOM 2390 O O . GLY A 1 314 ? -13.973 11.703 13.170 1.00 77.44 314 GLY A O 1
ATOM 2391 N N . SER A 1 315 ? -12.533 13.380 13.453 1.00 81.25 315 SER A N 1
ATOM 2392 C CA . SER A 1 315 ? -11.415 12.693 12.801 1.00 81.25 315 SER A CA 1
ATOM 2393 C C . SER A 1 315 ? -10.675 11.776 13.785 1.00 81.25 315 SER A C 1
ATOM 2395 O O . SER A 1 315 ? -10.737 11.953 15.006 1.00 81.25 315 SER A O 1
ATOM 2397 N N . PHE A 1 316 ? -9.891 10.833 13.254 1.00 81.75 316 PHE A N 1
ATOM 2398 C CA . PHE A 1 316 ? -8.980 10.027 14.073 1.00 81.75 316 PHE A CA 1
ATOM 2399 C C . PHE A 1 316 ? -7.951 10.885 14.813 1.00 81.75 316 PHE A C 1
ATOM 2401 O O . PHE A 1 316 ? -7.663 10.628 15.974 1.00 81.75 316 PHE A O 1
ATOM 2408 N N . ALA A 1 317 ? -7.421 11.932 14.177 1.00 80.50 317 ALA A N 1
ATOM 2409 C CA . ALA A 1 317 ? -6.416 12.791 14.795 1.00 80.50 317 ALA A CA 1
ATOM 2410 C C . ALA A 1 317 ? -7.002 13.615 15.957 1.00 80.50 317 ALA A C 1
ATOM 2412 O O . ALA A 1 317 ? -6.340 13.800 16.978 1.00 80.50 317 ALA A O 1
ATOM 2413 N N . ALA A 1 318 ? -8.259 14.056 15.845 1.00 80.19 318 ALA A N 1
ATOM 2414 C CA . ALA A 1 318 ? -8.980 14.714 16.931 1.00 80.19 318 ALA A CA 1
ATOM 2415 C C . ALA A 1 318 ? -9.277 13.743 18.091 1.00 80.19 318 ALA A C 1
ATOM 2417 O O . ALA A 1 318 ? -9.161 14.117 19.262 1.00 80.19 318 ALA A O 1
ATOM 2418 N N . ALA A 1 319 ? -9.631 12.491 17.776 1.00 80.44 319 ALA A N 1
ATOM 2419 C CA . ALA A 1 319 ? -9.855 11.438 18.766 1.00 80.44 319 ALA A CA 1
ATOM 2420 C C . ALA A 1 319 ? -8.554 11.034 19.491 1.00 80.44 319 ALA A C 1
ATOM 2422 O O . ALA A 1 319 ? -8.554 10.937 20.719 1.00 80.44 319 ALA A O 1
ATOM 2423 N N . ASP A 1 320 ? -7.438 10.891 18.769 1.00 83.12 320 ASP A N 1
ATOM 2424 C CA . ASP A 1 320 ? -6.101 10.645 19.332 1.00 83.12 320 ASP A CA 1
ATOM 2425 C C . ASP A 1 320 ? -5.679 11.803 20.251 1.00 83.12 320 ASP A C 1
ATOM 2427 O O . ASP A 1 320 ? -5.278 11.581 21.393 1.00 83.12 320 ASP A O 1
ATOM 2431 N N . ALA A 1 321 ? -5.860 13.053 19.811 1.00 81.44 321 ALA A N 1
ATOM 2432 C CA . ALA A 1 321 ? -5.541 14.228 20.620 1.00 81.44 321 ALA A CA 1
ATOM 2433 C C . ALA A 1 321 ? -6.393 14.321 21.900 1.00 81.44 321 ALA A C 1
ATOM 2435 O O . ALA A 1 321 ? -5.937 14.840 22.918 1.00 81.44 321 ALA A O 1
ATOM 2436 N N . PHE A 1 322 ? -7.637 13.832 21.866 1.00 82.50 322 PHE A N 1
ATOM 2437 C CA . PHE A 1 322 ? -8.464 13.725 23.066 1.00 82.50 322 PHE A CA 1
ATOM 2438 C C . PHE A 1 322 ? -7.898 12.697 24.049 1.00 82.50 322 PHE A C 1
ATOM 2440 O O . PHE A 1 322 ? -7.818 13.003 25.238 1.00 82.50 322 PHE A O 1
ATOM 2447 N N . VAL A 1 323 ? -7.474 11.522 23.562 1.00 81.94 323 VAL A N 1
ATOM 2448 C CA . VAL A 1 323 ? -6.813 10.500 24.390 1.00 81.94 323 VAL A CA 1
ATOM 2449 C C . VAL A 1 323 ? -5.579 11.098 25.060 1.00 81.94 323 VAL A C 1
ATOM 2451 O O . VAL A 1 323 ? -5.506 11.090 26.285 1.00 81.94 323 VAL A O 1
ATOM 2454 N N . GLU A 1 324 ? -4.675 11.702 24.283 1.00 80.12 324 GLU A N 1
ATOM 2455 C CA . GLU A 1 324 ? -3.437 12.314 24.786 1.00 80.12 324 GLU A CA 1
ATOM 2456 C C . GLU A 1 324 ? -3.707 13.324 25.909 1.00 80.12 324 GLU A C 1
ATOM 2458 O O . GLU A 1 324 ? -3.106 13.224 26.978 1.00 80.12 324 GLU A O 1
ATOM 2463 N N . ARG A 1 325 ? -4.664 14.244 25.709 1.00 79.69 325 ARG A N 1
ATOM 2464 C CA . ARG A 1 325 ? -5.059 15.223 26.737 1.00 79.69 325 ARG A CA 1
ATOM 2465 C C . ARG A 1 325 ? -5.683 14.573 27.967 1.00 79.69 325 ARG A C 1
ATOM 2467 O O . ARG A 1 325 ? -5.437 15.018 29.079 1.00 79.69 325 ARG A O 1
ATOM 2474 N N . SER A 1 326 ? -6.518 13.552 27.786 1.00 74.31 326 SER A N 1
ATOM 2475 C CA . SER A 1 326 ? -7.179 12.876 28.909 1.00 74.31 326 SER A CA 1
ATOM 2476 C C . SER A 1 326 ? -6.191 12.088 29.771 1.00 74.31 326 SER A C 1
ATOM 2478 O O . SER A 1 326 ? -6.293 12.109 30.995 1.00 74.31 326 SER A O 1
ATOM 2480 N N . THR A 1 327 ? -5.195 11.453 29.148 1.00 69.50 327 THR A N 1
ATOM 2481 C CA . THR A 1 327 ? -4.136 10.728 29.852 1.00 69.50 327 THR A CA 1
ATOM 2482 C C . THR A 1 327 ? -3.163 11.689 30.529 1.00 69.50 327 THR A C 1
ATOM 2484 O O . THR A 1 327 ? -2.788 11.443 31.671 1.00 69.50 327 THR A O 1
ATOM 2487 N N . SER A 1 328 ? -2.791 12.802 29.881 1.00 66.88 328 SER A N 1
ATOM 2488 C CA . SER A 1 328 ? -1.912 13.804 30.497 1.00 66.88 328 SER A CA 1
ATOM 2489 C C . SER A 1 328 ? -2.583 14.534 31.660 1.00 66.88 328 SER A C 1
ATOM 2491 O O . SER A 1 328 ? -1.930 14.775 32.668 1.00 66.88 328 SER A O 1
ATOM 2493 N N . LEU A 1 329 ? -3.884 14.830 31.563 1.00 59.16 329 LEU A N 1
ATOM 2494 C CA . LEU A 1 329 ? -4.664 15.387 32.670 1.00 59.16 329 LEU A CA 1
ATOM 2495 C C . LEU A 1 329 ? -4.772 14.404 33.834 1.00 59.16 329 LEU A C 1
ATOM 2497 O O . LEU A 1 329 ? -4.566 14.823 34.963 1.00 59.16 329 LEU A O 1
ATOM 2501 N N . SER A 1 330 ? -5.043 13.118 33.580 1.00 60.66 330 SER A N 1
ATOM 2502 C CA . SER A 1 330 ? -5.042 12.105 34.646 1.00 60.66 330 SER A CA 1
ATOM 2503 C C . SER A 1 330 ? -3.678 12.025 35.318 1.00 60.66 330 SER A C 1
ATOM 2505 O O . SER A 1 330 ? -3.614 12.113 36.530 1.00 60.66 330 SER A O 1
ATOM 2507 N N . ALA A 1 331 ? -2.589 11.954 34.548 1.00 60.84 331 ALA A N 1
ATOM 2508 C CA . A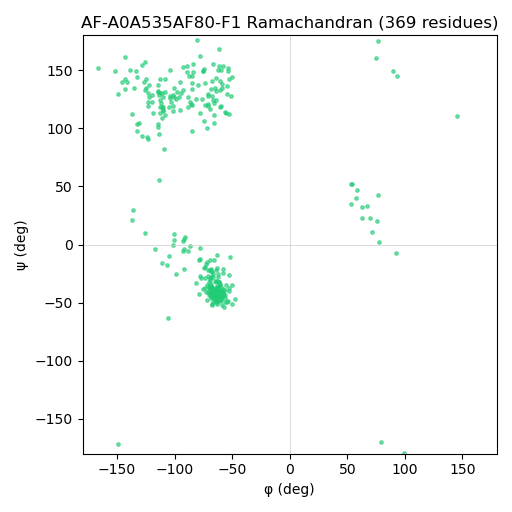LA A 1 331 ? -1.239 11.889 35.101 1.00 60.84 331 ALA A CA 1
ATOM 2509 C C . ALA A 1 331 ? -0.868 13.145 35.907 1.00 60.84 331 ALA A C 1
ATOM 2511 O O . ALA A 1 331 ? -0.244 13.030 36.954 1.00 60.84 331 ALA A O 1
ATOM 2512 N N . LEU A 1 332 ? -1.272 14.335 35.449 1.00 56.22 332 LEU A N 1
ATOM 2513 C CA . LEU A 1 332 ? -1.035 15.595 36.156 1.00 56.22 332 LEU A CA 1
ATOM 2514 C C . LEU A 1 332 ? -1.887 15.703 37.427 1.00 56.22 332 LEU A C 1
ATOM 2516 O O . LEU A 1 332 ? -1.407 16.198 38.438 1.00 56.22 332 LEU A O 1
ATOM 2520 N N . VAL A 1 333 ? -3.128 15.215 37.395 1.00 55.97 333 VAL A N 1
ATOM 2521 C CA . VAL A 1 333 ? -4.018 15.150 38.561 1.00 55.97 333 VAL A CA 1
ATOM 2522 C C . VAL A 1 333 ? -3.530 14.101 39.565 1.00 55.97 333 VAL A C 1
ATOM 2524 O O . VAL A 1 333 ? -3.481 14.395 40.752 1.00 55.97 333 VAL A O 1
ATOM 2527 N N . ASP A 1 334 ? -3.106 12.923 39.110 1.00 59.78 334 ASP A N 1
ATOM 2528 C CA . ASP A 1 334 ? -2.526 11.865 39.946 1.00 59.78 334 ASP A CA 1
ATOM 2529 C C . ASP A 1 334 ? -1.210 12.331 40.582 1.00 59.78 334 ASP A C 1
ATOM 2531 O O . ASP A 1 334 ? -0.995 12.128 41.775 1.00 59.78 334 ASP A O 1
ATOM 2535 N N . GLN A 1 335 ? -0.354 13.016 39.815 1.00 55.47 335 GLN A N 1
ATOM 2536 C CA . GLN A 1 335 ? 0.849 13.664 40.335 1.00 55.47 335 GLN A CA 1
ATOM 2537 C C . GLN A 1 335 ? 0.487 14.749 41.355 1.00 55.47 335 GLN A C 1
ATOM 2539 O O . GLN A 1 335 ? 1.081 14.788 42.427 1.00 55.47 335 GLN A O 1
ATOM 2544 N N . TRP A 1 336 ? -0.523 15.577 41.075 1.00 54.78 336 TRP A N 1
ATOM 2545 C CA . TRP A 1 336 ? -1.001 16.586 42.016 1.00 54.78 336 TRP A CA 1
ATOM 2546 C C . TRP A 1 336 ? -1.529 15.953 43.309 1.00 54.78 336 TRP A C 1
ATOM 2548 O O . TRP A 1 336 ? -1.208 16.455 44.377 1.00 54.78 336 TRP A O 1
ATOM 2558 N N . PHE A 1 337 ? -2.260 14.836 43.252 1.00 53.50 337 PHE A N 1
ATOM 2559 C CA . PHE A 1 337 ? -2.705 14.102 44.444 1.00 53.50 337 PHE A CA 1
ATOM 2560 C C . PHE A 1 337 ? -1.549 13.437 45.201 1.00 53.50 337 PHE A C 1
ATOM 2562 O O . PHE A 1 337 ? -1.545 13.443 46.431 1.00 53.50 337 PHE A O 1
ATOM 2569 N N . ALA A 1 338 ? -0.555 12.894 44.495 1.00 56.19 338 ALA A N 1
ATOM 2570 C CA . ALA A 1 338 ? 0.637 12.320 45.114 1.00 56.19 338 ALA A CA 1
ATOM 2571 C C . ALA A 1 338 ? 1.490 13.393 45.814 1.00 56.19 338 ALA A C 1
ATOM 2573 O O . ALA A 1 338 ? 1.978 13.171 46.919 1.00 56.19 338 ALA A O 1
ATOM 2574 N N . GLU A 1 339 ? 1.634 14.567 45.197 1.00 49.81 339 GLU A N 1
ATOM 2575 C CA . GLU A 1 339 ? 2.377 15.708 45.744 1.00 49.81 339 GLU A CA 1
ATOM 2576 C C . GLU A 1 339 ? 1.586 16.464 46.825 1.00 49.81 339 GLU A C 1
ATOM 2578 O O . GLU A 1 339 ? 2.182 17.015 47.746 1.00 49.81 339 GLU A O 1
ATOM 2583 N N . ASN A 1 340 ? 0.251 16.454 46.755 1.00 47.00 340 ASN A N 1
ATOM 2584 C CA . ASN A 1 340 ? -0.655 17.117 47.697 1.00 47.00 340 ASN A CA 1
ATOM 2585 C C . ASN A 1 340 ? -1.476 16.082 48.483 1.00 47.00 340 ASN A C 1
ATOM 2587 O O . ASN A 1 340 ? -2.709 16.096 48.489 1.00 47.00 340 ASN A O 1
ATOM 2591 N N . THR A 1 341 ? -0.783 15.156 49.148 1.00 46.47 341 THR A N 1
ATOM 2592 C CA . THR A 1 341 ? -1.417 14.256 50.118 1.00 46.47 341 THR A CA 1
ATOM 2593 C C . THR A 1 341 ? -1.719 15.048 51.391 1.00 46.47 341 THR A C 1
ATOM 2595 O O . THR A 1 341 ? -0.805 15.370 52.143 1.00 46.47 341 THR A O 1
ATOM 2598 N N . PHE A 1 342 ? -2.990 15.375 51.635 1.00 54.56 342 PHE A N 1
ATOM 2599 C CA . PHE A 1 342 ? -3.411 16.116 52.829 1.00 54.56 342 PHE A CA 1
ATOM 2600 C C . PHE A 1 342 ? -3.858 15.168 53.946 1.00 54.56 342 PHE A C 1
ATOM 2602 O O . PHE A 1 342 ? -4.714 14.304 53.736 1.00 54.56 342 PHE A O 1
ATOM 2609 N N . HIS A 1 343 ? -3.349 15.357 55.163 1.00 52.50 343 HIS A N 1
ATOM 2610 C CA . HIS A 1 343 ? -3.862 14.646 56.332 1.00 52.50 343 HIS A CA 1
ATOM 2611 C C . HIS A 1 343 ? -5.080 15.368 56.923 1.00 52.50 343 HIS A C 1
ATOM 2613 O O . HIS A 1 343 ? -5.070 16.582 57.101 1.00 52.50 343 HIS A O 1
ATOM 2619 N N . ALA A 1 344 ? -6.113 14.625 57.345 1.00 52.28 344 ALA A N 1
ATOM 2620 C CA . ALA A 1 344 ? -7.313 15.195 57.980 1.00 52.28 344 ALA A CA 1
ATOM 2621 C C . ALA A 1 344 ? -6.996 16.122 59.179 1.00 52.28 344 ALA A C 1
ATOM 2623 O O . ALA A 1 344 ? -7.750 17.042 59.490 1.00 52.28 344 ALA A O 1
ATOM 2624 N N . GLY A 1 345 ? -5.847 15.912 59.833 1.00 57.19 345 GLY A N 1
ATOM 2625 C CA . GLY A 1 345 ? -5.359 16.751 60.921 1.00 57.19 345 GLY A CA 1
ATOM 2626 C C . GLY A 1 345 ? -4.940 18.169 60.516 1.00 57.19 345 GLY A C 1
ATOM 2627 O O . GLY A 1 345 ? -4.956 19.038 61.386 1.00 57.19 345 GLY A O 1
ATOM 2628 N N . GLU A 1 346 ? -4.602 18.402 59.245 1.00 56.28 346 GLU A N 1
ATOM 2629 C CA . GLU A 1 346 ? -4.199 19.703 58.685 1.00 56.28 346 GLU A CA 1
ATOM 2630 C C . GLU A 1 346 ? -5.388 20.658 58.512 1.00 56.28 346 GLU A C 1
ATOM 2632 O O . GLU A 1 346 ? -5.209 21.872 58.503 1.00 56.28 346 GLU A O 1
ATOM 2637 N N . PHE A 1 347 ? -6.613 20.122 58.475 1.00 61.12 347 PHE A N 1
ATOM 2638 C CA . PHE A 1 347 ? -7.858 20.891 58.378 1.00 61.12 347 PHE A CA 1
ATOM 2639 C C . PHE A 1 347 ? -8.484 21.241 59.734 1.00 61.12 347 PHE A C 1
ATOM 2641 O O . PHE A 1 347 ? -9.578 21.799 59.781 1.00 61.12 347 PHE A O 1
ATOM 2648 N N . ARG A 1 348 ? -7.811 20.920 60.849 1.00 63.62 348 ARG A N 1
ATOM 2649 C CA . ARG A 1 348 ? -8.341 21.181 62.200 1.00 63.62 348 ARG A CA 1
ATOM 2650 C C . ARG A 1 348 ? -8.390 22.663 62.559 1.00 63.62 348 ARG A C 1
ATOM 2652 O O . ARG A 1 348 ? -9.240 23.055 63.351 1.00 63.62 348 ARG A O 1
ATOM 2659 N N . ASP A 1 349 ? -7.502 23.469 61.987 1.00 72.50 349 ASP A N 1
ATOM 2660 C CA . ASP A 1 349 ? -7.423 24.905 62.251 1.00 72.50 349 ASP A CA 1
ATOM 2661 C C . ASP A 1 349 ? -7.894 25.699 61.028 1.00 72.50 349 ASP A C 1
ATOM 2663 O O . ASP A 1 349 ? -7.118 26.138 60.176 1.00 72.50 349 ASP A O 1
ATOM 2667 N N . ILE A 1 350 ? -9.215 25.836 60.929 1.00 74.25 350 ILE A N 1
ATOM 2668 C CA . ILE A 1 350 ? -9.881 26.512 59.811 1.00 74.25 350 ILE A CA 1
ATOM 2669 C C . ILE A 1 350 ? -9.463 27.987 59.735 1.00 74.25 350 ILE A C 1
ATOM 2671 O O . ILE A 1 350 ? -9.288 28.507 58.635 1.00 74.25 350 ILE A O 1
ATOM 2675 N N . ALA A 1 351 ? -9.255 28.652 60.877 1.00 74.75 351 ALA A N 1
ATOM 2676 C CA . ALA A 1 351 ? -8.881 30.064 60.919 1.00 74.75 351 ALA A CA 1
ATOM 2677 C C . ALA A 1 351 ? -7.509 30.298 60.271 1.00 74.75 351 ALA A C 1
ATOM 2679 O O . ALA A 1 351 ? -7.367 31.165 59.408 1.00 74.75 351 ALA A O 1
ATOM 2680 N N . LYS A 1 352 ? -6.526 29.452 60.598 1.00 74.38 352 LYS A N 1
ATOM 2681 C CA . LYS A 1 352 ? -5.190 29.496 59.990 1.00 74.38 352 LYS A CA 1
ATOM 2682 C C . LYS A 1 352 ? -5.212 29.225 58.481 1.00 74.38 352 LYS A C 1
ATOM 2684 O O . LYS A 1 352 ? -4.442 29.822 57.730 1.00 74.38 352 LYS A O 1
ATOM 2689 N N . LEU A 1 353 ? -6.095 28.339 58.017 1.00 70.44 353 LEU A N 1
ATOM 2690 C CA . LEU A 1 353 ? -6.252 28.042 56.589 1.00 70.44 353 LEU A CA 1
ATOM 2691 C C . LEU A 1 353 ? -6.912 29.187 55.813 1.00 70.44 353 LEU A C 1
ATOM 2693 O O . LEU A 1 353 ? -6.561 29.409 54.655 1.00 70.44 353 LEU A O 1
ATOM 2697 N N . VAL A 1 354 ? -7.849 29.912 56.428 1.00 77.88 354 VAL A N 1
ATOM 2698 C CA . VAL A 1 354 ? -8.444 31.123 55.840 1.00 77.88 354 VAL A CA 1
ATOM 2699 C C . VAL A 1 354 ? -7.390 32.225 55.724 1.00 77.88 354 VAL A C 1
ATOM 2701 O O . VAL A 1 354 ? -7.221 32.780 54.642 1.00 77.88 354 VAL A O 1
ATOM 2704 N N . GLU A 1 355 ? -6.596 32.452 56.773 1.00 79.81 355 GLU A N 1
ATOM 2705 C CA . GLU A 1 355 ? -5.525 33.457 56.757 1.00 79.81 355 GLU A CA 1
ATOM 2706 C C . GLU A 1 355 ? -4.461 33.163 55.680 1.00 79.81 355 GLU A C 1
ATOM 2708 O O . GLU A 1 355 ? -4.023 34.057 54.953 1.00 79.81 355 GLU A O 1
ATOM 2713 N N . LEU A 1 356 ? -4.060 31.894 55.519 1.00 76.31 356 LEU A N 1
ATOM 2714 C CA . LEU A 1 356 ? -3.128 31.484 54.461 1.00 76.31 356 LEU A CA 1
ATOM 2715 C C . LEU A 1 356 ? -3.687 31.741 53.053 1.00 76.31 356 LEU A C 1
ATOM 2717 O O . LEU A 1 356 ? -2.934 32.148 52.168 1.00 76.31 356 LEU A O 1
ATOM 2721 N N . LYS A 1 357 ? -4.995 31.549 52.845 1.00 75.56 357 LYS A N 1
ATOM 2722 C CA . LYS A 1 357 ? -5.653 31.817 51.555 1.00 75.56 357 LYS A CA 1
ATOM 2723 C C . LYS A 1 357 ? -5.741 33.301 51.246 1.00 75.56 357 LYS A C 1
ATOM 2725 O O . LYS A 1 357 ? -5.463 33.694 50.115 1.00 75.56 357 LYS A O 1
ATOM 2730 N N . GLU A 1 358 ? -6.073 34.114 52.245 1.00 80.75 358 GLU A N 1
ATOM 2731 C CA . GLU A 1 358 ? -6.103 35.571 52.114 1.00 80.75 358 GLU A CA 1
ATOM 2732 C C . GLU A 1 358 ? -4.718 36.114 51.748 1.00 80.75 358 GLU A C 1
ATOM 2734 O O . GLU A 1 358 ? -4.597 36.923 50.829 1.00 80.75 358 GLU A O 1
ATOM 2739 N N . ARG A 1 359 ? -3.653 35.590 52.371 1.00 79.69 359 ARG A N 1
ATOM 2740 C CA . ARG A 1 359 ? -2.266 35.944 52.019 1.00 79.69 359 ARG A CA 1
ATOM 2741 C C . ARG A 1 359 ? -1.863 35.513 50.606 1.00 79.69 359 ARG A C 1
ATOM 2743 O O . ARG A 1 359 ? -1.037 36.181 49.992 1.00 79.69 359 ARG A O 1
ATOM 2750 N N . GLN A 1 360 ? -2.408 34.409 50.094 1.00 77.38 360 GLN A N 1
ATOM 2751 C CA . GLN A 1 360 ? -2.115 33.894 48.749 1.00 77.38 360 GLN A CA 1
ATOM 2752 C C . GLN A 1 360 ? -3.030 34.472 47.654 1.00 77.38 360 GLN A C 1
ATOM 2754 O O . GLN A 1 360 ? -2.806 34.203 46.476 1.00 77.38 360 GLN A O 1
ATOM 2759 N N . GLY A 1 361 ? -4.049 35.262 48.013 1.00 79.38 361 GLY A N 1
ATOM 2760 C CA . GLY A 1 361 ? -4.987 35.862 47.059 1.00 79.38 361 GLY A CA 1
ATOM 2761 C C . GLY A 1 361 ? -5.927 34.859 46.376 1.00 79.38 361 GLY A C 1
ATOM 2762 O O . GLY A 1 361 ? -6.432 35.136 45.289 1.00 79.38 361 GLY A O 1
ATOM 2763 N N . ILE A 1 362 ? -6.157 33.687 46.981 1.00 77.88 362 ILE A N 1
ATOM 2764 C CA . ILE A 1 362 ? -6.976 32.607 46.407 1.00 77.88 362 ILE A CA 1
ATOM 2765 C C . ILE A 1 362 ? -8.375 32.632 47.034 1.00 77.88 362 ILE A C 1
ATOM 2767 O O . ILE A 1 362 ? -8.515 32.578 48.252 1.00 77.88 362 ILE A O 1
ATOM 2771 N N . THR A 1 363 ? -9.425 32.661 46.208 1.00 65.19 363 THR A N 1
ATOM 2772 C CA . THR A 1 363 ? -10.825 32.811 46.663 1.00 65.19 363 THR A CA 1
ATOM 2773 C C . THR A 1 363 ? -11.658 31.528 46.621 1.00 65.19 363 THR A C 1
ATOM 2775 O O . THR A 1 363 ? -12.768 31.505 47.149 1.00 65.19 363 THR A O 1
ATOM 2778 N N . ILE A 1 364 ? -11.154 30.448 46.016 1.00 52.09 364 ILE A N 1
ATOM 2779 C CA . ILE A 1 364 ? -11.890 29.186 45.840 1.00 52.09 364 ILE A CA 1
ATOM 2780 C C . ILE A 1 364 ? -11.059 28.025 46.386 1.00 52.09 364 ILE A C 1
ATOM 2782 O O . ILE A 1 364 ? -9.845 27.961 46.205 1.00 52.09 364 ILE A O 1
ATOM 2786 N N . SER A 1 365 ? -11.707 27.071 47.054 1.00 61.75 365 SER A N 1
ATOM 2787 C CA . SER A 1 365 ? -11.084 25.795 47.417 1.00 61.75 365 SER A CA 1
ATOM 2788 C C . SER A 1 365 ? -12.075 24.654 47.266 1.00 61.75 365 SER A C 1
ATOM 2790 O O . SER A 1 365 ? -13.240 24.792 47.627 1.00 61.75 365 SER A O 1
ATOM 2792 N N . VAL A 1 366 ? -11.596 23.526 46.746 1.00 47.69 366 VAL A N 1
ATOM 2793 C CA . VAL A 1 366 ? -12.374 22.298 46.582 1.00 47.69 366 VAL A CA 1
ATOM 2794 C C . VAL A 1 366 ? -11.996 21.348 47.713 1.00 47.69 366 VAL A C 1
ATOM 2796 O O . VAL A 1 366 ? -10.851 20.915 47.798 1.00 47.69 366 VAL A O 1
ATOM 2799 N N . GLY A 1 367 ? -12.946 21.051 48.599 1.00 52.12 367 GLY A N 1
ATOM 2800 C CA . GLY A 1 367 ? -12.815 19.985 49.590 1.00 52.12 367 GLY A CA 1
ATOM 2801 C C . GLY A 1 367 ? -13.461 18.715 49.049 1.00 52.12 367 GLY A C 1
ATOM 2802 O O . GLY A 1 367 ? -14.669 18.703 48.817 1.00 52.12 367 GLY A O 1
ATOM 2803 N N . LEU A 1 368 ? -12.673 17.665 48.829 1.00 44.72 368 LEU A N 1
ATOM 2804 C CA . LEU A 1 368 ? -13.189 16.340 48.488 1.00 44.72 368 LEU A CA 1
ATOM 2805 C C . LEU A 1 368 ? -13.201 15.481 49.758 1.00 44.72 368 LEU A C 1
ATOM 2807 O O . LEU A 1 368 ? -12.159 15.364 50.404 1.00 44.72 368 LEU A O 1
ATOM 2811 N N . PRO A 1 369 ? -14.343 14.893 50.148 1.00 44.19 369 PRO A N 1
ATOM 2812 C CA . PRO A 1 369 ? -14.373 13.968 51.270 1.00 44.19 369 PRO A CA 1
ATOM 2813 C C . PRO A 1 369 ? -13.579 12.706 50.909 1.00 44.19 369 PRO A C 1
ATOM 2815 O O . PRO A 1 369 ? -13.856 12.063 49.896 1.00 44.19 369 PRO A O 1
ATOM 2818 N N . ALA A 1 370 ? -12.590 12.361 51.732 1.00 47.94 370 ALA A N 1
ATOM 2819 C CA . ALA A 1 370 ? -11.964 11.045 51.704 1.00 47.94 370 ALA A CA 1
ATOM 2820 C C . ALA A 1 370 ? -12.922 10.046 52.374 1.00 47.94 370 ALA A C 1
ATOM 2822 O O . ALA A 1 370 ? -13.377 10.304 53.490 1.00 47.94 370 ALA A O 1
ATOM 2823 N N . LEU A 1 371 ? -13.264 8.959 51.675 1.00 39.78 371 LEU A N 1
ATOM 2824 C CA . LEU A 1 371 ? -13.950 7.799 52.258 1.00 39.78 371 LEU A CA 1
ATOM 2825 C C . LEU A 1 371 ? -12.948 6.891 52.969 1.00 39.78 371 LEU A C 1
ATOM 2827 O O . LEU A 1 371 ? -11.854 6.685 52.394 1.00 39.78 371 LEU A O 1
#